Protein AF-A0A8J6HBB6-F1 (afdb_monomer_lite)

Structure (mmCIF, N/CA/C/O backbone):
data_AF-A0A8J6HBB6-F1
#
_entry.id   AF-A0A8J6HBB6-F1
#
loop_
_atom_site.group_PDB
_atom_site.id
_atom_site.type_symbol
_atom_site.label_atom_id
_atom_site.label_alt_id
_atom_site.label_comp_id
_atom_site.label_asym_id
_atom_site.label_entity_id
_atom_site.label_seq_id
_atom_site.pdbx_PDB_ins_code
_atom_site.Cartn_x
_atom_site.Cartn_y
_atom_site.Cartn_z
_atom_site.occupancy
_atom_site.B_iso_or_equiv
_atom_site.auth_seq_id
_atom_site.auth_comp_id
_atom_site.auth_asym_id
_atom_site.auth_atom_id
_atom_site.pdbx_PDB_model_num
ATOM 1 N N . MET A 1 1 ? -7.011 9.115 50.317 1.00 34.59 1 MET A N 1
ATOM 2 C CA . MET A 1 1 ? -7.140 10.116 51.394 1.00 34.59 1 MET A CA 1
ATOM 3 C C . MET A 1 1 ? -7.522 9.355 52.642 1.00 34.59 1 MET A C 1
ATOM 5 O O . MET A 1 1 ? -8.484 8.601 52.595 1.00 34.59 1 MET A O 1
ATOM 9 N N . ALA A 1 2 ? -6.651 9.428 53.643 1.00 30.03 2 ALA A N 1
ATOM 10 C CA . ALA A 1 2 ? -6.673 8.619 54.851 1.00 30.03 2 ALA A CA 1
ATOM 11 C C . ALA A 1 2 ? -7.912 8.902 55.711 1.00 30.03 2 ALA A C 1
ATOM 13 O O . ALA A 1 2 ? -8.358 10.045 55.805 1.00 30.03 2 ALA A O 1
ATOM 14 N N . GLN A 1 3 ? -8.441 7.841 56.317 1.00 32.66 3 GLN A N 1
ATOM 15 C CA . GLN A 1 3 ? -9.372 7.907 57.435 1.00 32.66 3 GLN A CA 1
ATOM 16 C C . GLN A 1 3 ? -8.611 8.474 58.640 1.00 32.66 3 GLN A C 1
ATOM 18 O O . GLN A 1 3 ? -7.593 7.916 59.039 1.00 32.66 3 GLN A O 1
ATOM 23 N N . ASN A 1 4 ? -9.079 9.604 59.169 1.00 30.78 4 ASN A N 1
ATOM 24 C CA . ASN A 1 4 ? -8.707 10.073 60.498 1.00 30.78 4 ASN A CA 1
ATOM 25 C C . ASN A 1 4 ? -9.771 9.558 61.466 1.00 30.78 4 ASN A C 1
ATOM 27 O O . ASN A 1 4 ? -10.884 10.081 61.498 1.00 30.78 4 ASN A O 1
ATOM 31 N N . ASP A 1 5 ? -9.403 8.530 62.221 1.00 34.56 5 ASP A N 1
ATOM 32 C CA . ASP A 1 5 ? -10.095 8.100 63.428 1.00 34.56 5 ASP A CA 1
ATOM 33 C C . ASP A 1 5 ? -9.860 9.139 64.536 1.00 34.56 5 ASP A C 1
ATOM 35 O O . ASP A 1 5 ? -8.722 9.404 64.926 1.00 34.56 5 ASP A O 1
ATOM 39 N N . THR A 1 6 ? -10.932 9.742 65.051 1.00 35.19 6 THR A N 1
ATOM 40 C CA . THR A 1 6 ? -10.924 10.517 66.300 1.00 35.19 6 THR A CA 1
ATOM 41 C C . THR A 1 6 ? -11.291 9.600 67.478 1.00 35.19 6 THR A C 1
ATOM 43 O O . THR A 1 6 ? -12.381 9.022 67.485 1.00 35.19 6 THR A O 1
ATOM 46 N N . PRO A 1 7 ? -10.429 9.456 68.504 1.00 45.03 7 PRO A N 1
ATOM 47 C CA . PRO A 1 7 ? -10.705 8.641 69.681 1.00 45.03 7 PRO A CA 1
ATOM 48 C C . PRO A 1 7 ? -11.327 9.513 70.782 1.00 45.03 7 PRO A C 1
ATOM 50 O O . PRO A 1 7 ? -10.633 9.952 71.689 1.00 45.03 7 PRO A O 1
ATOM 53 N N . GLU A 1 8 ? -12.628 9.809 70.699 1.00 43.47 8 GLU A N 1
ATOM 54 C CA . GLU A 1 8 ? -13.274 10.708 71.682 1.00 43.47 8 GLU A CA 1
ATOM 55 C C . GLU A 1 8 ? -14.720 10.318 72.060 1.00 43.47 8 GLU A C 1
ATOM 57 O O . GLU A 1 8 ? -15.507 11.140 72.513 1.00 43.47 8 GLU A O 1
ATOM 62 N N . LEU A 1 9 ? -15.103 9.045 71.891 1.00 49.78 9 LEU A N 1
ATOM 63 C CA . LEU A 1 9 ? -16.487 8.574 72.103 1.00 49.78 9 LEU A CA 1
ATOM 64 C C . LEU A 1 9 ? -16.657 7.477 73.172 1.00 49.78 9 LEU A C 1
ATOM 66 O O . LEU A 1 9 ? -17.772 7.005 73.377 1.00 49.78 9 LEU A O 1
ATOM 70 N N . SER A 1 10 ? -15.602 7.079 73.892 1.00 54.09 10 SER A N 1
ATOM 71 C CA . SER A 1 10 ? -15.672 5.982 74.880 1.00 54.09 10 SER A CA 1
ATOM 72 C C . SER A 1 10 ? -16.300 6.353 76.232 1.00 54.09 10 SER A C 1
ATOM 74 O O . SER A 1 10 ? -16.568 5.457 77.030 1.00 54.09 10 SER A O 1
ATOM 76 N N . HIS A 1 11 ? -16.556 7.639 76.500 1.00 61.94 11 HIS A N 1
ATOM 77 C CA . HIS A 1 11 ? -17.046 8.130 77.803 1.00 61.94 11 HIS A CA 1
ATOM 78 C C . HIS A 1 11 ? -18.513 8.601 77.792 1.00 61.94 11 HIS A C 1
ATOM 80 O O . HIS A 1 11 ? -19.048 9.002 78.830 1.00 61.94 11 HIS A O 1
ATOM 86 N N . LEU A 1 12 ? -19.178 8.511 76.633 1.00 75.19 12 LEU A N 1
ATOM 87 C CA . LEU A 1 12 ? -20.551 8.965 76.422 1.00 75.19 12 LEU A CA 1
ATOM 88 C C . LEU A 1 12 ? -21.532 7.785 76.453 1.00 75.19 12 LEU A C 1
ATOM 90 O O . LEU A 1 12 ? -21.525 6.943 75.554 1.00 75.19 12 LEU A O 1
ATOM 94 N N . ILE A 1 13 ? -22.414 7.732 77.453 1.00 79.69 13 ILE A N 1
ATOM 95 C CA . ILE A 1 13 ? -23.477 6.720 77.524 1.00 79.69 13 ILE A CA 1
ATOM 96 C C . ILE A 1 13 ? -24.770 7.335 76.982 1.00 79.69 13 ILE A C 1
ATOM 98 O O . ILE A 1 13 ? -25.287 8.308 77.528 1.00 79.69 13 ILE A O 1
ATOM 102 N N . LYS A 1 14 ? -25.291 6.770 75.889 1.00 87.25 14 LYS A N 1
ATOM 103 C CA . LYS A 1 14 ? -26.537 7.208 75.241 1.00 87.25 14 LYS A CA 1
ATOM 104 C C . LYS A 1 14 ? -27.744 6.438 75.778 1.00 87.25 14 LYS A C 1
ATOM 106 O O . LYS A 1 14 ? -27.612 5.275 76.159 1.00 87.25 14 LYS A O 1
ATOM 111 N N . CYS A 1 15 ? -28.916 7.073 75.770 1.00 88.56 15 CYS A N 1
ATOM 112 C CA . CYS A 1 15 ? -30.179 6.389 76.040 1.00 88.56 15 CYS A CA 1
ATOM 113 C C . CYS A 1 15 ? -30.419 5.276 75.002 1.00 88.56 15 CYS A C 1
ATOM 115 O O . CYS A 1 15 ? -30.192 5.467 73.810 1.00 88.56 15 CYS A O 1
ATOM 117 N N . THR A 1 16 ? -30.895 4.114 75.448 1.00 88.19 16 THR A N 1
ATOM 118 C CA . THR A 1 16 ? -31.148 2.933 74.606 1.00 88.19 16 THR A CA 1
ATOM 119 C C . THR A 1 16 ? -32.360 3.092 73.681 1.00 88.19 16 THR A C 1
ATOM 121 O O . THR A 1 16 ? -32.479 2.363 72.700 1.00 88.19 16 THR A O 1
ATOM 124 N N . VAL A 1 17 ? -33.255 4.041 73.955 1.00 86.00 17 VAL A N 1
ATOM 125 C CA . VAL A 1 17 ? -34.398 4.341 73.082 1.00 86.00 17 VAL A CA 1
ATOM 126 C C . VAL A 1 17 ? -33.886 4.969 71.781 1.00 86.00 17 VAL A C 1
ATOM 128 O O . VAL A 1 17 ? -33.277 6.035 71.817 1.00 86.00 17 VAL A O 1
ATOM 131 N N . ILE A 1 18 ? -34.151 4.325 70.634 1.00 79.56 18 ILE A N 1
ATOM 132 C CA . ILE A 1 18 ? -33.576 4.663 69.309 1.00 79.56 18 ILE A CA 1
ATOM 133 C C . ILE A 1 18 ? -33.719 6.147 68.942 1.00 79.56 18 ILE A C 1
ATOM 135 O O . ILE A 1 18 ? -32.833 6.733 68.324 1.00 79.56 18 ILE A O 1
ATOM 139 N N . SER A 1 19 ? -34.841 6.756 69.311 1.00 77.69 19 SER A N 1
ATOM 140 C CA . SER A 1 19 ? -35.195 8.136 68.976 1.00 77.69 19 SER A CA 1
ATOM 141 C C . SER A 1 19 ? -34.790 9.164 70.036 1.00 77.69 19 SER A C 1
ATOM 143 O O . SER A 1 19 ? -35.131 10.338 69.897 1.00 77.69 19 SER A O 1
ATOM 145 N N . CYS A 1 20 ? -34.147 8.748 71.128 1.00 82.62 20 CYS A N 1
ATOM 146 C CA . CYS A 1 20 ? -33.863 9.629 72.252 1.00 82.62 20 CYS A CA 1
ATOM 147 C C . CYS A 1 20 ? -32.511 10.347 72.073 1.00 82.62 20 CYS A C 1
ATOM 149 O O . CYS A 1 20 ? -31.484 9.682 71.929 1.00 82.62 20 CYS A O 1
ATOM 151 N N . PRO A 1 21 ? -32.471 11.694 72.112 1.00 81.12 21 PRO A N 1
ATOM 152 C CA . PRO A 1 21 ? -31.223 12.451 71.992 1.00 81.12 21 PRO A CA 1
ATOM 153 C C . PRO A 1 21 ? -30.397 12.479 73.293 1.00 81.12 21 PRO A C 1
ATOM 155 O O . PRO A 1 21 ? -29.236 12.903 73.277 1.00 81.12 21 PRO A O 1
ATOM 158 N N . ASN A 1 22 ? -30.975 12.032 74.414 1.00 84.75 22 ASN A N 1
ATOM 159 C CA . ASN A 1 22 ? -30.362 12.140 75.734 1.00 84.75 22 ASN A CA 1
ATOM 160 C C . ASN A 1 22 ? -29.144 11.215 75.870 1.00 84.75 22 ASN A C 1
ATOM 162 O O . ASN A 1 22 ? -29.182 10.018 75.565 1.00 84.75 22 ASN A O 1
ATOM 166 N N . HIS A 1 23 ? -28.062 11.778 76.391 1.00 83.38 23 HIS A N 1
ATOM 167 C CA . HIS A 1 23 ? -26.815 11.092 76.699 1.00 83.38 23 HIS A CA 1
ATOM 168 C C . HIS A 1 23 ? -26.184 11.724 77.940 1.00 83.38 23 HIS A C 1
ATOM 170 O O . HIS A 1 23 ? -26.462 12.881 78.240 1.00 83.38 23 HIS A O 1
ATOM 176 N N . PHE A 1 24 ? -25.332 10.988 78.651 1.00 79.69 24 PHE A N 1
ATOM 177 C CA . PHE A 1 24 ? -24.570 11.542 79.769 1.00 79.69 24 PHE A CA 1
ATOM 178 C C . PHE A 1 24 ? -23.100 11.147 79.698 1.00 79.69 24 PHE A C 1
ATOM 180 O O . PHE A 1 24 ? -22.730 10.113 79.131 1.00 79.69 24 PHE A O 1
ATOM 187 N N . HIS A 1 25 ? -22.262 12.001 80.278 1.00 74.56 25 HIS A N 1
ATOM 188 C CA . HIS A 1 25 ? -20.833 11.772 80.387 1.00 74.56 25 HIS A CA 1
ATOM 189 C C . HIS A 1 25 ? -20.537 11.072 81.712 1.00 74.56 25 HIS A C 1
ATOM 191 O O . HIS A 1 25 ? -20.949 11.545 82.768 1.00 74.56 25 HIS A O 1
ATOM 197 N N . LYS A 1 26 ? -19.819 9.947 81.673 1.00 68.12 26 LYS A N 1
ATOM 198 C CA . LYS A 1 26 ? -19.560 9.138 82.876 1.00 68.12 26 LYS A CA 1
ATOM 199 C C . LYS A 1 26 ? -18.722 9.872 83.937 1.00 68.12 26 LYS A C 1
ATOM 201 O O . LYS A 1 26 ? -18.864 9.586 85.121 1.00 68.12 26 LYS A O 1
ATOM 206 N N . ASP A 1 27 ? -17.882 10.811 83.498 1.00 68.56 27 ASP A N 1
ATOM 207 C CA . ASP A 1 27 ? -16.846 11.453 84.322 1.00 68.56 27 ASP A CA 1
ATOM 208 C C . ASP A 1 27 ? -17.179 12.892 84.775 1.00 68.56 27 ASP A C 1
ATOM 210 O O . ASP A 1 27 ? -16.340 13.549 85.389 1.00 68.56 27 ASP A O 1
ATOM 214 N N . LEU A 1 28 ? -18.383 13.402 84.481 1.00 68.19 28 LEU A N 1
ATOM 215 C CA . LEU A 1 28 ? -18.829 14.739 84.901 1.00 68.19 28 LEU A CA 1
ATOM 216 C C . LEU A 1 28 ? -19.934 14.629 85.967 1.00 68.19 28 LEU A C 1
ATOM 218 O O . LEU A 1 28 ? -20.807 13.768 85.845 1.00 68.19 28 LEU A O 1
ATOM 222 N N . PRO A 1 29 ? -19.924 15.474 87.017 1.00 61.47 29 PRO A N 1
ATOM 223 C CA . PRO A 1 29 ? -21.012 15.510 87.986 1.00 61.47 29 PRO A CA 1
ATOM 224 C C . PRO A 1 29 ? -22.315 15.953 87.296 1.00 61.47 29 PRO A C 1
ATOM 226 O O . PRO A 1 29 ? -22.272 16.884 86.489 1.00 61.47 29 PRO A O 1
ATOM 229 N N . PRO A 1 30 ? -23.460 15.318 87.606 1.00 60.75 30 PRO A N 1
ATOM 230 C CA . PRO A 1 30 ? -24.733 15.651 86.976 1.00 60.75 30 PRO A CA 1
ATOM 231 C C . PRO A 1 30 ? -25.123 17.103 87.283 1.00 60.75 30 PRO A C 1
ATOM 233 O O . PRO A 1 30 ? -25.118 17.533 88.441 1.00 60.75 30 PRO A O 1
ATOM 236 N N . SER A 1 31 ? -25.459 17.859 86.240 1.00 61.56 31 SER A N 1
ATOM 237 C CA . SER A 1 31 ? -26.084 19.174 86.350 1.00 61.56 31 SER A CA 1
ATOM 238 C C . SER A 1 31 ? -27.478 19.042 86.972 1.00 61.56 31 SER A C 1
ATOM 240 O O . SER A 1 31 ? -28.124 17.998 86.884 1.00 61.56 31 SER A O 1
ATOM 242 N N . LYS A 1 32 ? -27.978 20.114 87.600 1.00 54.28 32 LYS A N 1
ATOM 243 C CA . LYS A 1 32 ? -29.296 20.133 88.268 1.00 54.28 32 LYS A CA 1
ATOM 244 C C . LYS A 1 32 ? -30.478 19.836 87.330 1.00 54.28 32 LYS A C 1
ATOM 246 O O . LYS A 1 32 ? -31.532 19.453 87.831 1.00 54.28 32 LYS A O 1
ATOM 251 N N . ASP A 1 33 ? -30.276 19.980 86.021 1.00 59.03 33 ASP A N 1
ATOM 252 C CA . ASP A 1 33 ? -31.276 19.755 84.970 1.00 59.03 33 ASP A CA 1
ATOM 253 C C . ASP A 1 33 ? -31.006 18.487 84.128 1.00 59.03 33 ASP A C 1
ATOM 255 O O . ASP A 1 33 ? -31.676 18.261 83.120 1.00 59.03 33 ASP A O 1
ATOM 259 N N . ASP A 1 34 ? -30.047 17.639 84.523 1.00 70.31 34 ASP A N 1
ATOM 260 C CA . ASP A 1 34 ? -29.722 16.423 83.772 1.00 70.31 34 ASP A CA 1
ATOM 261 C C . ASP A 1 34 ? -30.754 15.307 84.005 1.00 70.31 34 ASP A C 1
ATOM 263 O O . ASP A 1 34 ? -31.189 15.026 85.126 1.00 70.31 34 ASP A O 1
ATOM 267 N N . CYS A 1 35 ? -31.126 14.621 82.923 1.00 78.38 35 CYS A N 1
ATOM 268 C CA . CYS A 1 35 ? -31.982 13.438 82.983 1.00 78.38 35 CYS A CA 1
ATOM 269 C C . CYS A 1 35 ? -31.270 12.290 83.710 1.00 78.38 35 CYS A C 1
ATOM 271 O O . CYS A 1 35 ? -30.091 12.024 83.475 1.00 78.38 35 CYS A O 1
ATOM 273 N N . LEU A 1 36 ? -31.999 11.551 84.547 1.00 84.06 36 LEU A N 1
ATOM 274 C CA . LEU A 1 36 ? -31.452 10.386 85.245 1.00 84.06 36 LEU A CA 1
ATOM 275 C C . LEU A 1 36 ? -31.468 9.165 84.325 1.00 84.06 36 LEU A C 1
ATOM 277 O O . LEU A 1 36 ? -32.397 8.991 83.544 1.00 84.06 36 LEU A O 1
ATOM 281 N N . PHE A 1 37 ? -30.453 8.308 84.411 1.00 86.31 37 PHE A N 1
ATOM 282 C CA . PHE A 1 37 ? -30.321 7.125 83.557 1.00 86.31 37 PHE A CA 1
ATOM 283 C C . PHE A 1 37 ? -30.451 5.839 84.372 1.00 86.31 37 PHE A C 1
ATOM 285 O O . PHE A 1 37 ? -29.635 5.552 85.249 1.00 86.31 37 PHE A O 1
ATOM 292 N N . PHE A 1 38 ? -31.445 5.024 84.033 1.00 88.62 38 PHE A N 1
ATOM 293 C CA . PHE A 1 38 ? -31.755 3.765 84.702 1.00 88.62 38 PHE A CA 1
ATOM 294 C C . PHE A 1 38 ? -31.173 2.572 83.948 1.00 88.62 38 PHE A C 1
ATOM 296 O O . PHE A 1 38 ? -31.221 2.513 82.719 1.00 88.62 38 PHE A O 1
ATOM 303 N N . SER A 1 39 ? -30.613 1.613 84.688 1.00 88.12 39 SER A N 1
ATOM 304 C CA . SER A 1 39 ? -30.253 0.298 84.143 1.00 88.12 39 SER A CA 1
ATOM 305 C C . SER A 1 39 ? -31.500 -0.502 83.797 1.00 88.12 39 SER A C 1
ATOM 307 O O . SER A 1 39 ? -32.549 -0.313 84.409 1.00 88.12 39 SER A O 1
ATOM 309 N N . PHE A 1 40 ? -31.348 -1.462 82.889 1.00 88.56 40 PHE A N 1
ATOM 310 C CA . PHE A 1 40 ? -32.362 -2.492 82.702 1.00 88.56 40 PHE A CA 1
ATOM 311 C C . PHE A 1 40 ? -32.598 -3.273 84.009 1.00 88.56 40 PHE A C 1
ATOM 313 O O . PHE A 1 40 ? -31.630 -3.537 84.735 1.00 88.56 40 PHE A O 1
ATOM 320 N N . PRO A 1 41 ? -33.853 -3.653 84.312 1.00 86.81 41 PRO A N 1
ATOM 321 C CA . PRO A 1 41 ? -34.168 -4.493 85.458 1.00 86.81 41 PRO A CA 1
ATOM 322 C C . PRO A 1 41 ? -33.420 -5.833 85.393 1.00 86.81 41 PRO A C 1
ATOM 324 O O . PRO A 1 41 ? -33.210 -6.360 84.299 1.00 86.81 41 PRO A O 1
ATOM 327 N N . PRO A 1 42 ? -33.034 -6.410 86.544 1.00 81.06 42 PRO A N 1
ATOM 328 C CA . PRO A 1 42 ? -32.409 -7.731 86.590 1.00 81.06 42 PRO A CA 1
ATOM 329 C C . PRO A 1 42 ? -33.386 -8.862 86.234 1.00 81.06 42 PRO A C 1
ATOM 331 O O . PRO A 1 42 ? -32.948 -9.946 85.861 1.00 81.06 42 PRO A O 1
ATOM 334 N N . ASP A 1 43 ? -34.694 -8.616 86.343 1.00 85.94 43 ASP A N 1
ATOM 335 C CA . ASP A 1 43 ? -35.733 -9.562 85.948 1.00 85.94 43 ASP A CA 1
ATOM 336 C C . ASP A 1 43 ? -35.823 -9.681 84.417 1.00 85.94 43 ASP A C 1
ATOM 338 O O . ASP A 1 43 ? -36.069 -8.700 83.711 1.00 85.94 43 ASP A O 1
ATOM 342 N N . GLU A 1 44 ? -35.640 -10.898 83.901 1.00 84.50 44 GLU A N 1
ATOM 343 C CA . GLU A 1 44 ? -35.572 -11.168 82.462 1.00 84.50 44 GLU A CA 1
ATOM 344 C C . GLU A 1 44 ? -36.902 -10.883 81.749 1.00 84.50 44 GLU A C 1
ATOM 346 O O . GLU A 1 44 ? -36.910 -10.402 80.610 1.00 84.50 44 GLU A O 1
ATOM 351 N N . SER A 1 45 ? -38.031 -11.103 82.429 1.00 84.38 45 SER A N 1
ATOM 352 C CA . SER A 1 45 ? -39.354 -10.845 81.858 1.00 84.38 45 SER A CA 1
ATOM 353 C C . SER A 1 45 ? -39.577 -9.345 81.639 1.00 84.38 45 SER A C 1
ATOM 355 O O . SER A 1 45 ? -39.924 -8.912 80.538 1.00 84.38 45 SER A O 1
ATOM 357 N N . THR A 1 46 ? -39.238 -8.530 82.636 1.00 84.00 46 THR A N 1
ATOM 358 C CA . THR A 1 46 ? -39.356 -7.070 82.584 1.00 84.00 46 THR A CA 1
ATOM 359 C C . THR A 1 46 ? -38.319 -6.464 81.638 1.00 84.00 46 THR A C 1
ATOM 361 O O . THR A 1 46 ? -38.641 -5.575 80.849 1.00 84.00 46 THR A O 1
ATOM 364 N N . ALA A 1 47 ? -37.088 -6.987 81.625 1.00 85.38 47 ALA A N 1
ATOM 365 C CA . ALA A 1 47 ? -36.050 -6.563 80.688 1.00 85.38 47 ALA A CA 1
ATOM 366 C C . ALA A 1 47 ? -36.432 -6.841 79.223 1.00 85.38 47 ALA A C 1
ATOM 368 O O . ALA A 1 47 ? -36.125 -6.032 78.345 1.00 85.38 47 ALA A O 1
ATOM 369 N N . THR A 1 48 ? -37.130 -7.948 78.948 1.00 85.00 48 THR A N 1
ATOM 370 C CA . THR A 1 48 ? -37.643 -8.265 77.606 1.00 85.00 48 THR A CA 1
ATOM 371 C C . THR A 1 48 ? -38.692 -7.247 77.165 1.00 85.00 48 THR A C 1
ATOM 373 O O . THR A 1 48 ? -38.611 -6.732 76.049 1.00 85.00 48 THR A O 1
ATOM 376 N N . VAL A 1 49 ? -39.604 -6.865 78.066 1.00 85.75 49 VAL A N 1
ATOM 377 C CA . VAL A 1 49 ? -40.587 -5.801 77.806 1.00 85.75 49 VAL A CA 1
ATOM 378 C C . VAL A 1 49 ? -39.891 -4.458 77.566 1.00 85.75 49 VAL A C 1
ATOM 380 O O . VAL A 1 49 ? -40.257 -3.734 76.644 1.00 85.75 49 VAL A O 1
ATOM 383 N N . TRP A 1 50 ? -38.844 -4.124 78.326 1.00 88.69 50 TRP A N 1
ATOM 384 C CA . TRP A 1 50 ? -38.065 -2.905 78.085 1.00 88.69 50 TRP A CA 1
ATOM 385 C C . TRP A 1 50 ? -37.380 -2.920 76.714 1.00 88.69 50 TRP A C 1
ATOM 387 O O . TRP A 1 50 ? -37.396 -1.900 76.028 1.00 88.69 50 TRP A O 1
ATOM 397 N N . LYS A 1 51 ? -36.814 -4.058 76.284 1.00 86.06 51 LYS A N 1
ATOM 398 C CA . LYS A 1 51 ? -36.191 -4.195 74.955 1.00 86.06 51 LYS A CA 1
ATOM 399 C C . LYS A 1 51 ? -37.204 -3.956 73.840 1.00 86.06 51 LYS A C 1
ATOM 401 O O . LYS A 1 51 ? -36.940 -3.167 72.934 1.00 86.06 51 LYS A O 1
ATOM 406 N N . GLU A 1 52 ? -38.372 -4.584 73.955 1.00 83.50 52 GLU A N 1
ATOM 407 C CA . GLU A 1 52 ? -39.481 -4.415 73.019 1.00 83.50 52 GLU A CA 1
ATOM 408 C C . GLU A 1 52 ? -39.926 -2.947 72.949 1.00 83.50 52 GLU A C 1
ATOM 410 O O . GLU A 1 52 ? -39.995 -2.370 71.864 1.00 83.50 52 GLU A O 1
ATOM 415 N N . LYS A 1 53 ? -40.161 -2.306 74.103 1.00 83.50 53 LYS A N 1
ATOM 416 C CA . LYS A 1 53 ? -40.618 -0.908 74.163 1.00 83.50 53 LYS A CA 1
ATOM 417 C C . LYS A 1 53 ? -39.570 0.093 73.688 1.00 83.50 53 LYS A C 1
ATOM 419 O O . LYS A 1 53 ? -39.934 1.085 73.068 1.00 83.50 53 LYS A O 1
ATOM 424 N N . CYS A 1 54 ? -38.286 -0.168 73.915 1.00 82.56 54 CYS A N 1
ATOM 425 C CA . CYS A 1 54 ? -37.202 0.685 73.421 1.00 82.56 54 CYS A CA 1
ATOM 426 C C . CYS A 1 54 ? -36.890 0.467 71.928 1.00 82.56 54 CYS A C 1
ATOM 428 O O . CYS A 1 54 ? -36.052 1.186 71.381 1.00 82.56 54 CYS A O 1
ATOM 430 N N . GLY A 1 55 ? -37.537 -0.507 71.272 1.00 77.75 55 GLY A N 1
ATOM 431 C CA . GLY A 1 55 ? -37.326 -0.832 69.860 1.00 77.75 55 GLY A CA 1
ATOM 432 C C . GLY A 1 55 ? -36.001 -1.542 69.572 1.00 77.75 55 GLY A C 1
ATOM 433 O O . GLY A 1 55 ? -35.532 -1.515 68.437 1.00 77.75 55 GLY A O 1
ATOM 434 N N . VAL A 1 56 ? -35.377 -2.169 70.574 1.00 80.00 56 VAL A N 1
ATOM 435 C CA . VAL A 1 56 ? -34.074 -2.839 70.433 1.00 80.00 56 VAL A CA 1
ATOM 436 C C . VAL A 1 56 ? -34.218 -4.356 70.283 1.00 80.00 56 VAL A C 1
ATOM 438 O O . VAL A 1 56 ? -35.133 -4.975 70.819 1.00 80.00 56 VAL A O 1
ATOM 441 N N . SER A 1 57 ? -33.293 -4.982 69.546 1.00 78.12 57 SER A N 1
ATOM 442 C CA . SER A 1 57 ? -33.328 -6.430 69.279 1.00 78.12 57 SER A CA 1
ATOM 443 C C . SER A 1 57 ? -33.249 -7.274 70.562 1.00 78.12 57 SER A C 1
ATOM 445 O O . SER A 1 57 ? -32.561 -6.892 71.511 1.00 78.12 57 SER A O 1
ATOM 447 N N . ALA A 1 58 ? -33.849 -8.470 70.562 1.00 75.94 58 ALA A N 1
ATOM 448 C CA . ALA A 1 58 ? -33.843 -9.385 71.712 1.00 75.94 58 ALA A CA 1
ATOM 449 C C . ALA A 1 58 ? -32.425 -9.723 72.230 1.00 75.94 58 ALA A C 1
ATOM 451 O O . ALA A 1 58 ? -32.224 -9.857 73.439 1.00 75.94 58 ALA A O 1
ATOM 452 N N . GLY A 1 59 ? -31.425 -9.773 71.340 1.00 77.62 59 GLY A N 1
ATOM 453 C CA . GLY A 1 59 ? -30.017 -10.031 71.671 1.00 77.62 59 GLY A CA 1
ATOM 454 C C . GLY A 1 59 ? -29.216 -8.826 72.188 1.00 77.62 59 GLY A C 1
ATOM 455 O O . GLY A 1 59 ? -28.011 -8.953 72.380 1.00 77.62 59 GLY A O 1
ATOM 456 N N . HIS A 1 60 ? -29.832 -7.655 72.398 1.00 78.69 60 HIS A N 1
ATOM 457 C CA . HIS A 1 60 ? -29.115 -6.460 72.863 1.00 78.69 60 HIS A CA 1
ATOM 458 C C . HIS A 1 60 ? -28.596 -6.632 74.311 1.00 78.69 60 HIS A C 1
ATOM 460 O O . HIS A 1 60 ? -29.364 -7.091 75.171 1.00 78.69 60 HIS A O 1
ATOM 466 N N . PRO A 1 61 ? -27.330 -6.266 74.610 1.00 82.00 61 PRO A N 1
ATOM 467 C CA . PRO A 1 61 ? -26.754 -6.409 75.945 1.00 82.00 61 PRO A CA 1
ATOM 468 C C . PRO A 1 61 ? -27.426 -5.454 76.939 1.00 82.00 61 PRO A C 1
ATOM 470 O O . PRO A 1 61 ? -27.400 -4.239 76.774 1.00 82.00 61 PRO A O 1
ATOM 473 N N . THR A 1 62 ? -28.017 -5.999 78.001 1.00 82.44 62 THR A N 1
ATOM 474 C CA . THR A 1 62 ? -28.722 -5.223 79.040 1.00 82.44 62 THR A CA 1
ATOM 475 C C . THR A 1 62 ? -27.783 -4.632 80.091 1.00 82.44 62 THR A C 1
ATOM 477 O O . THR A 1 62 ? -28.167 -3.715 80.809 1.00 82.44 62 THR A O 1
ATOM 480 N N . THR A 1 63 ? -26.546 -5.128 80.179 1.00 79.38 63 THR A N 1
ATOM 481 C CA . THR A 1 63 ? -25.567 -4.757 81.214 1.00 79.38 63 THR A CA 1
ATOM 482 C C . THR A 1 63 ? -25.015 -3.342 81.050 1.00 79.38 63 THR A C 1
ATOM 484 O O . THR A 1 63 ? -24.698 -2.684 82.039 1.00 79.38 63 THR A O 1
ATOM 487 N N . THR A 1 64 ? -24.911 -2.858 79.813 1.00 80.62 64 THR A N 1
ATOM 488 C CA . THR A 1 64 ? -24.398 -1.519 79.479 1.00 80.62 64 THR A CA 1
ATOM 489 C C . THR A 1 64 ? -25.487 -0.564 78.992 1.00 80.62 64 THR A C 1
ATOM 491 O O . THR A 1 64 ? -25.247 0.639 78.900 1.00 80.62 64 THR A O 1
ATOM 494 N N . ALA A 1 65 ? -26.684 -1.081 78.714 1.00 86.94 65 ALA A N 1
ATOM 495 C CA . ALA A 1 65 ? -27.826 -0.319 78.234 1.00 86.94 65 ALA A CA 1
ATOM 496 C C . ALA A 1 65 ? -28.476 0.505 79.361 1.00 86.94 65 ALA A C 1
ATOM 498 O O . ALA A 1 65 ? -28.631 0.036 80.494 1.00 86.94 65 ALA A O 1
ATOM 499 N N . LYS A 1 66 ? -28.863 1.745 79.047 1.00 90.00 66 LYS A N 1
ATOM 500 C CA . LYS A 1 66 ? -29.456 2.700 79.989 1.00 90.00 66 LYS A CA 1
ATOM 501 C C . LYS A 1 66 ? -30.634 3.423 79.352 1.00 90.00 66 LYS A C 1
ATOM 503 O O . LYS A 1 66 ? -30.539 3.864 78.213 1.00 90.00 66 LYS A O 1
ATOM 508 N N . VAL A 1 67 ? -31.715 3.616 80.098 1.00 89.69 67 VAL A N 1
ATOM 509 C CA . VAL A 1 67 ? -32.896 4.370 79.649 1.00 89.69 67 VAL A CA 1
ATOM 510 C C . VAL A 1 67 ? -33.039 5.623 80.503 1.00 89.69 67 VAL A C 1
ATOM 512 O O . VAL A 1 67 ? -32.961 5.544 81.727 1.00 89.69 67 VAL A O 1
ATOM 515 N N . CYS A 1 68 ? -33.213 6.787 79.877 1.00 89.56 68 CYS A N 1
ATOM 516 C CA . CYS A 1 68 ? -33.350 8.042 80.615 1.00 89.56 68 CYS A CA 1
ATOM 517 C C . CYS A 1 68 ? -34.741 8.205 81.260 1.00 89.56 68 CYS A C 1
ATOM 519 O O . CYS A 1 68 ? -35.725 7.607 80.819 1.00 89.56 68 CYS A O 1
ATOM 521 N N . SER A 1 69 ? -34.819 9.040 82.295 1.00 88.25 69 SER A N 1
ATOM 522 C CA . SER A 1 69 ? -36.011 9.301 83.109 1.00 88.25 69 SER A CA 1
ATOM 523 C C . SER A 1 69 ? -37.210 9.821 82.322 1.00 88.25 69 SER A C 1
ATOM 525 O O . SER A 1 69 ? -38.345 9.634 82.756 1.00 88.25 69 SER A O 1
ATOM 527 N N . ASP A 1 70 ? -36.978 10.435 81.161 1.00 86.75 70 ASP A N 1
ATOM 528 C CA . ASP A 1 70 ? -38.022 11.019 80.307 1.00 86.75 70 ASP A CA 1
ATOM 529 C C . ASP A 1 70 ? -38.941 9.978 79.661 1.00 86.75 70 ASP A C 1
ATOM 531 O O . ASP A 1 70 ? -39.964 10.338 79.075 1.00 86.75 70 ASP A O 1
ATOM 535 N N . HIS A 1 71 ? -38.585 8.694 79.763 1.00 89.12 71 HIS A N 1
ATOM 536 C CA . HIS A 1 71 ? -39.389 7.593 79.243 1.00 89.12 71 HIS A CA 1
ATOM 537 C C . HIS A 1 71 ? -40.330 6.959 80.275 1.00 89.12 71 HIS A C 1
ATOM 539 O O . HIS A 1 71 ? -41.102 6.059 79.928 1.00 89.12 71 HIS A O 1
ATOM 545 N N . PHE A 1 72 ? -40.297 7.430 81.523 1.00 87.81 72 PHE A N 1
ATOM 546 C CA . PHE A 1 72 ? -41.101 6.908 82.629 1.00 87.81 72 PHE A CA 1
ATOM 547 C C . PHE A 1 72 ? -42.038 7.983 83.179 1.00 87.81 72 PHE A C 1
ATOM 549 O O . PHE A 1 72 ? -41.673 9.157 83.281 1.00 87.81 72 PHE A O 1
ATOM 556 N N . LYS A 1 73 ? -43.243 7.581 83.590 1.00 85.88 73 LYS A N 1
ATOM 557 C CA . LYS A 1 73 ? -44.221 8.503 84.177 1.00 85.88 73 LYS A CA 1
ATOM 558 C C . LYS A 1 73 ? -43.855 8.812 85.623 1.00 85.88 73 LYS A C 1
ATOM 560 O O . LYS A 1 73 ? -43.329 7.942 86.309 1.00 85.88 73 LYS A O 1
ATOM 565 N N . PRO A 1 74 ? -44.240 9.981 86.166 1.00 81.94 74 PRO A N 1
ATOM 566 C CA . PRO A 1 74 ? -44.066 10.283 87.590 1.00 81.94 74 PRO A CA 1
ATOM 567 C C . PRO A 1 74 ? -44.659 9.219 88.537 1.00 81.94 74 PRO A C 1
ATOM 569 O O . PRO A 1 74 ? -44.162 9.032 89.641 1.00 81.94 74 PRO A O 1
ATOM 572 N N . ALA A 1 75 ? -45.691 8.488 88.096 1.00 83.75 75 ALA A N 1
ATOM 573 C CA . ALA A 1 75 ? -46.316 7.403 88.855 1.00 83.75 75 ALA A CA 1
ATOM 574 C C . ALA A 1 75 ? -45.490 6.101 88.907 1.00 83.75 75 ALA A C 1
ATOM 576 O O . ALA A 1 75 ? -45.769 5.245 89.750 1.00 83.75 75 ALA A O 1
ATOM 577 N N . ASP A 1 76 ? -44.496 5.947 88.027 1.00 84.62 76 ASP A N 1
ATOM 578 C CA . ASP A 1 76 ? -43.619 4.773 87.951 1.00 84.62 76 ASP A CA 1
ATOM 579 C C . ASP A 1 76 ? -42.460 4.848 88.971 1.00 84.62 76 ASP A C 1
ATOM 581 O O . ASP A 1 76 ? -41.689 3.899 89.101 1.00 84.62 76 ASP A O 1
ATOM 585 N N . TYR A 1 77 ? -42.355 5.947 89.730 1.00 85.31 77 TYR A N 1
ATOM 586 C CA . TYR A 1 77 ? -41.346 6.160 90.771 1.00 85.31 77 TYR A CA 1
ATOM 587 C C . TYR A 1 77 ? -41.897 5.832 92.170 1.00 85.31 77 TYR A C 1
ATOM 589 O O . TYR A 1 77 ? -43.090 5.998 92.438 1.00 85.31 77 TYR A O 1
ATOM 597 N N . THR A 1 78 ? -41.046 5.334 93.071 1.00 79.94 78 THR A N 1
ATOM 598 C CA . THR A 1 78 ? -41.468 4.803 94.385 1.00 79.94 78 THR A CA 1
ATOM 599 C C . THR A 1 78 ? -41.772 5.867 95.440 1.00 79.94 78 THR A C 1
ATOM 601 O O . THR A 1 78 ? -42.545 5.594 96.353 1.00 79.94 78 THR A O 1
ATOM 604 N N . ASP A 1 79 ? -41.195 7.065 95.335 1.00 68.94 79 ASP A N 1
ATOM 605 C CA . ASP A 1 79 ? -41.236 8.095 96.387 1.00 68.94 79 ASP A CA 1
ATOM 606 C C . ASP A 1 79 ? -41.619 9.497 95.870 1.00 68.94 79 ASP A C 1
ATOM 608 O O . ASP A 1 79 ? -41.488 10.491 96.582 1.00 68.94 79 ASP A O 1
ATOM 612 N N . GLY A 1 80 ? -42.098 9.600 94.624 1.00 62.03 80 GLY A N 1
ATOM 613 C CA . GLY A 1 80 ? -42.413 10.880 93.977 1.00 62.03 80 GLY A CA 1
ATOM 614 C C . GLY A 1 80 ? -41.180 11.734 93.644 1.00 62.03 80 GLY A C 1
ATOM 615 O O . GLY A 1 80 ? -41.307 12.742 92.947 1.00 62.03 80 GLY A O 1
ATOM 616 N N . SER A 1 81 ? -39.986 11.316 94.073 1.00 62.00 81 SER A N 1
ATOM 617 C CA . SER A 1 81 ? -38.713 11.821 93.585 1.00 62.00 81 SER A CA 1
ATOM 618 C C . SER A 1 81 ? -38.309 10.966 92.379 1.00 62.00 81 SER A C 1
ATOM 620 O O . SER A 1 81 ? -38.473 9.750 92.375 1.00 62.00 81 SER A O 1
ATOM 622 N N . LYS A 1 82 ? -37.799 11.564 91.301 1.00 72.25 82 LYS A N 1
ATOM 623 C CA . LYS A 1 82 ? -37.436 10.825 90.075 1.00 72.25 82 LYS A CA 1
ATOM 624 C C . LYS A 1 82 ? -36.213 9.896 90.254 1.00 72.25 82 LYS A C 1
ATOM 626 O O . LYS A 1 82 ? -35.531 9.614 89.281 1.00 72.25 82 LYS A O 1
ATOM 631 N N . THR A 1 83 ? -35.879 9.463 91.471 1.00 75.88 83 THR A N 1
ATOM 632 C CA . THR A 1 83 ? -34.604 8.806 91.802 1.00 75.88 83 THR A CA 1
ATOM 633 C C . THR A 1 83 ? -34.656 7.278 91.745 1.00 75.88 83 THR A C 1
ATOM 635 O O . THR A 1 83 ? -33.643 6.663 91.415 1.00 75.88 83 THR A O 1
ATOM 638 N N . LEU A 1 84 ? -35.815 6.656 92.001 1.00 82.88 84 LEU A N 1
ATOM 639 C CA . LEU A 1 84 ? -35.966 5.198 92.015 1.00 82.88 84 LEU A CA 1
ATOM 640 C C . LEU A 1 84 ? -37.266 4.749 91.329 1.00 82.88 84 LEU A C 1
ATOM 642 O O . LEU A 1 84 ? -38.354 5.232 91.648 1.00 82.88 84 LEU A O 1
ATOM 646 N N . LEU A 1 85 ? -37.143 3.812 90.384 1.00 85.81 85 LEU A N 1
ATOM 647 C CA . LEU A 1 85 ? -38.268 3.205 89.669 1.00 85.81 85 LEU A CA 1
ATOM 648 C C . LEU A 1 85 ? -38.863 2.035 90.461 1.00 85.81 85 LEU A C 1
ATOM 650 O O . LEU A 1 85 ? -38.146 1.284 91.125 1.00 85.81 85 LEU A O 1
ATOM 654 N N . LYS A 1 86 ? -40.179 1.848 90.347 1.00 86.12 86 LYS A N 1
ATOM 655 C CA . LYS A 1 86 ? -40.873 0.653 90.837 1.00 86.12 86 LYS A CA 1
ATOM 656 C C . LYS A 1 86 ? -40.395 -0.597 90.081 1.00 86.12 86 LYS A C 1
ATOM 658 O O . LYS A 1 86 ? -40.009 -0.491 88.917 1.00 86.12 86 LYS A O 1
ATOM 663 N N . PRO A 1 87 ? -40.439 -1.792 90.698 1.00 80.94 87 PRO A N 1
ATOM 664 C CA . PRO A 1 87 ? -39.979 -3.028 90.058 1.00 80.94 87 PRO A CA 1
ATOM 665 C C . PRO A 1 87 ? -40.778 -3.408 88.798 1.00 80.94 87 PRO A C 1
ATOM 667 O O . PRO A 1 87 ? -40.252 -4.109 87.942 1.00 80.94 87 PRO A O 1
ATOM 670 N N . ASP A 1 88 ? -42.014 -2.925 88.665 1.00 82.81 88 ASP A N 1
ATOM 671 C CA . ASP A 1 88 ? -42.906 -3.119 87.515 1.00 82.81 88 ASP A CA 1
ATOM 672 C C . ASP A 1 88 ? -42.918 -1.926 86.537 1.00 82.81 88 ASP A C 1
ATOM 674 O O . ASP A 1 88 ? -43.696 -1.904 85.578 1.00 82.81 88 ASP A O 1
ATOM 678 N N . ALA A 1 89 ? -42.064 -0.921 86.760 1.00 86.62 89 ALA A N 1
ATOM 679 C CA . ALA A 1 89 ? -41.957 0.231 85.879 1.00 86.62 89 ALA A CA 1
ATOM 680 C C . ALA A 1 89 ? -41.470 -0.205 84.493 1.00 86.62 89 ALA A C 1
ATOM 682 O O . ALA A 1 89 ? -40.457 -0.893 84.350 1.00 86.62 89 ALA A O 1
ATOM 683 N N . ILE A 1 90 ? -42.171 0.241 83.452 1.00 87.62 90 ILE A N 1
ATOM 684 C CA . ILE A 1 90 ? -41.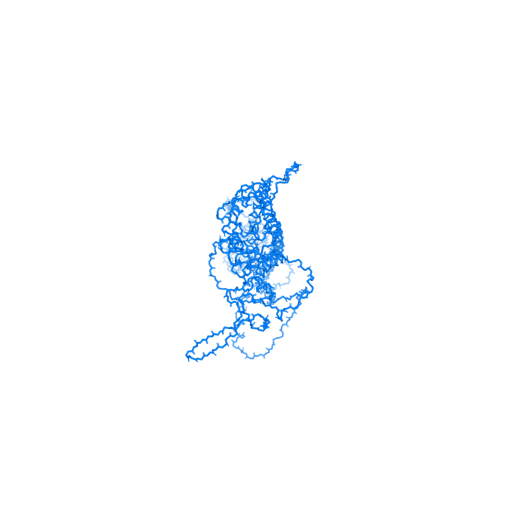783 0.012 82.059 1.00 87.62 90 ILE A CA 1
ATOM 685 C C . ILE A 1 90 ? -41.761 1.349 81.310 1.00 87.62 90 ILE A C 1
ATOM 687 O O . ILE A 1 90 ? -42.645 2.176 81.552 1.00 87.62 90 ILE A O 1
ATOM 691 N N . PRO A 1 91 ? -40.795 1.575 80.400 1.00 85.06 91 PRO A N 1
ATOM 692 C CA . PRO A 1 91 ? -40.758 2.769 79.568 1.00 85.06 91 PRO A CA 1
ATOM 693 C C . PRO A 1 91 ? -42.052 2.869 78.753 1.00 85.06 91 PRO A C 1
ATOM 695 O O . PRO A 1 91 ? -42.397 1.938 78.021 1.00 85.06 91 PRO A O 1
ATOM 698 N N . LYS A 1 92 ? -42.791 3.970 78.896 1.00 80.75 92 LYS A N 1
ATOM 699 C CA . LYS A 1 92 ? -44.081 4.193 78.210 1.00 80.75 92 LYS A CA 1
ATOM 700 C C . LYS A 1 92 ? -44.139 5.512 77.451 1.00 80.75 92 LYS A C 1
ATOM 702 O O . LYS A 1 92 ? -44.895 5.597 76.487 1.00 80.75 92 LYS A O 1
ATOM 707 N N . ASP A 1 93 ? -43.354 6.507 77.854 1.00 71.50 93 ASP A N 1
ATOM 708 C CA . ASP A 1 93 ? -43.443 7.859 77.306 1.00 71.50 93 ASP A CA 1
ATOM 709 C C . ASP A 1 93 ? -42.262 8.175 76.375 1.00 71.50 93 ASP A C 1
ATOM 711 O O . ASP A 1 93 ? -41.165 7.629 76.498 1.00 71.50 93 ASP A O 1
ATOM 715 N N . ASN A 1 94 ? -42.495 9.046 75.389 1.00 63.47 94 ASN A N 1
ATOM 716 C CA . ASN A 1 94 ? -41.468 9.561 74.472 1.00 63.47 94 ASN A CA 1
ATOM 717 C C . ASN A 1 94 ? -40.630 8.494 73.735 1.00 63.47 94 ASN A C 1
ATOM 719 O O . ASN A 1 94 ? -39.484 8.742 73.370 1.00 63.47 94 ASN A O 1
ATOM 723 N N . LEU A 1 95 ? -41.198 7.316 73.460 1.00 71.38 95 LEU A N 1
ATOM 724 C CA . LEU A 1 95 ? -40.532 6.227 72.722 1.00 71.38 95 LEU A CA 1
ATOM 725 C C . LEU A 1 95 ? -40.363 6.504 71.209 1.00 71.38 95 LEU A C 1
ATOM 727 O O . LEU A 1 95 ? -39.956 5.622 70.463 1.00 71.38 95 LEU A O 1
ATOM 731 N N . GLY A 1 96 ? -40.699 7.721 70.758 1.00 59.75 96 GLY A N 1
ATOM 732 C CA . GLY A 1 96 ? -40.415 8.302 69.437 1.00 59.75 96 GLY A CA 1
ATOM 733 C C . GLY A 1 96 ? -40.734 7.472 68.190 1.00 59.75 96 GLY A C 1
ATOM 734 O O . GLY A 1 96 ? -40.203 7.764 67.121 1.00 59.75 96 GLY A O 1
ATOM 735 N N . TRP A 1 97 ? -41.647 6.504 68.275 1.00 50.31 97 TRP A N 1
ATOM 736 C CA . TRP A 1 97 ? -42.140 5.752 67.124 1.00 50.31 97 TRP A CA 1
ATOM 737 C C . TRP A 1 97 ? -43.674 5.609 67.168 1.00 50.31 97 TRP A C 1
ATOM 739 O O . TRP A 1 97 ? -44.250 4.998 68.065 1.00 50.31 97 TRP A O 1
ATOM 749 N N . MET A 1 98 ? -44.309 6.246 66.180 1.00 42.72 98 MET A N 1
ATOM 750 C CA . MET A 1 98 ? -45.658 6.084 65.610 1.00 42.72 98 MET A CA 1
ATOM 751 C C . MET A 1 98 ? -46.652 5.129 66.309 1.00 42.72 98 MET A C 1
ATOM 753 O O . MET A 1 98 ? -46.780 3.957 65.952 1.00 42.72 98 MET A O 1
ATOM 757 N N . VAL A 1 99 ? -47.488 5.677 67.194 1.00 41.81 99 VAL A N 1
ATOM 758 C CA . VAL A 1 99 ? -48.750 5.043 67.614 1.00 41.81 99 VAL A CA 1
ATOM 759 C C . VAL A 1 99 ? -49.797 5.298 66.521 1.00 41.81 99 VAL A C 1
ATOM 761 O O . VAL A 1 99 ? -50.315 6.406 66.416 1.00 41.81 99 VAL A O 1
ATOM 764 N N . GLY A 1 100 ? -50.078 4.299 65.673 1.00 45.53 100 GLY A N 1
ATOM 765 C CA . GLY A 1 100 ? -51.166 4.383 64.684 1.00 45.53 100 GLY A CA 1
ATOM 766 C C . GLY A 1 100 ? -51.025 3.592 63.378 1.00 45.53 100 GLY A C 1
ATOM 767 O O . GLY A 1 100 ? -51.965 3.611 62.588 1.00 45.53 100 GLY A O 1
ATOM 768 N N . MET A 1 101 ? -49.921 2.882 63.112 1.00 39.16 101 MET A N 1
ATOM 769 C CA . MET A 1 101 ? -49.900 1.943 61.979 1.00 39.16 101 MET A CA 1
ATOM 770 C C . MET A 1 101 ? -50.416 0.565 62.410 1.00 39.16 101 MET A C 1
ATOM 772 O O . MET A 1 101 ? -49.917 0.025 63.400 1.00 39.16 101 MET A O 1
ATOM 776 N N . PRO A 1 102 ? -51.383 -0.027 61.682 1.00 40.38 102 PRO A N 1
ATOM 777 C CA . PRO A 1 102 ? -51.746 -1.418 61.886 1.00 40.38 102 PRO A CA 1
ATOM 778 C C . PRO A 1 102 ? -50.509 -2.259 61.594 1.00 40.38 102 PRO A C 1
ATOM 780 O O . PRO A 1 102 ? -49.864 -2.047 60.568 1.00 40.38 102 PRO A O 1
ATOM 783 N N . GLU A 1 103 ? -50.189 -3.147 62.534 1.00 39.56 103 GLU A N 1
ATOM 784 C CA . GLU A 1 103 ? -49.283 -4.289 62.430 1.00 39.56 103 GLU A CA 1
ATOM 785 C C . GLU A 1 103 ? -48.658 -4.427 61.030 1.00 39.56 103 GLU A C 1
ATOM 787 O O . GLU A 1 103 ? -49.175 -5.119 60.145 1.00 39.56 103 GLU A O 1
ATOM 792 N N . VAL A 1 104 ? -47.558 -3.698 60.793 1.00 41.00 104 VAL A N 1
ATOM 793 C CA . VAL A 1 104 ? -46.767 -3.895 59.583 1.00 41.00 104 VAL A CA 1
ATOM 794 C C . VAL A 1 104 ? -46.151 -5.263 59.763 1.00 41.00 104 VAL A C 1
ATOM 796 O O . VAL A 1 104 ? -45.110 -5.423 60.394 1.00 41.00 104 VAL A O 1
ATOM 799 N N . LYS A 1 105 ? -46.831 -6.265 59.204 1.00 43.94 105 LYS A N 1
ATOM 800 C CA . LYS A 1 105 ? -46.220 -7.515 58.794 1.00 43.94 105 LYS A CA 1
ATOM 801 C C . LYS A 1 105 ? -44.902 -7.126 58.138 1.00 43.94 105 LYS A C 1
ATOM 803 O O . LYS A 1 105 ? -44.897 -6.608 57.021 1.00 43.94 105 LYS A O 1
ATOM 808 N N . LEU A 1 106 ? -43.801 -7.378 58.838 1.00 44.31 106 LEU A N 1
ATOM 809 C CA . LEU A 1 106 ? -42.426 -7.398 58.344 1.00 44.31 106 LEU A CA 1
ATOM 810 C C . LEU A 1 106 ? -42.273 -8.543 57.325 1.00 44.31 106 LEU A C 1
ATOM 812 O O . LEU A 1 106 ? -41.369 -9.362 57.378 1.00 44.31 106 LEU A O 1
ATOM 816 N N . LEU A 1 107 ? -43.191 -8.622 56.366 1.00 45.91 107 LEU A N 1
ATOM 817 C CA . LEU A 1 107 ? -42.978 -9.263 55.092 1.00 45.91 107 LEU A CA 1
ATOM 818 C C . LEU A 1 107 ? -42.334 -8.185 54.232 1.00 45.91 107 LEU A C 1
ATOM 820 O O . LEU A 1 107 ? -42.987 -7.537 53.410 1.00 45.91 107 LEU A O 1
ATOM 824 N N . SER A 1 108 ? -41.028 -7.999 54.432 1.00 50.59 108 SER A N 1
ATOM 825 C CA . SER A 1 108 ? -40.149 -7.616 53.339 1.00 50.59 108 SER A CA 1
ATOM 826 C C . SER A 1 108 ? -40.417 -8.623 52.221 1.00 50.59 108 SER A C 1
ATOM 828 O O . SER A 1 108 ? -39.908 -9.741 52.210 1.00 50.59 108 SER A O 1
ATOM 830 N N . LYS A 1 109 ? -41.359 -8.291 51.329 1.00 62.97 109 LYS A N 1
ATOM 831 C CA . LYS A 1 109 ? -41.694 -9.149 50.197 1.00 62.97 109 LYS A CA 1
ATOM 832 C C . LYS A 1 109 ? -40.390 -9.344 49.442 1.00 62.97 109 LYS A C 1
ATOM 834 O O . LYS A 1 109 ? -39.873 -8.377 48.876 1.00 62.97 109 LYS A O 1
ATOM 839 N N . ARG A 1 110 ? -39.849 -10.566 49.488 1.00 67.88 110 ARG A N 1
ATOM 840 C CA . ARG A 1 110 ? -38.711 -10.952 48.658 1.00 67.88 110 ARG A CA 1
ATOM 841 C C . ARG A 1 110 ? -38.995 -10.461 47.236 1.00 67.88 110 ARG A C 1
ATOM 843 O O . ARG A 1 110 ? -40.136 -10.612 46.777 1.00 67.88 110 ARG A O 1
ATOM 850 N N . PRO A 1 111 ? -38.021 -9.821 46.571 1.00 75.94 111 PRO A N 1
ATOM 851 C CA . PRO A 1 111 ? -38.209 -9.397 45.197 1.00 75.94 111 PRO A CA 1
ATOM 852 C C . PRO A 1 111 ? -38.660 -10.589 44.347 1.00 75.94 111 PRO A C 1
ATOM 854 O O . PRO A 1 111 ? -38.268 -11.730 44.602 1.00 75.94 111 PRO A O 1
ATOM 857 N N . LYS A 1 112 ? -39.541 -10.332 43.372 1.00 87.00 112 LYS A N 1
ATOM 858 C CA . LYS A 1 112 ? -40.024 -11.387 42.475 1.00 87.00 112 LYS A CA 1
ATOM 859 C C . LYS A 1 112 ? -38.821 -12.033 41.793 1.00 87.00 112 LYS A C 1
ATOM 861 O O . LYS A 1 112 ? -37.959 -11.315 41.289 1.00 87.00 112 LYS A O 1
ATOM 866 N N . PHE A 1 113 ? -38.791 -13.363 41.770 1.00 86.94 113 PHE A N 1
ATOM 867 C CA . PHE A 1 113 ? -37.693 -14.132 41.185 1.00 86.94 113 PHE A CA 1
ATOM 868 C C . PHE A 1 113 ? -37.388 -13.699 39.745 1.00 86.94 113 PHE A C 1
ATOM 870 O O . PHE A 1 113 ? -36.224 -13.520 39.411 1.00 86.94 113 PHE A O 1
ATOM 877 N N . ASP A 1 114 ? -38.421 -13.417 38.946 1.00 88.06 114 ASP A N 1
ATOM 878 C CA . ASP A 1 114 ? -38.270 -12.967 37.556 1.00 88.06 114 ASP A CA 1
ATOM 879 C C . ASP A 1 114 ? -37.442 -11.677 37.440 1.00 88.06 114 ASP A C 1
ATOM 881 O O . ASP A 1 114 ? -36.558 -11.583 36.597 1.00 88.06 114 ASP A O 1
ATOM 885 N N . LEU A 1 115 ? -37.642 -10.714 38.349 1.00 90.06 115 LEU A N 1
ATOM 886 C CA . LEU A 1 115 ? -36.882 -9.457 38.355 1.00 90.06 115 LEU A CA 1
ATOM 887 C C . LEU A 1 115 ? -35.414 -9.680 38.735 1.00 90.06 115 LEU A C 1
ATOM 889 O O . LEU A 1 115 ? -34.522 -9.059 38.162 1.00 90.06 115 LEU A O 1
ATOM 893 N N . ILE A 1 116 ? -35.160 -10.579 39.692 1.00 90.12 116 ILE A N 1
ATOM 894 C CA . ILE A 1 116 ? -33.798 -10.963 40.088 1.00 90.12 116 ILE A CA 1
ATOM 895 C C . ILE A 1 116 ? -33.098 -11.640 38.910 1.00 90.12 116 ILE A C 1
ATOM 897 O O . ILE A 1 116 ? -31.972 -11.279 38.566 1.00 90.12 116 ILE A O 1
ATOM 901 N N . LYS A 1 117 ? -33.783 -12.595 38.274 1.00 92.06 117 LYS A N 1
ATOM 902 C CA . LYS A 1 117 ? -33.281 -13.337 37.124 1.00 92.06 117 LYS A CA 1
ATOM 903 C C . LYS A 1 117 ? -32.921 -12.400 35.973 1.00 92.06 117 LYS A C 1
ATOM 905 O O . LYS A 1 117 ? -31.788 -12.442 35.497 1.00 92.06 117 LYS A O 1
ATOM 910 N N . ASP A 1 118 ? -33.826 -11.500 35.601 1.00 92.38 118 ASP A N 1
ATOM 911 C CA . ASP A 1 118 ? -33.603 -10.533 34.525 1.00 92.38 118 ASP A CA 1
ATOM 912 C C . ASP A 1 118 ? -32.441 -9.579 34.831 1.00 92.38 118 ASP A C 1
ATOM 914 O O . ASP A 1 118 ? -31.624 -9.291 33.950 1.00 92.38 118 ASP A O 1
ATOM 918 N N . ALA A 1 119 ? -32.319 -9.103 36.076 1.00 93.06 119 ALA A N 1
ATOM 919 C CA . ALA A 1 119 ? -31.235 -8.213 36.481 1.00 93.06 119 ALA A CA 1
ATOM 920 C C . ALA A 1 119 ? -29.865 -8.912 36.446 1.00 93.06 119 ALA A C 1
ATOM 922 O O . ALA A 1 119 ? -28.898 -8.331 35.942 1.00 93.06 119 ALA A O 1
ATOM 923 N N . VAL A 1 120 ? -29.776 -10.150 36.940 1.00 93.50 120 VAL A N 1
ATOM 924 C CA . VAL A 1 120 ? -28.533 -10.940 36.945 1.00 93.50 120 VAL A CA 1
ATOM 925 C C . VAL A 1 120 ? -28.136 -11.341 35.522 1.00 93.50 120 VAL A C 1
ATOM 927 O O . VAL A 1 120 ? -26.994 -11.111 35.121 1.00 93.50 120 VAL A O 1
ATOM 930 N N . ASP A 1 121 ? -29.077 -11.843 34.716 1.00 93.12 121 ASP A N 1
ATOM 931 C CA . ASP A 1 121 ? -28.830 -12.199 33.312 1.00 93.12 121 ASP A CA 1
ATOM 932 C C . ASP A 1 121 ? -28.399 -10.963 32.496 1.00 93.12 121 ASP A C 1
ATOM 934 O O . ASP A 1 121 ? -27.485 -11.031 31.669 1.00 93.12 121 ASP A O 1
ATOM 938 N N . THR A 1 122 ? -29.002 -9.799 32.763 1.00 94.62 122 THR A N 1
ATOM 939 C CA . THR A 1 122 ? -28.594 -8.521 32.163 1.00 94.62 122 THR A CA 1
ATOM 940 C C . THR A 1 122 ? -27.173 -8.130 32.567 1.00 94.62 122 THR A C 1
ATOM 942 O O . THR A 1 122 ? -26.402 -7.697 31.708 1.00 94.62 122 THR A O 1
ATOM 945 N N . ASN A 1 123 ? -26.814 -8.262 33.847 1.00 95.19 123 ASN A N 1
ATOM 946 C CA . ASN A 1 123 ? -25.478 -7.920 34.336 1.00 95.19 123 ASN A CA 1
ATOM 947 C C . ASN A 1 123 ? -24.397 -8.742 33.638 1.00 95.19 123 ASN A C 1
ATOM 949 O O . ASN A 1 123 ? -23.396 -8.196 33.169 1.00 95.19 123 ASN A O 1
ATOM 953 N N . GLU A 1 124 ? -24.637 -10.045 33.517 1.00 95.62 124 GLU A N 1
ATOM 954 C CA . GLU A 1 124 ? -23.699 -10.956 32.883 1.00 95.62 124 GLU A CA 1
ATOM 955 C C . GLU A 1 124 ? -23.519 -10.625 31.399 1.00 95.62 124 GLU A C 1
ATOM 957 O O . GLU A 1 124 ? -22.387 -10.447 30.943 1.00 95.62 124 GLU A O 1
ATOM 962 N N . ARG A 1 125 ? -24.619 -10.426 30.657 1.00 96.25 125 ARG A N 1
ATOM 963 C CA . ARG A 1 125 ? -24.561 -10.017 29.241 1.00 96.25 125 ARG A CA 1
ATOM 964 C C . ARG A 1 125 ? -23.797 -8.706 29.054 1.00 96.25 125 ARG A C 1
ATOM 966 O O . ARG A 1 125 ? -22.997 -8.580 28.126 1.00 96.25 125 ARG A O 1
ATOM 973 N N . LEU A 1 126 ? -24.024 -7.724 29.928 1.00 95.94 126 LEU A N 1
ATOM 974 C CA . LEU A 1 126 ? -23.338 -6.433 29.872 1.00 95.94 126 LEU A CA 1
ATOM 975 C C . LEU A 1 126 ? -21.843 -6.557 30.165 1.00 95.94 126 LEU A C 1
ATOM 977 O O . LEU A 1 126 ? -21.041 -5.923 29.480 1.00 95.94 126 LEU A O 1
ATOM 981 N N . THR A 1 127 ? -21.469 -7.381 31.141 1.00 95.88 127 THR A N 1
ATOM 982 C CA . THR A 1 127 ? -20.070 -7.621 31.511 1.00 95.88 127 THR A CA 1
ATOM 983 C C . THR A 1 127 ? -19.328 -8.339 30.384 1.00 95.88 127 THR A C 1
ATOM 985 O O . THR A 1 127 ? -18.294 -7.856 29.927 1.00 95.88 127 THR A O 1
ATOM 988 N N . GLN A 1 128 ? -19.915 -9.401 29.821 1.00 97.19 128 GLN A N 1
ATOM 989 C CA . GLN A 1 128 ? -19.361 -10.097 28.654 1.00 97.19 128 GLN A CA 1
ATOM 990 C C . GLN A 1 128 ? -19.191 -9.153 27.451 1.00 97.19 128 GLN A C 1
ATOM 992 O O . GLN A 1 128 ? -18.159 -9.164 26.770 1.00 97.19 128 GLN A O 1
ATOM 997 N N . ARG A 1 129 ? -20.187 -8.293 27.187 1.00 97.12 129 ARG A N 1
ATOM 998 C CA . ARG A 1 129 ? -20.110 -7.285 26.119 1.00 97.12 129 ARG A CA 1
ATOM 999 C C . ARG A 1 129 ? -18.998 -6.274 26.384 1.00 97.12 129 ARG A C 1
ATOM 1001 O O . ARG A 1 129 ? -18.244 -5.961 25.466 1.00 97.12 129 ARG A O 1
ATOM 1008 N N . PHE A 1 130 ? -18.885 -5.776 27.611 1.00 96.25 130 PHE A N 1
ATOM 1009 C CA . PHE A 1 130 ? -17.849 -4.832 28.019 1.00 96.25 130 PHE A CA 1
ATOM 1010 C C . PHE A 1 130 ? -16.443 -5.409 27.804 1.00 96.25 130 PHE A C 1
ATOM 1012 O O . PHE A 1 130 ? -15.611 -4.768 27.158 1.00 96.25 130 PHE A O 1
ATOM 1019 N N . ASP A 1 131 ? -16.210 -6.651 28.230 1.00 96.06 131 ASP A N 1
ATOM 1020 C CA . ASP A 1 131 ? -14.926 -7.335 28.056 1.00 96.06 131 ASP A CA 1
ATOM 1021 C C . ASP A 1 131 ? -14.578 -7.553 26.582 1.00 96.06 131 ASP A C 1
ATOM 1023 O O . ASP A 1 131 ? -13.433 -7.342 26.167 1.00 96.06 131 ASP A O 1
ATOM 1027 N N . LYS A 1 132 ? -15.567 -7.920 25.756 1.00 96.75 132 LYS A N 1
ATOM 1028 C CA . LYS A 1 132 ? -15.383 -8.039 24.303 1.00 96.75 132 LYS A CA 1
ATOM 1029 C C . LYS A 1 132 ? -14.943 -6.707 23.685 1.00 96.75 132 LYS A C 1
ATOM 1031 O O . LYS A 1 132 ? -13.983 -6.678 22.917 1.00 96.75 132 LYS A O 1
ATOM 1036 N N . LEU A 1 133 ? -15.585 -5.597 24.056 1.00 96.38 133 LEU A N 1
ATOM 1037 C CA . LEU A 1 133 ? -15.244 -4.266 23.538 1.00 96.38 133 LEU A CA 1
ATOM 1038 C C . LEU A 1 133 ? -13.845 -3.810 23.978 1.00 96.38 133 LEU A C 1
ATOM 1040 O O . LEU A 1 133 ? -13.121 -3.201 23.189 1.00 96.38 133 LEU A O 1
ATOM 1044 N N . ILE A 1 134 ? -13.430 -4.131 25.207 1.00 95.44 134 ILE A N 1
ATOM 1045 C CA . ILE A 1 134 ? -12.061 -3.863 25.673 1.00 95.44 134 ILE A CA 1
ATOM 1046 C C . ILE A 1 134 ? -11.041 -4.637 24.833 1.00 95.44 134 ILE A C 1
ATOM 1048 O O . ILE A 1 134 ? -10.052 -4.051 24.380 1.00 95.44 134 ILE A O 1
ATOM 1052 N N . LYS A 1 135 ? -11.293 -5.928 24.577 1.00 95.62 135 LYS A N 1
ATOM 1053 C CA . LYS A 1 135 ? -10.419 -6.768 23.742 1.00 95.62 135 LYS A CA 1
ATOM 1054 C C . LYS A 1 135 ? -10.300 -6.236 22.310 1.00 95.62 135 LYS A C 1
ATOM 1056 O O . LYS A 1 135 ? -9.213 -6.284 21.746 1.00 95.62 135 LYS A O 1
ATOM 1061 N N . GLU A 1 136 ? -11.367 -5.669 21.745 1.00 95.12 136 GLU A N 1
ATOM 1062 C CA . GLU A 1 136 ? -11.348 -5.044 20.411 1.00 95.12 136 GLU A CA 1
ATOM 1063 C C . GLU A 1 136 ? -10.616 -3.688 20.374 1.00 95.12 136 GLU A C 1
ATOM 1065 O O . GLU A 1 136 ? -10.068 -3.299 19.339 1.00 95.12 136 GLU A O 1
ATOM 1070 N N . GLN A 1 137 ? -10.572 -2.948 21.486 1.00 95.75 137 GLN A N 1
ATOM 1071 C CA . GLN A 1 137 ? -10.011 -1.594 21.507 1.00 95.75 137 GLN A CA 1
ATOM 1072 C C . GLN A 1 137 ? -8.487 -1.573 21.332 1.00 95.75 137 GLN A C 1
ATOM 1074 O O . GLN A 1 137 ? -7.960 -0.716 20.616 1.00 95.75 137 GLN A O 1
ATOM 1079 N N . LYS A 1 138 ? -7.778 -2.494 21.992 1.00 94.38 138 LYS A N 1
ATOM 1080 C CA . LYS A 1 138 ? -6.311 -2.576 21.957 1.00 94.38 138 LYS A CA 1
ATOM 1081 C C . LYS A 1 138 ? -5.749 -2.745 20.532 1.00 94.38 138 LYS A C 1
ATOM 1083 O O . LYS A 1 138 ? -5.008 -1.860 20.106 1.00 94.38 138 LYS A O 1
ATOM 1088 N N . PRO A 1 139 ? -6.154 -3.761 19.740 1.00 96.19 139 PRO A N 1
ATOM 1089 C CA . PRO A 1 139 ? -5.597 -3.965 18.402 1.00 96.19 139 PRO A CA 1
ATOM 1090 C C . PRO A 1 139 ? -5.894 -2.806 17.442 1.00 96.19 139 PRO A C 1
ATOM 1092 O O . PRO A 1 139 ? -5.106 -2.545 16.537 1.00 96.19 139 PRO A O 1
ATOM 1095 N N . LEU A 1 140 ? -7.004 -2.080 17.620 1.00 96.00 140 LEU A N 1
ATOM 1096 C CA . LEU A 1 140 ? -7.296 -0.895 16.807 1.00 96.00 140 LEU A CA 1
ATOM 1097 C C . LEU A 1 140 ? -6.326 0.254 17.094 1.00 96.00 140 LEU A C 1
ATOM 1099 O O . LEU A 1 140 ? -5.859 0.897 16.155 1.00 96.00 140 LEU A O 1
ATOM 1103 N N . LYS A 1 141 ? -5.997 0.503 18.368 1.00 96.38 141 LYS A N 1
ATOM 1104 C CA . LYS A 1 141 ? -5.000 1.518 18.742 1.00 96.38 141 LYS A CA 1
ATOM 1105 C C . LYS A 1 141 ? -3.619 1.163 18.193 1.00 96.38 141 LYS A C 1
ATOM 1107 O O . LYS A 1 141 ? -2.977 2.025 17.596 1.00 96.38 141 LYS A O 1
ATOM 1112 N N . ASP A 1 142 ? -3.222 -0.102 18.312 1.00 96.31 142 ASP A N 1
ATOM 1113 C CA . ASP A 1 142 ? -1.936 -0.590 17.807 1.00 96.31 142 ASP A CA 1
ATOM 1114 C C . ASP A 1 142 ? -1.845 -0.442 16.277 1.00 96.31 142 ASP A C 1
ATOM 1116 O O . ASP A 1 142 ? -0.844 0.046 15.750 1.00 96.31 142 ASP A O 1
ATOM 1120 N N . LYS A 1 143 ? -2.926 -0.766 15.548 1.00 97.31 143 LYS A N 1
ATOM 1121 C CA . LYS A 1 143 ? -3.009 -0.548 14.093 1.00 97.31 143 LYS A CA 1
ATOM 1122 C C . LYS A 1 143 ? -2.898 0.930 13.717 1.00 97.31 143 LYS A C 1
ATOM 1124 O O . LYS A 1 143 ? -2.186 1.256 12.772 1.00 97.31 143 LYS A O 1
ATOM 1129 N N . ILE A 1 144 ? -3.576 1.828 14.433 1.00 97.31 144 ILE A N 1
ATOM 1130 C CA . ILE A 1 144 ? -3.481 3.275 14.174 1.00 97.31 144 ILE A CA 1
ATOM 1131 C C . ILE A 1 144 ? -2.037 3.754 14.335 1.00 97.31 144 ILE A C 1
ATOM 1133 O O . ILE A 1 144 ? -1.541 4.493 13.487 1.00 97.31 144 ILE A O 1
ATOM 1137 N N . GLU A 1 145 ? -1.358 3.324 15.397 1.00 97.50 145 GLU A N 1
ATOM 1138 C CA . GLU A 1 145 ? 0.027 3.711 15.659 1.00 97.50 145 GLU A CA 1
ATOM 1139 C C . GLU A 1 145 ? 0.990 3.167 14.595 1.00 97.50 145 GLU A C 1
ATOM 1141 O O . GLU A 1 145 ? 1.866 3.886 14.113 1.00 97.50 145 GLU A O 1
ATOM 1146 N N . LEU A 1 146 ? 0.771 1.931 14.140 1.00 97.38 146 LEU A N 1
ATOM 1147 C CA . LEU A 1 146 ? 1.511 1.354 13.021 1.00 97.38 146 LEU A CA 1
ATOM 1148 C C . LEU A 1 146 ? 1.367 2.194 11.741 1.00 97.38 146 LEU A C 1
ATOM 1150 O O . LEU A 1 146 ? 2.366 2.477 11.081 1.00 97.38 146 LEU A O 1
ATOM 1154 N N . TYR A 1 147 ? 0.146 2.605 11.382 1.00 96.75 147 TYR A N 1
ATOM 1155 C CA . TYR A 1 147 ? -0.072 3.412 10.176 1.00 96.75 147 TYR A CA 1
ATOM 1156 C C . TYR A 1 147 ? 0.533 4.813 10.281 1.00 96.75 147 TYR A C 1
ATOM 1158 O O . TYR A 1 147 ? 1.063 5.301 9.286 1.00 96.75 147 TYR A O 1
ATOM 1166 N N . LYS A 1 148 ? 0.544 5.433 11.467 1.00 97.44 148 LYS A N 1
ATOM 1167 C CA . LYS A 1 148 ? 1.258 6.704 11.671 1.00 97.44 148 LYS A CA 1
ATOM 1168 C C . LYS A 1 148 ? 2.751 6.572 11.372 1.00 97.44 148 LYS A C 1
ATOM 1170 O O . LYS A 1 148 ? 3.275 7.366 10.599 1.00 97.44 148 LYS A O 1
ATOM 1175 N N . LYS A 1 149 ? 3.407 5.533 11.905 1.00 97.12 149 LYS A N 1
ATOM 1176 C CA . LYS A 1 149 ? 4.828 5.257 11.625 1.00 97.12 149 LYS A CA 1
ATOM 1177 C C . LYS A 1 149 ? 5.083 4.997 10.140 1.00 97.12 149 LYS A C 1
ATOM 1179 O O . LYS A 1 149 ? 6.072 5.465 9.586 1.00 97.12 149 LYS A O 1
ATOM 1184 N N . LYS A 1 150 ? 4.181 4.272 9.466 1.00 96.19 150 LYS A N 1
ATOM 1185 C CA . LYS A 1 150 ? 4.273 4.056 8.012 1.00 96.19 150 LYS A CA 1
ATOM 1186 C C . LYS A 1 150 ? 4.189 5.366 7.229 1.00 96.19 150 LYS A C 1
ATOM 1188 O O . LYS A 1 150 ? 4.964 5.548 6.298 1.00 96.19 150 LYS A O 1
ATOM 1193 N N . ILE A 1 151 ? 3.275 6.261 7.600 1.00 96.75 151 ILE A N 1
ATOM 1194 C CA . ILE A 1 151 ? 3.130 7.573 6.954 1.00 96.75 151 ILE A CA 1
ATOM 1195 C C . ILE A 1 151 ? 4.391 8.415 7.153 1.00 96.75 151 ILE A C 1
ATOM 1197 O O . ILE A 1 151 ? 4.908 8.943 6.177 1.00 96.75 151 ILE A O 1
ATOM 1201 N N . GLU A 1 152 ? 4.929 8.468 8.372 1.00 97.62 152 GLU A N 1
ATOM 1202 C CA . GLU A 1 152 ? 6.171 9.192 8.675 1.00 97.62 152 GLU A CA 1
ATOM 1203 C C . GLU A 1 152 ? 7.354 8.694 7.829 1.00 97.62 152 GLU A C 1
ATOM 1205 O O . GLU A 1 152 ? 8.082 9.488 7.233 1.00 97.62 152 GLU A O 1
ATOM 1210 N N . ASN A 1 153 ? 7.513 7.374 7.704 1.00 95.25 153 ASN A N 1
ATOM 1211 C CA . ASN A 1 153 ? 8.553 6.789 6.858 1.00 95.25 153 ASN A CA 1
ATOM 1212 C C . ASN A 1 153 ? 8.391 7.176 5.381 1.00 95.25 153 ASN A C 1
ATOM 1214 O O . ASN A 1 153 ? 9.377 7.515 4.726 1.00 95.25 153 ASN A O 1
ATOM 1218 N N . VAL A 1 154 ? 7.160 7.147 4.859 1.00 94.88 154 VAL A N 1
ATOM 1219 C CA . VAL A 1 154 ? 6.881 7.560 3.476 1.00 94.88 154 VAL A CA 1
ATOM 1220 C C . VAL A 1 154 ? 7.150 9.052 3.284 1.00 94.88 154 VAL A C 1
ATOM 1222 O O . VAL A 1 154 ? 7.752 9.427 2.283 1.00 94.88 154 VAL A O 1
ATOM 1225 N N . ASP A 1 155 ? 6.778 9.906 4.238 1.00 96.06 155 ASP A N 1
ATOM 1226 C CA . ASP A 1 155 ? 7.046 11.347 4.172 1.00 96.06 155 ASP A CA 1
ATOM 1227 C C . ASP A 1 155 ? 8.550 11.657 4.145 1.00 96.06 155 ASP A C 1
ATOM 1229 O O . ASP A 1 155 ? 9.001 12.480 3.341 1.00 96.06 155 ASP A O 1
ATOM 1233 N N . ASN A 1 156 ? 9.343 10.954 4.958 1.00 95.44 156 ASN A N 1
ATOM 1234 C CA . ASN A 1 156 ? 10.803 11.070 4.949 1.00 95.44 156 ASN A CA 1
ATOM 1235 C C . ASN A 1 156 ? 11.399 10.677 3.588 1.00 95.44 156 ASN A C 1
ATOM 1237 O O . ASN A 1 156 ? 12.300 11.348 3.076 1.00 95.44 156 ASN A O 1
ATOM 1241 N N . GLU A 1 157 ? 10.873 9.622 2.968 1.00 91.88 157 GLU A N 1
ATOM 1242 C CA . GLU A 1 157 ? 11.335 9.161 1.660 1.00 91.88 157 GLU A CA 1
ATOM 1243 C C . GLU A 1 157 ? 10.916 10.107 0.526 1.00 91.88 157 GLU A C 1
ATOM 1245 O O . GLU A 1 157 ? 11.727 10.459 -0.334 1.00 91.88 157 GLU A O 1
ATOM 1250 N N . VAL A 1 158 ? 9.681 10.608 0.569 1.00 94.25 158 VAL A N 1
ATOM 1251 C CA . VAL A 1 158 ? 9.187 11.662 -0.327 1.00 94.25 158 VAL A CA 1
ATOM 1252 C C . VAL A 1 158 ? 10.094 12.892 -0.251 1.00 94.25 158 VAL A C 1
ATOM 1254 O O . VAL A 1 158 ? 10.495 13.434 -1.285 1.00 94.25 158 VAL A O 1
ATOM 1257 N N . PHE A 1 159 ? 10.466 13.322 0.957 1.00 95.94 159 PHE A N 1
ATOM 1258 C CA . PHE A 1 159 ? 11.390 14.437 1.158 1.00 95.94 159 PHE A CA 1
ATOM 1259 C C . PHE A 1 159 ? 12.778 14.148 0.566 1.00 95.94 159 PHE A C 1
ATOM 1261 O O . PHE A 1 159 ? 13.341 14.983 -0.151 1.00 95.94 159 PHE A O 1
ATOM 1268 N N . ARG A 1 160 ? 13.316 12.943 0.797 1.00 94.38 160 ARG A N 1
ATOM 1269 C CA . ARG A 1 160 ? 14.596 12.494 0.230 1.00 94.38 160 ARG A CA 1
ATOM 1270 C C . ARG A 1 160 ? 14.586 12.542 -1.298 1.00 94.38 160 ARG A C 1
ATOM 1272 O O . ARG A 1 160 ? 15.499 13.123 -1.889 1.00 94.38 160 ARG A O 1
ATOM 1279 N N . LEU A 1 161 ? 13.558 11.985 -1.941 1.00 90.75 161 LEU A N 1
ATOM 1280 C CA . LEU A 1 161 ? 13.434 11.963 -3.400 1.00 90.75 161 LEU A CA 1
ATOM 1281 C C . LEU A 1 161 ? 13.267 13.360 -3.987 1.00 90.75 161 LEU A C 1
ATOM 1283 O O . LEU A 1 161 ? 13.948 13.676 -4.960 1.00 90.75 161 LEU A O 1
ATOM 1287 N N . LYS A 1 162 ? 12.446 14.225 -3.379 1.00 92.62 162 LYS A N 1
ATOM 1288 C CA . LYS A 1 162 ? 12.316 15.630 -3.805 1.00 92.62 162 LYS A CA 1
ATOM 1289 C C . LYS A 1 162 ? 13.671 16.342 -3.794 1.00 92.62 162 LYS A C 1
ATOM 1291 O O . LYS A 1 162 ? 14.027 16.991 -4.776 1.00 92.62 162 LYS A O 1
ATOM 1296 N N . ASN A 1 163 ? 14.480 16.139 -2.751 1.00 90.75 163 ASN A N 1
ATOM 1297 C CA . ASN A 1 163 ? 15.838 16.686 -2.686 1.00 90.75 163 ASN A CA 1
ATOM 1298 C C . ASN A 1 163 ? 16.771 16.098 -3.755 1.00 90.75 163 ASN A C 1
ATOM 1300 O O . ASN A 1 163 ? 17.612 16.811 -4.300 1.00 90.75 163 ASN A O 1
ATOM 1304 N N . MET A 1 164 ? 16.645 14.808 -4.074 1.00 86.56 164 MET A N 1
ATOM 1305 C CA . MET A 1 164 ? 17.413 14.191 -5.160 1.00 86.56 164 MET A CA 1
ATOM 1306 C C . MET A 1 164 ? 16.996 14.720 -6.536 1.00 86.56 164 MET A C 1
ATOM 1308 O O . MET A 1 164 ? 17.865 14.947 -7.374 1.00 86.56 164 MET A O 1
ATOM 1312 N N . ILE A 1 165 ? 15.700 14.947 -6.762 1.00 85.75 165 ILE A N 1
ATOM 1313 C CA . ILE A 1 165 ? 15.169 15.530 -7.999 1.00 85.75 165 ILE A CA 1
ATOM 1314 C C . ILE A 1 165 ? 15.668 16.969 -8.164 1.00 85.75 165 ILE A C 1
ATOM 1316 O O . ILE A 1 165 ? 16.172 17.321 -9.226 1.00 85.75 165 ILE A O 1
ATOM 1320 N N . ALA A 1 166 ? 15.623 17.771 -7.097 1.00 85.94 166 ALA A N 1
ATOM 1321 C CA . ALA A 1 166 ? 16.076 19.162 -7.106 1.00 85.94 166 ALA A CA 1
ATOM 1322 C C . ALA A 1 166 ? 17.571 19.327 -7.445 1.00 85.94 166 ALA A C 1
ATOM 1324 O O . ALA A 1 166 ? 17.979 20.373 -7.949 1.00 85.94 166 ALA A O 1
ATOM 1325 N N . LYS A 1 167 ? 18.398 18.299 -7.199 1.00 82.81 167 LYS A N 1
ATOM 1326 C CA . LYS A 1 167 ? 19.819 18.297 -7.589 1.00 82.81 167 LYS A CA 1
ATOM 1327 C C . LYS A 1 167 ? 20.025 18.204 -9.100 1.00 82.81 167 LYS A C 1
ATOM 1329 O O . LYS A 1 167 ? 21.100 18.570 -9.573 1.00 82.81 167 LYS A O 1
ATOM 1334 N N . PHE A 1 168 ? 19.041 17.723 -9.860 1.00 74.44 168 PHE A N 1
ATOM 1335 C CA . PHE A 1 168 ? 19.122 17.762 -11.313 1.00 74.44 168 PHE A CA 1
ATOM 1336 C C . PHE A 1 168 ? 18.784 19.180 -11.786 1.00 74.44 168 PHE A C 1
ATOM 1338 O O . PHE A 1 168 ? 17.671 19.654 -11.552 1.00 74.44 168 PHE A O 1
ATOM 1345 N N . PRO A 1 169 ? 19.723 19.893 -12.430 1.00 65.12 169 PRO A N 1
ATOM 1346 C CA . PRO A 1 169 ? 19.493 21.274 -12.823 1.00 65.12 169 PRO A CA 1
ATOM 1347 C C . PRO A 1 169 ? 18.346 21.334 -13.832 1.00 65.12 169 PRO A C 1
ATOM 1349 O O . PRO A 1 169 ? 18.499 20.852 -14.951 1.00 65.12 169 PRO A O 1
ATOM 1352 N N . ALA A 1 170 ? 17.217 21.950 -13.466 1.00 57.12 170 ALA A N 1
ATOM 1353 C CA . ALA A 1 170 ? 16.139 22.255 -14.405 1.00 57.12 170 ALA A CA 1
ATOM 1354 C C . ALA A 1 170 ? 16.752 22.890 -15.661 1.00 57.12 170 ALA A C 1
ATOM 1356 O O . ALA A 1 170 ? 17.506 23.857 -15.537 1.00 57.12 170 ALA A O 1
ATOM 1357 N N . ARG A 1 171 ? 16.507 22.273 -16.833 1.00 54.34 171 ARG A N 1
ATOM 1358 C CA . ARG A 1 171 ? 17.051 22.633 -18.160 1.00 54.34 171 ARG A CA 1
ATOM 1359 C C . ARG A 1 171 ? 17.589 24.064 -18.185 1.00 54.34 171 ARG A C 1
ATOM 1361 O O . ARG A 1 171 ? 16.807 25.011 -18.089 1.00 54.34 171 ARG A O 1
ATOM 1368 N N . ARG A 1 172 ? 18.910 24.232 -18.340 1.00 48.72 172 ARG A N 1
ATOM 1369 C CA . ARG A 1 172 ? 19.487 25.564 -18.566 1.00 48.72 172 ARG A CA 1
ATOM 1370 C C . ARG A 1 172 ? 18.709 26.217 -19.714 1.00 48.72 172 ARG A C 1
ATOM 1372 O O . ARG A 1 172 ? 18.654 25.661 -20.806 1.00 48.72 172 ARG A O 1
ATOM 1379 N N . LYS A 1 173 ? 18.131 27.397 -19.463 1.00 44.72 173 LYS A N 1
ATOM 1380 C CA . LYS A 1 173 ? 17.451 28.253 -20.457 1.00 44.72 173 LYS A CA 1
ATOM 1381 C C . LYS A 1 173 ? 18.370 28.705 -21.607 1.00 44.72 173 LYS A C 1
ATOM 1383 O O . LYS A 1 173 ? 17.903 29.334 -22.548 1.00 44.72 173 LYS A O 1
ATOM 1388 N N . ASN A 1 174 ? 19.654 28.357 -21.568 1.00 42.06 174 ASN A N 1
ATOM 1389 C CA . ASN A 1 174 ? 20.597 28.623 -22.644 1.00 42.06 174 ASN A CA 1
ATOM 1390 C C . ASN A 1 174 ? 20.540 27.438 -23.614 1.00 42.06 174 ASN A C 1
ATOM 1392 O O . ASN A 1 174 ? 21.049 26.368 -23.290 1.00 42.06 174 ASN A O 1
ATOM 1396 N N . GLY A 1 175 ? 19.889 27.648 -24.762 1.00 45.47 175 GLY A N 1
ATOM 1397 C CA . GLY A 1 175 ? 19.424 26.687 -25.777 1.00 45.47 175 GLY A CA 1
ATOM 1398 C C . GLY A 1 175 ? 20.402 25.666 -26.383 1.00 45.47 175 GLY A C 1
ATOM 1399 O O . GLY A 1 175 ? 20.119 25.138 -27.455 1.00 45.47 175 GLY A O 1
ATOM 1400 N N . ALA A 1 176 ? 21.511 25.319 -25.735 1.00 44.59 176 ALA A N 1
ATOM 1401 C CA . ALA A 1 176 ? 22.244 24.104 -26.051 1.00 44.59 176 ALA A CA 1
ATOM 1402 C C . ALA A 1 176 ? 21.496 22.913 -25.439 1.00 44.59 176 ALA A C 1
ATOM 1404 O O . ALA A 1 176 ? 21.779 22.482 -24.321 1.00 44.59 176 ALA A O 1
ATOM 1405 N N . VAL A 1 177 ? 20.521 22.378 -26.178 1.00 46.22 177 VAL A N 1
ATOM 1406 C CA . VAL A 1 177 ? 20.039 21.014 -25.948 1.00 46.22 177 VAL A CA 1
ATOM 1407 C C . VAL A 1 177 ? 21.275 20.122 -26.014 1.00 46.22 177 VAL A C 1
ATOM 1409 O O . VAL A 1 177 ? 21.796 19.865 -27.097 1.00 46.22 177 VAL A O 1
ATOM 1412 N N . THR A 1 178 ? 21.797 19.694 -24.862 1.00 52.38 178 THR A N 1
ATOM 1413 C CA . THR A 1 178 ? 22.773 18.608 -24.809 1.00 52.38 178 THR A CA 1
ATOM 1414 C C . THR A 1 178 ? 22.102 17.427 -25.478 1.00 52.38 178 THR A C 1
ATOM 1416 O O . THR A 1 178 ? 21.176 16.837 -24.922 1.00 52.38 178 THR A O 1
ATOM 1419 N N . VAL A 1 179 ? 22.491 17.176 -26.724 1.00 56.19 179 VAL A N 1
ATOM 1420 C CA . VAL A 1 179 ? 21.930 16.123 -27.555 1.00 56.19 179 VAL A CA 1
ATOM 1421 C C . VAL A 1 179 ? 22.059 14.835 -26.758 1.00 56.19 179 VAL A C 1
ATOM 1423 O O . VAL A 1 179 ? 23.173 14.400 -26.478 1.00 56.19 179 VAL A O 1
ATOM 1426 N N . ASN A 1 180 ? 20.929 14.266 -26.344 1.00 72.38 180 ASN A N 1
ATOM 1427 C CA . ASN A 1 180 ? 20.916 12.963 -25.707 1.00 72.38 180 ASN A CA 1
ATOM 1428 C C . ASN A 1 180 ? 21.253 11.943 -26.803 1.00 72.38 180 ASN A C 1
ATOM 1430 O O . ASN A 1 180 ? 20.406 11.550 -27.603 1.00 72.38 180 ASN A O 1
ATOM 1434 N N . LEU A 1 181 ? 22.544 11.635 -26.920 1.00 77.75 181 LEU A N 1
ATOM 1435 C CA . LEU A 1 181 ? 23.108 10.801 -27.978 1.00 77.75 181 LEU A CA 1
ATOM 1436 C C . LEU A 1 181 ? 22.562 9.384 -27.886 1.00 77.75 181 LEU A C 1
ATOM 1438 O O . LEU A 1 181 ? 22.285 8.767 -28.909 1.00 77.75 181 LEU A O 1
ATOM 1442 N N . ILE A 1 182 ? 22.364 8.896 -26.661 1.00 81.31 182 ILE A N 1
ATOM 1443 C CA . ILE A 1 182 ? 21.877 7.542 -26.440 1.00 81.31 182 ILE A CA 1
ATOM 1444 C C . ILE A 1 182 ? 20.406 7.399 -26.847 1.00 81.31 182 ILE A C 1
ATOM 1446 O O . ILE A 1 182 ? 20.067 6.419 -27.500 1.00 81.31 182 ILE A O 1
ATOM 1450 N N . SER A 1 183 ? 19.557 8.405 -26.598 1.00 80.81 183 SER A N 1
ATOM 1451 C CA . SER A 1 183 ? 18.144 8.366 -27.014 1.00 80.81 183 SER A CA 1
ATOM 1452 C C . SER A 1 183 ? 17.917 8.573 -28.514 1.00 80.81 183 SER A C 1
ATOM 1454 O O . SER A 1 183 ? 16.786 8.463 -28.971 1.00 80.81 183 SER A O 1
ATOM 1456 N N . LYS A 1 184 ? 18.957 8.926 -29.282 1.00 81.69 184 LYS A N 1
ATOM 1457 C CA . LYS A 1 184 ? 18.888 8.955 -30.753 1.00 81.69 184 LYS A CA 1
ATOM 1458 C C . LYS A 1 184 ? 19.033 7.574 -31.380 1.00 81.69 184 LYS A C 1
ATOM 1460 O O . LYS A 1 184 ? 18.610 7.388 -32.513 1.00 81.69 184 LYS A O 1
ATOM 1465 N N . VAL A 1 185 ? 19.705 6.665 -30.681 1.00 83.12 185 VAL A N 1
ATOM 1466 C CA . VAL A 1 185 ? 20.097 5.355 -31.212 1.00 83.12 185 VAL A CA 1
ATOM 1467 C C . VAL A 1 185 ? 19.299 4.240 -30.558 1.00 83.12 185 VAL A C 1
ATOM 1469 O O . VAL A 1 185 ? 18.956 3.269 -31.219 1.00 83.12 185 VAL A O 1
ATOM 1472 N N . PHE A 1 186 ? 18.993 4.394 -29.271 1.00 86.81 186 PHE A N 1
ATOM 1473 C CA . PHE A 1 186 ? 18.299 3.393 -28.484 1.00 86.81 186 PHE A CA 1
ATOM 1474 C C . PHE A 1 186 ? 16.982 3.927 -27.940 1.00 86.81 186 PHE A C 1
ATOM 1476 O O . PHE A 1 186 ? 16.885 5.071 -27.484 1.00 86.81 186 PHE A O 1
ATOM 1483 N N . SER A 1 187 ? 15.980 3.056 -27.932 1.00 84.50 187 SER A N 1
ATOM 1484 C CA . SER A 1 187 ? 14.698 3.321 -27.298 1.00 84.50 187 SER A CA 1
ATOM 1485 C C . SER A 1 187 ? 14.815 3.380 -25.767 1.00 84.50 187 SER A C 1
ATOM 1487 O O . SER A 1 187 ? 15.811 2.940 -25.176 1.00 84.50 187 SER A O 1
ATOM 1489 N N . PRO A 1 188 ? 13.780 3.874 -25.064 1.00 80.88 188 PRO A N 1
ATOM 1490 C CA . PRO A 1 188 ? 13.756 3.866 -23.605 1.00 80.88 188 PRO A CA 1
ATOM 1491 C C . PRO A 1 188 ? 13.933 2.468 -22.991 1.00 80.88 188 PRO A C 1
ATOM 1493 O O . PRO A 1 188 ? 14.556 2.352 -21.932 1.00 80.88 188 PRO A O 1
ATOM 1496 N N . ALA A 1 189 ? 13.405 1.419 -23.633 1.00 80.69 189 ALA A N 1
ATOM 1497 C CA . ALA A 1 189 ? 13.530 0.040 -23.169 1.00 80.69 189 ALA A CA 1
ATOM 1498 C C . ALA A 1 189 ? 14.980 -0.456 -23.298 1.00 80.69 189 ALA A C 1
ATOM 1500 O O . ALA A 1 189 ? 15.576 -0.955 -22.340 1.00 80.69 189 ALA A O 1
ATOM 1501 N N . GLN A 1 190 ? 15.595 -0.188 -24.445 1.00 84.88 190 GLN A N 1
ATOM 1502 C CA . GLN A 1 190 ? 16.991 -0.516 -24.720 1.00 84.88 190 GLN A CA 1
ATOM 1503 C C . GLN A 1 190 ? 17.959 0.192 -23.765 1.00 84.88 190 GLN A C 1
ATOM 1505 O O . GLN A 1 190 ? 18.872 -0.425 -23.213 1.00 84.88 190 GLN A O 1
ATOM 1510 N N . ILE A 1 191 ? 17.717 1.475 -23.484 1.00 84.25 191 ILE A N 1
ATOM 1511 C CA . ILE A 1 191 ? 18.502 2.242 -22.508 1.00 84.25 191 ILE A CA 1
ATOM 1512 C C . ILE A 1 191 ? 18.399 1.615 -21.113 1.00 84.25 191 ILE A C 1
ATOM 1514 O O . ILE A 1 191 ? 19.397 1.540 -20.397 1.00 84.25 191 ILE A O 1
ATOM 1518 N N . ASN A 1 192 ? 17.219 1.132 -20.712 1.00 80.12 192 ASN A N 1
ATOM 1519 C CA . ASN A 1 192 ? 17.051 0.475 -19.415 1.00 80.12 192 ASN A CA 1
ATOM 1520 C C . ASN A 1 192 ? 17.869 -0.816 -19.301 1.00 80.12 192 ASN A C 1
ATOM 1522 O O . ASN A 1 192 ? 18.448 -1.058 -18.241 1.00 80.12 192 ASN A O 1
ATOM 1526 N N . MET A 1 193 ? 17.958 -1.606 -20.374 1.00 81.62 193 MET A N 1
ATOM 1527 C CA . MET A 1 193 ? 18.840 -2.776 -20.406 1.00 81.62 193 MET A CA 1
ATOM 1528 C C . MET A 1 193 ? 20.310 -2.378 -20.259 1.00 81.62 193 MET A C 1
ATOM 1530 O O . MET A 1 193 ? 21.027 -2.962 -19.449 1.00 81.62 193 MET A O 1
ATOM 1534 N N . LEU A 1 194 ? 20.755 -1.331 -20.963 1.00 83.69 194 LEU A N 1
ATOM 1535 C CA . LEU A 1 194 ? 22.136 -0.836 -20.863 1.00 83.69 194 LEU A CA 1
ATOM 1536 C C . LEU A 1 194 ? 22.479 -0.293 -19.467 1.00 83.69 194 LEU A C 1
ATOM 1538 O O . LEU A 1 194 ? 23.624 -0.416 -19.014 1.00 83.69 194 LEU A O 1
ATOM 1542 N N . LEU A 1 195 ? 21.483 0.264 -18.772 1.00 78.69 195 LEU A N 1
ATOM 1543 C CA . LEU A 1 195 ? 21.559 0.684 -17.369 1.00 78.69 195 LEU A CA 1
ATOM 1544 C C . LEU A 1 195 ? 21.522 -0.494 -16.374 1.00 78.69 195 LEU A C 1
ATOM 1546 O O . LEU A 1 195 ? 21.638 -0.261 -15.172 1.00 78.69 195 LEU A O 1
ATOM 1550 N N . GLY A 1 196 ? 21.395 -1.738 -16.848 1.00 76.25 196 GLY A N 1
ATOM 1551 C CA . GLY A 1 196 ? 21.492 -2.953 -16.036 1.00 76.25 196 GLY A CA 1
ATOM 1552 C C . GLY A 1 196 ? 20.159 -3.532 -15.556 1.00 76.25 196 GLY A C 1
ATOM 1553 O O . GLY A 1 196 ? 20.164 -4.405 -14.688 1.00 76.25 196 GLY A O 1
ATOM 1554 N N . LYS A 1 197 ? 19.010 -3.085 -16.086 1.00 73.88 197 LYS A N 1
ATOM 1555 C CA . LYS A 1 197 ? 17.730 -3.750 -15.793 1.00 73.88 197 LYS A CA 1
ATOM 1556 C C . LYS A 1 197 ? 17.686 -5.127 -16.466 1.00 73.88 197 LYS A C 1
ATOM 1558 O O . LYS A 1 197 ? 17.903 -5.226 -17.669 1.00 73.88 197 LYS A O 1
ATOM 1563 N N . LYS A 1 198 ? 17.376 -6.177 -15.691 1.00 68.69 198 LYS A N 1
ATOM 1564 C CA . LYS A 1 198 ? 17.304 -7.572 -16.176 1.00 68.69 198 LYS A CA 1
ATOM 1565 C C . LYS A 1 198 ? 16.055 -7.862 -17.012 1.00 68.69 198 LYS A C 1
ATOM 156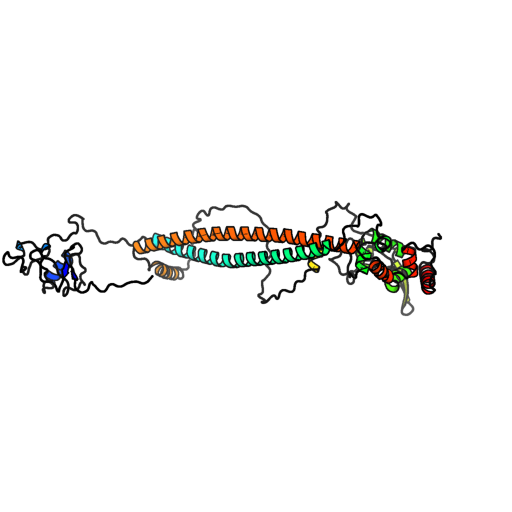7 O O . LYS A 1 198 ? 16.132 -8.622 -17.968 1.00 68.69 198 LYS A O 1
ATOM 1572 N N . LYS A 1 199 ? 14.921 -7.262 -16.642 1.00 71.94 199 LYS A N 1
ATOM 1573 C CA . LYS A 1 199 ? 13.644 -7.354 -17.358 1.00 71.94 199 LYS A CA 1
ATOM 1574 C C . LYS A 1 199 ? 13.213 -5.958 -17.785 1.00 71.94 199 LYS A C 1
ATOM 1576 O O . LYS A 1 199 ? 13.350 -5.003 -17.014 1.00 71.94 199 LYS A O 1
ATOM 1581 N N . VAL A 1 200 ? 12.735 -5.841 -19.017 1.00 75.75 200 VAL A N 1
ATOM 1582 C CA . VAL A 1 200 ? 12.221 -4.593 -19.576 1.00 75.75 200 VAL A CA 1
ATOM 1583 C C . VAL A 1 200 ? 11.035 -4.920 -20.474 1.00 75.75 200 VAL A C 1
ATOM 1585 O O . VAL A 1 200 ? 11.101 -5.878 -21.242 1.00 75.75 200 VAL A O 1
ATOM 1588 N N . VAL A 1 201 ? 9.976 -4.120 -20.377 1.00 74.31 201 VAL A N 1
ATOM 1589 C CA . VAL A 1 201 ? 8.845 -4.166 -21.306 1.00 74.31 201 VAL A CA 1
ATOM 1590 C C . VAL A 1 201 ? 9.269 -3.521 -22.623 1.00 74.31 201 VAL A C 1
ATOM 1592 O O . VAL A 1 201 ? 9.710 -2.367 -22.645 1.00 74.31 201 VAL A O 1
ATOM 1595 N N . TRP A 1 202 ? 9.173 -4.284 -23.706 1.00 75.75 202 TRP A N 1
ATOM 1596 C CA . TRP A 1 202 ? 9.503 -3.831 -25.053 1.00 75.75 202 TRP A CA 1
ATOM 1597 C C . TRP A 1 202 ? 8.322 -3.085 -25.658 1.00 75.75 202 TRP A C 1
ATOM 1599 O O . TRP A 1 202 ? 7.180 -3.518 -25.525 1.00 75.75 202 TRP A O 1
ATOM 1609 N N . SER A 1 203 ? 8.587 -1.956 -26.314 1.00 74.38 203 SER A N 1
ATOM 1610 C CA . SER A 1 203 ? 7.543 -1.287 -27.089 1.00 74.38 203 SER A CA 1
ATOM 1611 C C . SER A 1 203 ? 7.282 -2.033 -28.398 1.00 74.38 203 SER A C 1
ATOM 1613 O O . SER A 1 203 ? 8.144 -2.764 -28.889 1.00 74.38 203 SER A O 1
ATOM 1615 N N . TYR A 1 204 ? 6.117 -1.804 -29.002 1.00 67.94 204 TYR A N 1
ATOM 1616 C CA . TYR A 1 204 ? 5.802 -2.355 -30.321 1.00 67.94 204 TYR A CA 1
ATOM 1617 C C . TYR A 1 204 ? 6.853 -1.960 -31.375 1.00 67.94 204 TYR A C 1
ATOM 1619 O O . TYR A 1 204 ? 7.274 -2.793 -32.173 1.00 67.94 204 TYR A O 1
ATOM 1627 N N . ASP A 1 205 ? 7.358 -0.724 -31.314 1.00 70.50 205 ASP A N 1
ATOM 1628 C CA . ASP A 1 205 ? 8.414 -0.239 -32.210 1.00 70.50 205 ASP A CA 1
ATOM 1629 C C . ASP A 1 205 ? 9.742 -0.989 -31.998 1.00 70.50 205 ASP A C 1
ATOM 1631 O O . ASP A 1 205 ? 10.432 -1.318 -32.965 1.00 70.50 205 ASP A O 1
ATOM 1635 N N . ASP A 1 206 ? 10.087 -1.319 -30.746 1.00 78.69 206 ASP A N 1
ATOM 1636 C CA . ASP A 1 206 ? 11.272 -2.130 -30.433 1.00 78.69 206 ASP A CA 1
ATOM 1637 C C . ASP A 1 206 ? 11.159 -3.543 -31.006 1.00 78.69 206 ASP A C 1
ATOM 1639 O O . ASP A 1 206 ? 12.119 -4.072 -31.576 1.00 78.69 206 ASP A O 1
ATOM 1643 N N . MET A 1 207 ? 9.979 -4.148 -30.861 1.00 75.25 207 MET A N 1
ATOM 1644 C CA . MET A 1 207 ? 9.692 -5.481 -31.382 1.00 75.25 207 MET A CA 1
ATOM 1645 C C . MET A 1 207 ? 9.730 -5.476 -32.911 1.00 75.25 207 MET A C 1
ATOM 1647 O O . MET A 1 207 ? 10.427 -6.298 -33.507 1.00 75.25 207 MET A O 1
ATOM 1651 N N . ALA A 1 208 ? 9.085 -4.501 -33.556 1.00 70.75 208 ALA A N 1
ATOM 1652 C CA . ALA A 1 208 ? 9.090 -4.333 -35.007 1.00 70.75 208 ALA A CA 1
ATOM 1653 C C . ALA A 1 208 ? 10.506 -4.122 -35.572 1.00 70.75 208 ALA A C 1
ATOM 1655 O O . ALA A 1 208 ? 10.877 -4.735 -36.579 1.00 70.75 208 ALA A O 1
ATOM 1656 N N . MET A 1 209 ? 11.337 -3.313 -34.906 1.00 79.25 209 MET A N 1
ATOM 1657 C CA . MET A 1 209 ? 12.741 -3.130 -35.282 1.00 79.25 209 MET A CA 1
ATOM 1658 C C . MET A 1 209 ? 13.530 -4.437 -35.153 1.00 79.25 209 MET A C 1
ATOM 1660 O O . MET A 1 209 ? 14.298 -4.786 -36.053 1.00 79.25 209 MET A O 1
ATOM 1664 N N . ALA A 1 210 ? 13.327 -5.190 -34.071 1.00 81.75 210 ALA A N 1
ATOM 1665 C CA . ALA A 1 210 ? 13.982 -6.477 -33.872 1.00 81.75 210 ALA A CA 1
ATOM 1666 C C . ALA A 1 210 ? 13.574 -7.511 -34.936 1.00 81.75 210 ALA A C 1
ATOM 1668 O O . ALA A 1 210 ? 14.441 -8.204 -35.476 1.00 81.75 210 ALA A O 1
ATOM 1669 N N . PHE A 1 211 ? 12.287 -7.576 -35.291 1.00 72.06 211 PHE A N 1
ATOM 1670 C CA . PHE A 1 211 ? 11.796 -8.414 -36.388 1.00 72.06 211 PHE A CA 1
ATOM 1671 C C . PHE A 1 211 ? 12.421 -8.016 -37.723 1.00 72.06 211 PHE A C 1
ATOM 1673 O O . PHE A 1 211 ? 12.908 -8.876 -38.457 1.00 72.06 211 PHE A O 1
ATOM 1680 N N . THR A 1 212 ? 12.484 -6.715 -38.005 1.00 76.75 212 THR A N 1
ATOM 1681 C CA . THR A 1 212 ? 13.078 -6.181 -39.236 1.00 76.75 212 THR A CA 1
ATOM 1682 C C . THR A 1 212 ? 14.560 -6.546 -39.340 1.00 76.75 212 THR A C 1
ATOM 1684 O O . THR A 1 212 ? 14.994 -7.089 -40.356 1.00 76.75 212 THR A O 1
ATOM 1687 N N . LEU A 1 213 ? 15.338 -6.327 -38.274 1.00 79.88 213 LEU A N 1
ATOM 1688 C CA . LEU A 1 213 ? 16.761 -6.681 -38.226 1.00 79.88 213 LEU A CA 1
ATOM 1689 C C . LEU A 1 213 ? 16.986 -8.177 -38.453 1.00 79.88 213 LEU A C 1
ATOM 1691 O O . LEU A 1 213 ? 17.912 -8.564 -39.163 1.00 79.88 213 LEU A O 1
ATOM 1695 N N . ARG A 1 214 ? 16.125 -9.018 -37.880 1.00 76.06 214 ARG A N 1
ATOM 1696 C CA . ARG A 1 214 ? 16.209 -10.471 -38.022 1.00 76.06 214 ARG A CA 1
ATOM 1697 C C . ARG A 1 214 ? 15.854 -10.943 -39.430 1.00 76.06 214 ARG A C 1
ATOM 1699 O O . ARG A 1 214 ? 16.540 -11.807 -39.970 1.00 76.06 214 ARG A O 1
ATOM 1706 N N . HIS A 1 215 ? 14.817 -10.359 -40.024 1.00 73.12 215 HIS A N 1
ATOM 1707 C CA . HIS A 1 215 ? 14.359 -10.705 -41.366 1.00 73.12 215 HIS A CA 1
ATOM 1708 C C . HIS A 1 215 ? 15.370 -10.287 -42.443 1.00 73.12 215 HIS A C 1
ATOM 1710 O O . HIS A 1 215 ? 15.670 -11.057 -43.355 1.00 73.12 215 HIS A O 1
ATOM 1716 N N . ILE A 1 216 ? 15.938 -9.083 -42.324 1.00 74.56 216 ILE A N 1
ATOM 1717 C CA . ILE A 1 216 ? 16.913 -8.565 -43.293 1.00 74.56 216 ILE A CA 1
ATOM 1718 C C . ILE A 1 216 ? 18.292 -9.208 -43.080 1.00 74.56 216 ILE A C 1
ATOM 1720 O O . ILE A 1 216 ? 18.954 -9.581 -44.048 1.00 74.56 216 ILE A O 1
ATOM 1724 N N . GLY A 1 217 ? 18.724 -9.337 -41.822 1.00 69.44 217 GLY A N 1
ATOM 1725 C CA . GLY A 1 217 ? 20.077 -9.741 -41.453 1.00 69.44 217 GLY A CA 1
ATOM 1726 C C . GLY A 1 217 ? 20.306 -11.242 -41.317 1.00 69.44 217 GLY A C 1
ATOM 1727 O O . GLY A 1 217 ? 21.459 -11.626 -41.251 1.00 69.44 217 GLY A O 1
ATOM 1728 N N . ASN A 1 218 ? 19.269 -12.084 -41.313 1.00 75.56 218 ASN A N 1
ATOM 1729 C CA . ASN A 1 218 ? 19.320 -13.493 -40.894 1.00 75.56 218 ASN A CA 1
ATOM 1730 C C . ASN A 1 218 ? 19.609 -13.695 -39.384 1.00 75.56 218 ASN A C 1
ATOM 1732 O O . ASN A 1 218 ? 19.907 -12.754 -38.641 1.00 75.56 218 ASN A O 1
ATOM 1736 N N . ARG A 1 219 ? 19.492 -14.947 -38.906 1.00 76.88 219 ARG A N 1
ATOM 1737 C CA . ARG A 1 219 ? 19.723 -15.318 -37.493 1.00 76.88 219 ARG A CA 1
ATOM 1738 C C . ARG A 1 219 ? 21.071 -14.891 -36.965 1.00 76.88 219 ARG A C 1
ATOM 1740 O O . ARG A 1 219 ? 21.165 -14.423 -35.837 1.00 76.88 219 ARG A O 1
ATOM 1747 N N . GLU A 1 220 ? 22.103 -15.196 -37.735 1.00 78.69 220 GLU A N 1
ATOM 1748 C CA . GLU A 1 220 ? 23.478 -15.139 -37.283 1.00 78.69 220 GLU A CA 1
ATOM 1749 C C . GLU A 1 220 ? 23.863 -13.685 -37.113 1.00 78.69 220 GLU A C 1
ATOM 1751 O O . GLU A 1 220 ? 24.455 -13.341 -36.100 1.00 78.69 220 GLU A O 1
ATOM 1756 N N . CYS A 1 221 ? 23.400 -12.807 -38.008 1.00 82.81 221 CYS A N 1
ATOM 1757 C CA . CYS A 1 221 ? 23.524 -11.372 -37.808 1.00 82.81 221 CYS A CA 1
ATOM 1758 C C . CYS A 1 221 ? 22.772 -10.911 -36.555 1.00 82.81 221 CYS A C 1
ATOM 1760 O O . CYS A 1 221 ? 23.331 -10.156 -35.768 1.00 82.81 221 CYS A O 1
ATOM 1762 N N . TYR A 1 222 ? 21.533 -11.362 -36.325 1.00 85.00 222 TYR A N 1
ATOM 1763 C CA . TYR A 1 222 ? 20.771 -10.960 -35.136 1.00 85.00 222 TYR A CA 1
ATOM 1764 C C . TYR A 1 222 ? 21.455 -11.383 -33.826 1.00 85.00 222 TYR A C 1
ATOM 1766 O O . TYR A 1 222 ? 21.607 -10.571 -32.913 1.00 85.00 222 TYR A O 1
ATOM 1774 N N . LEU A 1 223 ? 21.893 -12.642 -33.737 1.00 83.75 223 LEU A N 1
ATOM 1775 C CA . LEU A 1 223 ? 22.600 -13.174 -32.569 1.00 83.75 223 LEU A CA 1
ATOM 1776 C C . LEU A 1 223 ? 23.982 -12.543 -32.413 1.00 83.75 223 LEU A C 1
ATOM 1778 O O . LEU A 1 223 ? 24.379 -12.229 -31.301 1.00 83.75 223 LEU A O 1
ATOM 1782 N N . TYR A 1 224 ? 24.690 -12.274 -33.508 1.00 86.38 224 TYR A N 1
ATOM 1783 C CA . TYR A 1 224 ? 25.961 -11.561 -33.461 1.00 86.38 224 TYR A CA 1
ATOM 1784 C C . TYR A 1 224 ? 25.786 -10.144 -32.898 1.00 86.38 224 TYR A C 1
ATOM 1786 O O . TYR A 1 224 ? 26.506 -9.748 -31.983 1.00 86.38 224 TYR A O 1
ATOM 1794 N N . LEU A 1 225 ? 24.779 -9.396 -33.366 1.00 87.19 225 LEU A N 1
ATOM 1795 C CA . LEU A 1 225 ? 24.456 -8.074 -32.821 1.00 87.19 225 LEU A CA 1
ATOM 1796 C C . LEU A 1 225 ? 24.105 -8.152 -31.327 1.00 87.19 225 LEU A C 1
ATOM 1798 O O . LEU A 1 225 ? 24.605 -7.357 -30.536 1.00 87.19 225 LEU A O 1
ATOM 1802 N N . LYS A 1 226 ? 23.267 -9.111 -30.928 1.00 87.44 226 LYS A N 1
ATOM 1803 C CA . LYS A 1 226 ? 22.792 -9.232 -29.547 1.00 87.44 226 LYS A CA 1
ATOM 1804 C C . LYS A 1 226 ? 23.859 -9.757 -28.584 1.00 87.44 226 LYS A C 1
ATOM 1806 O O . LYS A 1 226 ? 24.085 -9.149 -27.546 1.00 87.44 226 LYS A O 1
ATOM 1811 N N . ASP A 1 227 ? 24.484 -10.880 -28.912 1.00 86.12 227 ASP A N 1
ATOM 1812 C CA . ASP A 1 227 ? 25.318 -11.649 -27.986 1.00 86.12 227 ASP A CA 1
ATOM 1813 C C . ASP A 1 227 ? 26.802 -11.268 -28.104 1.00 86.12 227 ASP A C 1
ATOM 1815 O O . ASP A 1 227 ? 27.524 -11.310 -27.114 1.00 86.12 227 ASP A O 1
ATOM 1819 N N . THR A 1 228 ? 27.269 -10.873 -29.299 1.00 87.00 228 THR A N 1
ATOM 1820 C CA . THR A 1 228 ? 28.677 -10.477 -29.513 1.00 87.00 228 THR A CA 1
ATOM 1821 C C . THR A 1 228 ? 28.872 -8.968 -29.388 1.00 87.00 228 THR A C 1
ATOM 1823 O O . THR A 1 228 ? 29.783 -8.524 -28.694 1.00 87.00 228 THR A O 1
ATOM 1826 N N . LEU A 1 229 ? 28.006 -8.165 -30.017 1.00 86.81 229 LEU A N 1
ATOM 1827 C CA . LEU A 1 229 ? 28.066 -6.699 -29.920 1.00 86.81 229 LEU A CA 1
ATOM 1828 C C . LEU A 1 229 ? 27.237 -6.126 -28.761 1.00 86.81 229 LEU A C 1
ATOM 1830 O O . LEU A 1 229 ? 27.196 -4.912 -28.589 1.00 86.81 229 LEU A O 1
ATOM 1834 N N . ASN A 1 230 ? 26.586 -6.972 -27.954 1.00 87.12 230 ASN A N 1
ATOM 1835 C CA . ASN A 1 230 ? 25.786 -6.567 -26.792 1.00 87.12 230 ASN A CA 1
ATOM 1836 C C . ASN A 1 230 ? 24.681 -5.541 -27.109 1.00 87.12 230 ASN A C 1
ATOM 1838 O O . ASN A 1 230 ? 24.290 -4.752 -26.242 1.00 87.12 230 ASN A O 1
ATOM 1842 N N . VAL A 1 231 ? 24.162 -5.526 -28.342 1.00 88.00 231 VAL A N 1
ATOM 1843 C CA . VAL A 1 231 ? 23.042 -4.654 -28.711 1.00 88.00 231 VAL A CA 1
ATOM 1844 C C . VAL A 1 231 ? 21.809 -5.101 -27.911 1.00 88.00 231 VAL A C 1
ATOM 1846 O O . VAL A 1 231 ? 21.445 -6.279 -27.961 1.00 88.00 231 VAL A O 1
ATOM 1849 N N . PRO A 1 232 ? 21.132 -4.194 -27.181 1.00 85.81 232 PRO A N 1
ATOM 1850 C CA . PRO A 1 232 ? 19.960 -4.537 -26.381 1.00 85.81 232 PRO A CA 1
ATOM 1851 C C . PRO A 1 232 ? 18.772 -4.859 -27.298 1.00 85.81 232 PRO A C 1
ATOM 1853 O O . PRO A 1 232 ? 18.008 -3.980 -27.691 1.00 85.81 232 PRO A O 1
ATOM 1856 N N . LEU A 1 233 ? 18.634 -6.131 -27.665 1.00 86.12 233 LEU A N 1
ATOM 1857 C CA . LEU A 1 233 ? 17.568 -6.638 -28.525 1.00 86.12 233 LEU A CA 1
ATOM 1858 C C . LEU A 1 233 ? 16.709 -7.668 -27.773 1.00 86.12 233 LEU A C 1
ATOM 1860 O O . LEU A 1 233 ? 17.243 -8.436 -26.961 1.00 86.12 233 LEU A O 1
ATOM 1864 N N . PRO A 1 234 ? 15.393 -7.732 -28.049 1.00 83.62 234 PRO A N 1
ATOM 1865 C CA . PRO A 1 234 ? 14.503 -8.702 -27.424 1.00 83.62 234 PRO A CA 1
ATOM 1866 C C . PRO A 1 234 ? 14.927 -10.147 -27.724 1.00 83.62 234 PRO A C 1
ATOM 1868 O O . PRO A 1 234 ? 15.520 -10.472 -28.756 1.00 83.62 234 PRO A O 1
ATOM 1871 N N . ALA A 1 235 ? 14.642 -11.059 -26.798 1.00 75.94 235 ALA A N 1
ATOM 1872 C CA . ALA A 1 235 ? 14.836 -12.486 -27.034 1.00 75.94 235 ALA A CA 1
ATOM 1873 C C . ALA A 1 235 ? 13.714 -13.055 -27.921 1.00 75.94 235 ALA A C 1
ATOM 1875 O O . ALA A 1 235 ? 12.593 -12.556 -27.894 1.00 75.94 235 ALA A O 1
ATOM 1876 N N . LEU A 1 236 ? 13.991 -14.144 -28.647 1.00 68.25 236 LEU A N 1
ATOM 1877 C CA . LEU A 1 236 ? 12.988 -14.849 -29.458 1.00 68.25 236 LEU A CA 1
ATOM 1878 C C . LEU A 1 236 ? 11.761 -15.269 -28.634 1.00 68.25 236 LEU A C 1
ATOM 1880 O O . LEU A 1 236 ? 10.631 -15.124 -29.078 1.00 68.25 236 LEU A O 1
ATOM 1884 N N . ALA A 1 237 ? 11.976 -15.717 -27.400 1.00 63.28 237 ALA A N 1
ATOM 1885 C CA . ALA A 1 237 ? 10.881 -16.096 -26.517 1.00 63.28 237 ALA A CA 1
ATOM 1886 C C . ALA A 1 237 ? 9.977 -14.899 -26.150 1.00 63.28 237 ALA A C 1
ATOM 1888 O O . ALA A 1 237 ? 8.767 -15.057 -26.042 1.00 63.28 237 ALA A O 1
ATOM 1889 N N . ALA A 1 238 ? 10.534 -13.685 -26.049 1.00 66.56 238 ALA A N 1
ATOM 1890 C CA . ALA A 1 238 ? 9.739 -12.471 -25.850 1.00 66.56 238 ALA A CA 1
ATOM 1891 C C . ALA A 1 238 ? 8.904 -12.121 -27.098 1.00 66.56 238 ALA A C 1
ATOM 1893 O O . ALA A 1 238 ? 7.795 -11.620 -26.964 1.00 66.56 238 ALA A O 1
ATOM 1894 N N . GLN A 1 239 ? 9.401 -12.440 -28.301 1.00 68.06 239 GLN A N 1
ATOM 1895 C CA . GLN A 1 239 ? 8.649 -12.296 -29.559 1.00 68.06 239 GLN A CA 1
ATOM 1896 C C . GLN A 1 239 ? 7.459 -13.254 -29.635 1.00 68.06 239 GLN A C 1
ATOM 1898 O O . GLN A 1 239 ? 6.417 -12.900 -30.173 1.00 68.06 239 GLN A O 1
ATOM 1903 N N . TRP A 1 240 ? 7.600 -14.454 -29.078 1.00 72.88 240 TRP A N 1
ATOM 1904 C CA . TRP A 1 240 ? 6.521 -15.437 -29.028 1.00 72.88 240 TRP A CA 1
ATOM 1905 C C . TRP A 1 240 ? 5.438 -15.072 -28.007 1.00 72.88 240 TRP A C 1
ATOM 1907 O O . TRP A 1 240 ? 4.258 -15.228 -28.306 1.00 72.88 240 TRP A O 1
ATOM 1917 N N . ILE A 1 241 ? 5.828 -14.555 -26.836 1.00 71.69 241 ILE A N 1
ATOM 1918 C CA . ILE A 1 241 ? 4.898 -14.071 -25.800 1.00 71.69 241 ILE A CA 1
ATOM 1919 C C . ILE A 1 241 ? 4.011 -12.951 -26.350 1.00 71.69 241 ILE A C 1
ATOM 1921 O O . ILE A 1 241 ? 2.792 -13.016 -26.200 1.00 71.69 241 ILE A O 1
ATOM 1925 N N . ASP A 1 242 ? 4.625 -11.977 -27.026 1.00 69.12 242 ASP A N 1
ATOM 1926 C CA . ASP A 1 242 ? 3.929 -10.839 -27.629 1.00 69.12 242 ASP A CA 1
ATOM 1927 C C . ASP A 1 242 ? 2.981 -11.280 -28.754 1.00 69.12 242 ASP A C 1
ATOM 1929 O O . ASP A 1 242 ? 1.791 -10.975 -28.714 1.00 69.12 242 ASP A O 1
ATOM 1933 N N . ALA A 1 243 ? 3.466 -12.097 -29.700 1.00 69.44 243 ALA A N 1
ATOM 1934 C CA . ALA A 1 243 ? 2.642 -12.614 -30.795 1.00 69.44 243 ALA A CA 1
ATOM 1935 C C . ALA A 1 243 ? 1.425 -13.409 -30.292 1.00 69.44 243 ALA A C 1
ATOM 1937 O O . ALA A 1 243 ? 0.338 -13.317 -30.852 1.00 69.44 243 ALA A O 1
ATOM 1938 N N . CYS A 1 244 ? 1.589 -14.162 -29.206 1.00 72.75 244 CYS A N 1
ATOM 1939 C CA . CYS A 1 244 ? 0.519 -14.969 -28.628 1.00 72.75 244 CYS A CA 1
ATOM 1940 C C . CYS A 1 244 ? -0.382 -14.205 -27.640 1.00 72.75 244 CYS A C 1
ATOM 1942 O O . CYS A 1 244 ? -1.330 -14.794 -27.125 1.00 72.75 244 CYS A O 1
ATOM 1944 N N . GLY A 1 245 ? -0.119 -12.919 -27.376 1.00 69.31 245 GLY A N 1
ATOM 1945 C CA . GLY A 1 245 ? -0.952 -12.074 -26.515 1.00 69.31 245 GLY A CA 1
ATOM 1946 C C . GLY A 1 245 ? -0.920 -12.441 -25.027 1.00 69.31 245 GLY A C 1
ATOM 1947 O O . GLY A 1 245 ? -1.876 -12.149 -24.308 1.00 69.31 245 GLY A O 1
ATOM 1948 N N . TRP A 1 246 ? 0.145 -13.093 -24.550 1.00 71.31 246 TRP A N 1
ATOM 1949 C CA . TRP A 1 246 ? 0.256 -13.474 -23.139 1.00 71.31 246 TRP A CA 1
ATOM 1950 C C . TRP A 1 246 ? 0.715 -12.294 -22.267 1.00 71.31 246 TRP A C 1
ATOM 1952 O O . TRP A 1 246 ? 1.623 -11.560 -22.666 1.00 71.31 246 TRP A O 1
ATOM 1962 N N . PRO A 1 247 ? 0.171 -12.131 -21.043 1.00 65.81 247 PRO A N 1
ATOM 1963 C CA . PRO A 1 247 ? 0.707 -11.181 -20.074 1.00 65.81 247 PRO A CA 1
ATOM 1964 C C . PRO A 1 247 ? 2.159 -11.549 -19.704 1.00 65.81 247 PRO A C 1
ATOM 1966 O O . PRO A 1 247 ? 2.422 -12.720 -19.409 1.00 65.81 247 PRO A O 1
ATOM 1969 N N . PRO A 1 248 ? 3.100 -10.585 -19.669 1.00 56.84 248 PRO A N 1
ATOM 1970 C CA . PRO A 1 248 ? 4.534 -10.847 -19.482 1.00 56.84 248 PRO A CA 1
ATOM 1971 C C . PRO A 1 248 ? 4.899 -11.501 -18.137 1.00 56.84 248 PRO A C 1
ATOM 1973 O O . PRO A 1 248 ? 5.982 -12.075 -18.023 1.00 56.84 248 PRO A O 1
ATOM 1976 N N . ASP A 1 249 ? 3.997 -11.463 -17.151 1.00 64.81 249 ASP A N 1
ATOM 1977 C CA . ASP A 1 249 ? 4.248 -11.929 -15.782 1.00 64.81 249 ASP A CA 1
ATOM 1978 C C . ASP A 1 249 ? 3.617 -13.293 -15.452 1.00 64.81 249 ASP A C 1
ATOM 1980 O O . ASP A 1 249 ? 3.879 -13.852 -14.389 1.00 64.81 249 ASP A O 1
ATOM 1984 N N . GLN A 1 250 ? 2.810 -13.867 -16.354 1.00 65.12 250 GLN A N 1
ATOM 1985 C CA . GLN A 1 250 ? 2.111 -15.136 -16.095 1.00 65.12 250 GLN A CA 1
ATOM 1986 C C . GLN A 1 250 ? 2.840 -16.386 -16.602 1.00 65.12 250 GLN A C 1
ATOM 1988 O O . GLN A 1 250 ? 2.434 -17.493 -16.250 1.00 65.12 250 GLN A O 1
ATOM 1993 N N . MET A 1 251 ? 3.897 -16.252 -17.410 1.00 63.66 251 MET A N 1
ATOM 1994 C CA . MET A 1 251 ? 4.538 -17.396 -18.070 1.00 63.66 251 MET A CA 1
ATOM 1995 C C . MET A 1 251 ? 6.065 -17.328 -18.029 1.00 63.66 251 MET A C 1
ATOM 1997 O O . MET A 1 251 ? 6.662 -16.306 -18.357 1.00 63.66 251 MET A O 1
ATOM 2001 N N . ASP A 1 252 ? 6.704 -18.452 -17.683 1.00 62.31 252 ASP A N 1
ATOM 2002 C CA . ASP A 1 252 ? 8.150 -18.626 -17.847 1.00 62.31 252 ASP A CA 1
ATOM 2003 C C . ASP A 1 252 ? 8.462 -18.983 -19.315 1.00 62.31 252 ASP A C 1
ATOM 2005 O O . ASP A 1 252 ? 8.094 -20.075 -19.773 1.00 62.31 252 ASP A O 1
ATOM 2009 N N . PRO A 1 253 ? 9.178 -18.115 -20.059 1.00 63.66 253 PRO A N 1
ATOM 2010 C CA . PRO A 1 253 ? 9.502 -18.351 -21.462 1.00 63.66 253 PRO A CA 1
ATOM 2011 C C . PRO A 1 253 ? 10.368 -19.599 -21.701 1.00 63.66 253 PRO A C 1
ATOM 2013 O O . PRO A 1 253 ? 10.462 -20.060 -22.836 1.00 63.66 253 PRO A O 1
ATOM 2016 N N . ASN A 1 254 ? 11.024 -20.138 -20.666 1.00 54.53 254 ASN A N 1
ATOM 2017 C CA . ASN A 1 254 ? 11.893 -21.313 -20.788 1.00 54.53 254 ASN A CA 1
ATOM 2018 C C . ASN A 1 254 ? 11.132 -22.643 -20.677 1.00 54.53 254 ASN A C 1
ATOM 2020 O O . ASN A 1 254 ? 11.644 -23.678 -21.108 1.00 54.53 254 ASN A O 1
ATOM 2024 N N . ILE A 1 255 ? 9.928 -22.621 -20.099 1.00 63.53 255 ILE A N 1
ATOM 2025 C CA . ILE A 1 255 ? 9.094 -23.810 -19.866 1.00 63.53 255 ILE A CA 1
ATOM 2026 C C . ILE A 1 255 ? 7.911 -23.837 -20.843 1.00 63.53 255 ILE A C 1
ATOM 2028 O O . ILE A 1 255 ? 7.461 -24.913 -21.242 1.00 63.53 255 ILE A O 1
ATOM 2032 N N . ALA A 1 256 ? 7.438 -22.664 -21.271 1.00 67.94 256 ALA A N 1
ATOM 2033 C CA . ALA A 1 256 ? 6.326 -22.533 -22.200 1.00 67.94 256 ALA A CA 1
ATOM 2034 C C . ALA A 1 256 ? 6.587 -23.247 -23.543 1.00 67.94 256 ALA A C 1
ATOM 2036 O O . ALA A 1 256 ? 7.680 -23.203 -24.117 1.00 67.94 256 ALA A O 1
ATOM 2037 N N . ARG A 1 257 ? 5.549 -23.911 -24.060 1.00 71.31 257 ARG A N 1
ATOM 2038 C CA . ARG A 1 257 ? 5.539 -24.591 -25.363 1.00 71.31 257 ARG A CA 1
ATOM 2039 C C . ARG A 1 257 ? 4.384 -24.053 -26.199 1.00 71.31 257 ARG A C 1
ATOM 2041 O O . ARG A 1 257 ? 3.322 -23.769 -25.659 1.00 71.31 257 ARG A O 1
ATOM 2048 N N . ILE A 1 258 ? 4.595 -23.953 -27.508 1.00 75.81 258 ILE A N 1
ATOM 2049 C CA . ILE A 1 258 ? 3.578 -23.538 -28.482 1.00 75.81 258 ILE A CA 1
ATOM 2050 C C . ILE A 1 258 ? 3.342 -24.714 -29.425 1.00 75.81 258 ILE A C 1
ATOM 2052 O O . ILE A 1 258 ? 4.307 -25.325 -29.895 1.00 75.81 258 ILE A O 1
ATOM 2056 N N . CYS A 1 259 ? 2.079 -25.073 -29.657 1.00 76.81 259 CYS A N 1
ATOM 2057 C CA . CYS A 1 259 ? 1.742 -26.163 -30.567 1.00 76.81 259 CYS A CA 1
ATOM 2058 C C . CYS A 1 259 ? 2.009 -25.770 -32.029 1.00 76.81 259 CYS A C 1
ATOM 2060 O O . CYS A 1 259 ? 2.067 -24.593 -32.386 1.00 76.81 259 CYS A O 1
ATOM 2062 N N . SER A 1 260 ? 2.178 -26.776 -32.888 1.00 81.00 260 SER A N 1
ATOM 2063 C CA . SER A 1 260 ? 2.493 -26.593 -34.309 1.00 81.00 260 SER A CA 1
ATOM 2064 C C . SER A 1 260 ? 1.408 -25.866 -35.107 1.00 81.00 260 SER A C 1
ATOM 2066 O O . SER A 1 260 ? 1.694 -25.318 -36.161 1.00 81.00 260 SER A O 1
ATOM 2068 N N . GLU A 1 261 ? 0.172 -25.839 -34.614 1.00 79.94 261 GLU A N 1
ATOM 2069 C CA . GLU A 1 261 ? -0.972 -25.244 -35.318 1.00 79.94 261 GLU A CA 1
ATOM 2070 C C . GLU A 1 261 ? -0.877 -23.719 -35.435 1.00 79.94 261 GLU A C 1
ATOM 2072 O O . GLU A 1 261 ? -1.473 -23.132 -36.334 1.00 79.94 261 GLU A O 1
ATOM 2077 N N . HIS A 1 262 ? -0.085 -23.072 -34.577 1.00 81.56 262 HIS A N 1
ATOM 2078 C CA . HIS A 1 262 ? 0.117 -21.624 -34.623 1.00 81.56 262 HIS A CA 1
ATOM 2079 C C . HIS A 1 262 ? 1.140 -21.166 -35.669 1.00 81.56 262 HIS A C 1
ATOM 2081 O O . HIS A 1 262 ? 1.377 -19.965 -35.817 1.00 81.56 262 HIS A O 1
ATOM 2087 N N . PHE A 1 263 ? 1.748 -22.098 -36.398 1.00 81.62 263 PHE A N 1
ATOM 2088 C CA . PHE A 1 263 ? 2.772 -21.822 -37.394 1.00 81.62 263 PHE A CA 1
ATOM 2089 C C . PHE A 1 263 ? 2.298 -22.287 -38.769 1.00 81.62 263 PHE A C 1
ATOM 2091 O O . PHE A 1 263 ? 1.740 -23.373 -38.912 1.00 81.62 263 PHE A O 1
ATOM 2098 N N . ASP A 1 264 ? 2.518 -21.467 -39.793 1.00 81.56 264 ASP A N 1
ATOM 2099 C CA . ASP A 1 264 ? 2.190 -21.853 -41.164 1.00 81.56 264 ASP A CA 1
ATOM 2100 C C . ASP A 1 264 ? 3.163 -22.914 -41.714 1.00 81.56 264 ASP A C 1
ATOM 2102 O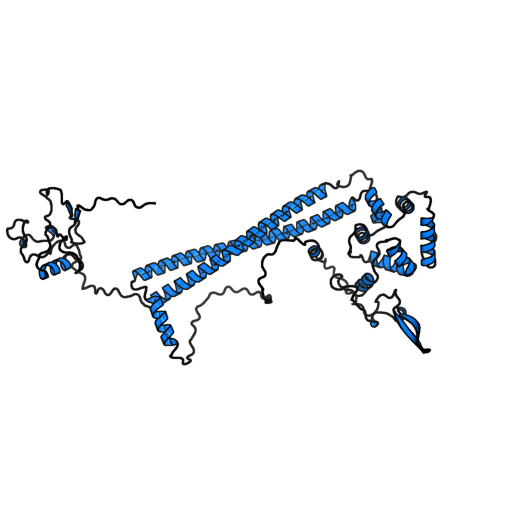 O . ASP A 1 264 ? 4.272 -23.098 -41.213 1.00 81.56 264 ASP A O 1
ATOM 2106 N N . ASP A 1 265 ? 2.779 -23.619 -42.784 1.00 78.19 265 ASP A N 1
ATOM 2107 C CA . ASP A 1 265 ? 3.650 -24.628 -43.410 1.00 78.19 265 ASP A CA 1
ATOM 2108 C C . ASP A 1 265 ? 4.975 -24.027 -43.920 1.00 78.19 265 ASP A C 1
ATOM 2110 O O . ASP A 1 265 ? 5.984 -24.728 -44.030 1.00 78.19 265 ASP A O 1
ATOM 2114 N N . THR A 1 266 ? 5.010 -22.715 -44.183 1.00 78.56 266 THR A N 1
ATOM 2115 C CA . THR A 1 266 ? 6.235 -22.010 -44.583 1.00 78.56 266 THR A CA 1
ATOM 2116 C C . THR A 1 266 ? 7.198 -21.793 -43.419 1.00 78.56 266 THR A C 1
ATOM 2118 O O . THR A 1 266 ? 8.379 -21.534 -43.649 1.00 78.56 266 THR A O 1
ATOM 2121 N N . SER A 1 267 ? 6.735 -21.961 -42.183 1.00 80.00 267 SER A N 1
ATOM 2122 C CA . SER A 1 267 ? 7.502 -21.844 -40.947 1.00 80.00 267 SER A CA 1
ATOM 2123 C C . SER A 1 267 ? 8.256 -23.125 -40.596 1.00 80.00 267 SER A C 1
ATOM 2125 O O . SER A 1 267 ? 8.959 -23.150 -39.592 1.00 80.00 267 SER A O 1
ATOM 2127 N N . TYR A 1 268 ? 8.168 -24.178 -41.413 1.00 81.12 268 TYR A N 1
ATOM 2128 C CA . TYR A 1 268 ? 8.880 -25.439 -41.208 1.00 81.12 268 TYR A CA 1
ATOM 2129 C C . TYR A 1 268 ? 10.020 -25.628 -42.216 1.00 81.12 268 TYR A C 1
ATOM 2131 O O . TYR A 1 268 ? 9.959 -25.205 -43.370 1.00 81.12 268 TYR A O 1
ATOM 2139 N N . THR A 1 269 ? 11.085 -26.280 -41.764 1.00 77.69 269 THR A N 1
ATOM 2140 C CA . THR A 1 269 ? 12.166 -26.837 -42.583 1.00 77.69 269 THR A CA 1
ATOM 2141 C C . THR A 1 269 ? 12.137 -28.351 -42.499 1.00 77.69 269 THR A C 1
ATOM 2143 O O . THR A 1 269 ? 11.894 -28.925 -41.438 1.00 77.69 269 THR A O 1
ATOM 2146 N N . THR A 1 270 ? 12.410 -29.011 -43.618 1.00 74.06 270 THR A N 1
ATOM 2147 C CA . THR A 1 270 ? 12.525 -30.467 -43.666 1.00 74.06 270 THR A CA 1
ATOM 2148 C C . THR A 1 270 ? 13.971 -30.851 -43.390 1.00 74.06 270 THR A C 1
ATOM 2150 O O . THR A 1 270 ? 14.845 -30.619 -44.223 1.00 74.06 270 THR A O 1
ATOM 2153 N N . GLU A 1 271 ? 14.238 -31.428 -42.221 1.00 65.81 271 GLU A N 1
ATOM 2154 C CA . GLU A 1 271 ? 15.539 -32.034 -41.936 1.00 65.81 271 GLU A CA 1
ATOM 2155 C C . GLU A 1 271 ? 15.518 -33.506 -42.350 1.00 65.81 271 GLU A C 1
ATOM 2157 O O . GLU A 1 271 ? 14.579 -34.240 -42.026 1.00 65.81 271 GLU A O 1
ATOM 2162 N N . ILE A 1 272 ? 16.563 -33.934 -43.060 1.00 62.84 272 ILE A N 1
ATOM 2163 C CA . ILE A 1 272 ? 16.780 -35.336 -43.418 1.00 62.84 272 ILE A CA 1
ATOM 2164 C C . ILE A 1 272 ? 17.670 -35.941 -42.339 1.00 62.84 272 ILE A C 1
ATOM 2166 O O . ILE A 1 272 ? 18.845 -35.590 -42.231 1.00 62.84 272 ILE A O 1
ATOM 2170 N N . LYS A 1 273 ? 17.121 -36.860 -41.547 1.00 56.47 273 LYS A N 1
ATOM 2171 C CA . LYS A 1 273 ? 17.901 -37.667 -40.607 1.00 56.47 273 LYS A CA 1
ATOM 2172 C C . LYS A 1 273 ? 18.022 -39.069 -41.176 1.00 56.47 273 LYS A C 1
ATOM 2174 O O . LYS A 1 273 ? 17.015 -39.731 -41.408 1.00 56.47 273 LYS A O 1
ATOM 2179 N N . VAL A 1 274 ? 19.254 -39.505 -41.420 1.00 48.97 274 VAL A N 1
ATOM 2180 C CA . VAL A 1 274 ? 19.541 -40.899 -41.767 1.00 48.97 274 VAL A CA 1
ATOM 2181 C C . VAL A 1 274 ? 19.824 -41.627 -40.463 1.00 48.97 274 VAL A C 1
ATOM 2183 O O . VAL A 1 274 ? 20.845 -41.376 -39.828 1.00 48.97 274 VAL A O 1
ATOM 2186 N N . ILE A 1 275 ? 18.896 -42.480 -40.042 1.00 54.66 275 ILE A N 1
ATOM 2187 C CA . ILE A 1 275 ? 19.059 -43.359 -38.881 1.00 54.66 275 ILE A CA 1
ATOM 2188 C C . ILE A 1 275 ? 18.944 -44.781 -39.423 1.00 54.66 275 ILE A C 1
ATOM 2190 O O . ILE A 1 275 ? 17.959 -45.097 -40.084 1.00 54.66 275 ILE A O 1
ATOM 2194 N N . ASP A 1 276 ? 19.975 -45.602 -39.217 1.00 47.59 276 ASP A N 1
ATOM 2195 C CA . ASP A 1 276 ? 20.011 -47.019 -39.611 1.00 47.59 276 ASP A CA 1
ATOM 2196 C C . ASP A 1 276 ? 19.564 -47.293 -41.058 1.00 47.59 276 ASP A C 1
ATOM 2198 O O . ASP A 1 276 ? 18.743 -48.166 -41.325 1.00 47.59 276 ASP A O 1
ATOM 2202 N N . TYR A 1 277 ? 20.115 -46.537 -42.016 1.00 53.09 277 TYR A N 1
ATOM 2203 C CA . TYR A 1 277 ? 19.821 -46.656 -43.455 1.00 53.09 277 TYR A CA 1
ATOM 2204 C C . TYR A 1 277 ? 18.382 -46.291 -43.869 1.00 53.09 277 TYR A C 1
ATOM 2206 O O . TYR A 1 277 ? 18.017 -46.468 -45.031 1.00 53.09 277 TYR A O 1
ATOM 2214 N N . ILE A 1 278 ? 17.591 -45.704 -42.966 1.00 49.75 278 ILE A N 1
ATOM 2215 C CA . ILE A 1 278 ? 16.266 -45.148 -43.254 1.00 49.75 278 ILE A CA 1
ATOM 2216 C C . ILE A 1 278 ? 16.371 -43.617 -43.292 1.00 49.75 278 ILE A C 1
ATOM 2218 O O . ILE A 1 278 ? 16.769 -42.975 -42.318 1.00 49.75 278 ILE A O 1
ATOM 2222 N N . THR A 1 279 ? 16.023 -43.013 -44.433 1.00 51.88 279 THR A N 1
ATOM 2223 C CA . THR A 1 279 ? 15.870 -41.558 -44.573 1.00 51.88 279 THR A CA 1
ATOM 2224 C C . THR A 1 279 ? 14.548 -41.114 -43.957 1.00 51.88 279 THR A C 1
ATOM 2226 O O . THR A 1 279 ? 13.483 -41.260 -44.555 1.00 51.88 279 THR A O 1
ATOM 2229 N N . CYS A 1 280 ? 14.617 -40.537 -42.761 1.00 49.81 280 CYS A N 1
ATOM 2230 C CA . CYS A 1 280 ? 13.478 -39.948 -42.070 1.00 49.81 280 CYS A CA 1
ATOM 2231 C C . CYS A 1 280 ? 13.422 -38.439 -42.343 1.00 49.81 280 CYS A C 1
ATOM 2233 O O . CYS A 1 280 ? 14.384 -37.714 -42.080 1.00 49.81 280 CYS A O 1
ATOM 2235 N N . TYR A 1 281 ? 12.279 -37.958 -42.838 1.00 55.25 281 TYR A N 1
ATOM 2236 C CA . TYR A 1 281 ? 12.005 -36.532 -43.013 1.00 55.25 281 TYR A CA 1
ATOM 2237 C C . TYR A 1 281 ? 11.263 -36.013 -41.786 1.00 55.25 281 TYR A C 1
ATOM 2239 O O . TYR A 1 281 ? 10.079 -36.296 -41.603 1.00 55.25 281 TYR A O 1
ATOM 2247 N N . THR A 1 282 ? 11.943 -35.252 -40.934 1.00 65.12 282 THR A N 1
ATOM 2248 C CA . THR A 1 282 ? 11.290 -34.597 -39.795 1.00 65.12 282 THR A CA 1
ATOM 2249 C C . THR A 1 282 ? 10.977 -33.149 -40.153 1.00 65.12 282 THR A C 1
ATOM 2251 O O . THR A 1 282 ? 11.888 -32.391 -40.493 1.00 65.12 282 THR A O 1
ATOM 2254 N N . LYS A 1 283 ? 9.695 -32.758 -40.070 1.00 71.88 283 LYS A N 1
ATOM 2255 C CA . LYS A 1 283 ? 9.291 -31.344 -40.089 1.00 71.88 283 LYS A CA 1
ATOM 2256 C C . LYS A 1 283 ? 9.811 -30.698 -38.803 1.00 71.88 283 LYS A C 1
ATOM 2258 O O . LYS A 1 283 ? 9.313 -30.990 -37.719 1.00 71.88 283 LYS A O 1
ATOM 2263 N N . VAL A 1 284 ? 10.821 -29.846 -38.924 1.00 75.56 284 VAL A N 1
ATOM 2264 C CA . VAL A 1 284 ? 11.387 -29.075 -37.814 1.00 75.56 284 VAL A CA 1
ATOM 2265 C C . VAL A 1 284 ? 10.976 -27.629 -38.002 1.00 75.56 284 VAL A C 1
ATOM 2267 O O . VAL A 1 284 ? 11.081 -27.088 -39.100 1.00 75.56 284 VAL A O 1
ATOM 2270 N N . LEU A 1 285 ? 10.462 -27.007 -36.946 1.00 76.50 285 LEU A N 1
ATOM 2271 C CA . LEU A 1 285 ? 10.095 -25.602 -36.999 1.00 76.50 285 LEU A CA 1
ATOM 2272 C C . LEU A 1 285 ? 11.349 -24.769 -37.297 1.00 76.50 285 LEU A C 1
ATOM 2274 O O . LEU A 1 285 ? 12.388 -24.951 -36.656 1.00 76.50 285 LEU A O 1
ATOM 2278 N N . LYS A 1 286 ? 11.255 -23.854 -38.262 1.00 74.94 286 LYS A N 1
ATOM 2279 C CA . LYS A 1 286 ? 12.322 -22.901 -38.536 1.00 74.94 286 LYS A CA 1
ATOM 2280 C C . LYS A 1 286 ? 12.623 -22.131 -37.265 1.00 74.94 286 LYS A C 1
ATOM 2282 O O . LYS A 1 286 ? 11.736 -21.739 -36.512 1.00 74.94 286 LYS A O 1
ATOM 2287 N N . TYR A 1 287 ? 13.896 -21.860 -37.040 1.00 62.06 287 TYR A N 1
ATOM 2288 C CA . TYR A 1 287 ? 14.319 -21.136 -35.848 1.00 62.06 287 TYR A CA 1
ATOM 2289 C C . TYR A 1 287 ? 13.753 -19.699 -35.807 1.00 62.06 287 TYR A C 1
ATOM 2291 O O . TYR A 1 287 ? 13.729 -19.087 -34.738 1.00 62.06 287 TYR A O 1
ATOM 2299 N N . ASP A 1 288 ? 13.375 -19.124 -36.957 1.00 58.88 288 ASP A N 1
ATOM 2300 C CA . ASP A 1 288 ? 12.757 -17.803 -37.109 1.00 58.88 288 ASP A CA 1
ATOM 2301 C C . ASP A 1 288 ? 11.238 -17.826 -37.176 1.00 58.88 288 ASP A C 1
ATOM 2303 O O . ASP A 1 288 ? 10.634 -16.759 -37.246 1.00 58.88 288 ASP A O 1
ATOM 2307 N N . ALA A 1 289 ? 10.633 -19.005 -37.062 1.00 73.94 289 ALA A N 1
ATOM 2308 C CA . ALA A 1 289 ? 9.199 -19.126 -36.970 1.00 73.94 289 ALA A CA 1
ATOM 2309 C C . ALA A 1 289 ? 8.682 -18.355 -35.752 1.00 73.94 289 ALA A C 1
ATOM 2311 O O . ALA A 1 289 ? 9.153 -18.514 -34.619 1.00 73.94 289 ALA A O 1
ATOM 2312 N N . VAL A 1 290 ? 7.707 -17.499 -36.010 1.00 75.06 290 VAL A N 1
ATOM 2313 C CA . VAL A 1 290 ? 6.923 -16.801 -34.999 1.00 75.06 290 VAL A CA 1
ATOM 2314 C C . VAL A 1 290 ? 5.497 -17.314 -35.162 1.00 75.06 290 VAL A C 1
ATOM 2316 O O . VAL A 1 290 ? 5.075 -17.515 -36.300 1.00 75.06 290 VAL A O 1
ATOM 2319 N N . PRO A 1 291 ? 4.768 -17.559 -34.067 1.00 78.94 291 PRO A N 1
ATOM 2320 C CA . PRO A 1 291 ? 3.354 -17.893 -34.143 1.00 78.94 291 PRO A CA 1
ATOM 2321 C C . PRO A 1 291 ? 2.613 -16.793 -34.911 1.00 78.94 291 PRO A C 1
ATOM 2323 O O . PRO A 1 291 ? 2.711 -15.625 -34.542 1.00 78.94 291 PRO A O 1
ATOM 2326 N N . THR A 1 292 ? 1.913 -17.141 -35.985 1.00 75.31 292 THR A N 1
ATOM 2327 C CA . THR A 1 292 ? 1.153 -16.194 -36.825 1.00 75.31 292 THR A CA 1
ATOM 2328 C C . THR A 1 292 ? -0.287 -16.636 -37.045 1.00 75.31 292 THR A C 1
ATOM 2330 O O . THR A 1 292 ? -1.137 -15.810 -37.377 1.00 75.31 292 THR A O 1
ATOM 2333 N N . LEU A 1 293 ? -0.583 -17.923 -36.847 1.00 74.50 293 LEU A N 1
ATOM 2334 C CA . LEU A 1 293 ? -1.895 -18.509 -37.088 1.00 74.50 293 LEU A CA 1
ATOM 2335 C C . LEU A 1 293 ? -2.678 -18.695 -35.785 1.00 74.50 293 LEU A C 1
ATOM 2337 O O . LEU A 1 293 ? -2.113 -19.009 -34.736 1.00 74.50 293 LEU A O 1
ATOM 2341 N N . PHE A 1 294 ? -3.999 -18.513 -35.867 1.00 74.38 294 PHE A N 1
ATOM 2342 C CA . PHE A 1 294 ? -4.946 -18.711 -34.758 1.00 74.38 294 PHE A CA 1
ATOM 2343 C C . PHE A 1 294 ? -4.577 -17.950 -33.474 1.00 74.38 294 PHE A C 1
ATOM 2345 O O . PHE A 1 294 ? -4.784 -18.433 -32.362 1.00 74.38 294 PHE A O 1
ATOM 2352 N N . LEU A 1 295 ? -4.007 -16.756 -33.636 1.00 73.62 295 LEU A N 1
ATOM 2353 C CA . LEU A 1 295 ? -3.724 -15.843 -32.535 1.00 73.62 295 LEU A CA 1
ATOM 2354 C C . LEU A 1 295 ? -5.029 -15.196 -32.048 1.00 73.62 295 LEU A C 1
ATOM 2356 O O . LEU A 1 295 ? -5.954 -15.034 -32.853 1.00 73.62 295 LEU A O 1
ATOM 2360 N N . PRO A 1 296 ? -5.130 -14.814 -30.760 1.00 66.94 296 PRO A N 1
ATOM 2361 C CA . PRO A 1 296 ? -6.299 -14.109 -30.249 1.00 66.94 296 PRO A CA 1
ATOM 2362 C C . PRO A 1 296 ? -6.552 -12.869 -31.112 1.00 66.94 296 PRO A C 1
ATOM 2364 O O . PRO A 1 296 ? -5.725 -11.961 -31.183 1.00 66.94 296 PRO A O 1
ATOM 2367 N N . SER A 1 297 ? -7.679 -12.869 -31.828 1.00 51.22 297 SER A N 1
ATOM 2368 C CA . SER A 1 297 ? -8.072 -11.799 -32.742 1.00 51.22 297 SER A CA 1
ATOM 2369 C C . SER A 1 297 ? -7.993 -10.459 -32.022 1.00 51.22 297 SER A C 1
ATOM 2371 O O . SER A 1 297 ? -8.611 -10.296 -30.970 1.00 51.22 297 SER A O 1
ATOM 2373 N N . THR A 1 298 ? -7.241 -9.523 -32.600 1.00 42.56 298 THR A N 1
ATOM 2374 C CA . THR A 1 298 ? -7.093 -8.137 -32.157 1.00 42.56 298 THR A CA 1
ATOM 2375 C C . THR A 1 298 ? -8.464 -7.500 -31.956 1.00 42.56 298 THR A C 1
ATOM 2377 O O . THR A 1 298 ? -9.054 -6.914 -32.862 1.00 42.56 298 THR A O 1
ATOM 2380 N N . THR A 1 299 ? -8.991 -7.580 -30.737 1.00 32.59 299 THR A N 1
ATOM 2381 C CA . THR A 1 299 ? -10.028 -6.656 -30.300 1.00 32.59 299 THR A CA 1
ATOM 2382 C C . THR A 1 299 ? -9.420 -5.258 -30.371 1.00 32.59 299 THR A C 1
ATOM 2384 O O . THR A 1 299 ? -8.324 -5.075 -29.829 1.00 32.59 299 THR A O 1
ATOM 2387 N N . PRO A 1 300 ? -10.068 -4.268 -31.014 1.00 31.67 300 PRO A N 1
ATOM 2388 C CA . PRO A 1 300 ? -9.620 -2.890 -30.918 1.00 31.67 300 PRO A CA 1
ATOM 2389 C C . PRO A 1 300 ? -9.547 -2.541 -29.434 1.00 31.67 300 PRO A C 1
ATOM 2391 O O . PRO A 1 300 ? -10.551 -2.570 -28.720 1.00 31.67 300 PRO A O 1
ATOM 2394 N N . ILE A 1 301 ? -8.326 -2.298 -28.965 1.00 31.05 301 ILE A N 1
ATOM 2395 C CA . ILE A 1 301 ? -8.038 -1.944 -27.585 1.00 31.05 301 ILE A CA 1
ATOM 2396 C C . ILE A 1 301 ? -8.732 -0.607 -27.340 1.00 31.05 301 ILE A C 1
ATOM 2398 O O . ILE A 1 301 ? -8.237 0.459 -27.704 1.00 31.05 301 ILE A O 1
ATOM 2402 N N . VAL A 1 302 ? -9.906 -0.664 -26.712 1.00 26.64 302 VAL A N 1
ATOM 2403 C CA . VAL A 1 302 ? -10.375 0.428 -25.870 1.00 26.64 302 VAL A CA 1
ATOM 2404 C C . VAL A 1 302 ? -9.244 0.660 -24.881 1.00 26.64 302 VAL A C 1
ATOM 2406 O O . VAL A 1 302 ? -8.918 -0.233 -24.101 1.00 26.64 302 VAL A O 1
ATOM 2409 N N . ILE A 1 303 ? -8.612 1.829 -24.973 1.00 31.03 303 ILE A N 1
ATOM 2410 C CA . ILE A 1 303 ? -7.547 2.280 -24.082 1.00 31.03 303 ILE A CA 1
ATOM 2411 C C . ILE A 1 303 ? -8.109 2.274 -22.657 1.00 31.03 303 ILE A C 1
ATOM 2413 O O . ILE A 1 303 ? -8.656 3.264 -22.178 1.00 31.03 303 ILE A O 1
ATOM 2417 N N . LYS A 1 304 ? -7.992 1.143 -21.965 1.00 29.83 304 LYS A N 1
ATOM 2418 C CA . LYS A 1 304 ? -7.955 1.118 -20.514 1.00 29.83 304 LYS A CA 1
ATOM 2419 C C . LYS A 1 304 ? -6.499 1.337 -20.162 1.00 29.83 304 LYS A C 1
ATOM 2421 O O . LYS A 1 304 ? -5.664 0.466 -20.376 1.00 29.83 304 LYS A O 1
ATOM 2426 N N . GLN A 1 305 ? -6.209 2.553 -19.713 1.00 31.69 305 GLN A N 1
ATOM 2427 C CA . GLN A 1 305 ? -4.955 2.889 -19.056 1.00 31.69 305 GLN A CA 1
ATOM 2428 C C . GLN A 1 305 ? -4.706 1.834 -17.972 1.00 31.69 305 GLN A C 1
ATOM 2430 O O . GLN A 1 305 ? -5.466 1.749 -17.009 1.00 31.69 305 GLN A O 1
ATOM 2435 N N . THR A 1 306 ? -3.711 0.980 -18.180 1.00 32.16 306 THR A N 1
ATOM 2436 C CA . THR A 1 306 ? -3.278 -0.011 -17.201 1.00 32.16 306 THR A CA 1
ATOM 2437 C C . THR A 1 306 ? -2.648 0.705 -16.009 1.00 32.16 306 THR A C 1
ATOM 2439 O O . THR A 1 306 ? -1.847 1.629 -16.169 1.00 32.16 306 THR A O 1
ATOM 2442 N N . ASP A 1 307 ? -3.081 0.307 -14.814 1.00 38.44 307 ASP A N 1
ATOM 2443 C CA . ASP A 1 307 ? -2.675 0.862 -13.526 1.00 38.44 307 ASP A CA 1
ATOM 2444 C C . ASP A 1 307 ? -1.199 0.507 -13.228 1.00 38.44 307 ASP A C 1
ATOM 2446 O O . ASP A 1 307 ? -0.862 -0.677 -13.175 1.00 38.44 307 ASP A O 1
ATOM 2450 N N . PRO A 1 308 ? -0.302 1.491 -13.012 1.00 40.91 308 PRO A N 1
ATOM 2451 C CA . PRO A 1 308 ? 1.114 1.272 -12.687 1.00 40.91 308 PRO A CA 1
ATOM 2452 C C . PRO A 1 308 ? 1.392 0.552 -11.352 1.00 40.91 308 PRO A C 1
ATOM 2454 O O . PRO A 1 308 ? 2.557 0.393 -10.983 1.00 40.91 308 PRO A O 1
ATOM 2457 N N . GLN A 1 309 ? 0.366 0.171 -10.583 1.00 43.19 309 GLN A N 1
ATOM 2458 C CA . GLN A 1 309 ? 0.527 -0.413 -9.248 1.00 43.19 309 GLN A CA 1
ATOM 2459 C C . GLN A 1 309 ? 1.058 -1.859 -9.219 1.00 43.19 309 GLN A C 1
ATOM 2461 O O . GLN A 1 309 ? 1.618 -2.256 -8.194 1.00 43.19 309 GLN A O 1
ATOM 2466 N N . GLU A 1 310 ? 0.920 -2.648 -10.291 1.00 39.19 310 GLU A N 1
ATOM 2467 C CA . GLU A 1 310 ? 1.299 -4.074 -10.269 1.00 39.19 310 GLU A CA 1
ATOM 2468 C C . GLU A 1 310 ? 2.816 -4.307 -10.409 1.00 39.19 310 GLU A C 1
ATOM 2470 O O . GLU A 1 310 ? 3.380 -5.107 -9.662 1.00 39.19 310 GLU A O 1
ATOM 2475 N N . GLU A 1 311 ? 3.518 -3.514 -11.230 1.00 41.00 311 GLU A N 1
ATOM 2476 C CA . GLU A 1 311 ? 4.983 -3.613 -11.401 1.00 41.00 311 GLU A CA 1
ATOM 2477 C C . GLU A 1 311 ? 5.786 -3.153 -10.162 1.00 41.00 311 GLU A C 1
ATOM 2479 O O . GLU A 1 311 ? 6.978 -3.443 -10.038 1.00 41.00 311 GLU A O 1
ATOM 2484 N N . LEU A 1 312 ? 5.167 -2.427 -9.219 1.00 42.28 312 LEU A N 1
ATOM 2485 C CA . LEU A 1 312 ? 5.871 -1.849 -8.065 1.00 42.28 312 LEU A CA 1
ATOM 2486 C C . LEU A 1 312 ? 6.052 -2.820 -6.888 1.00 42.28 312 LEU A C 1
ATOM 2488 O O . LEU A 1 312 ? 6.911 -2.585 -6.031 1.00 42.28 312 LEU A O 1
ATOM 2492 N N . ARG A 1 313 ? 5.276 -3.912 -6.828 1.00 38.19 313 ARG A N 1
ATOM 2493 C CA . ARG A 1 313 ? 5.337 -4.859 -5.699 1.00 38.19 313 ARG A CA 1
ATOM 2494 C C . ARG A 1 313 ? 6.621 -5.688 -5.673 1.00 38.19 313 ARG A C 1
ATOM 2496 O O . ARG A 1 313 ? 7.045 -6.080 -4.591 1.00 38.19 313 ARG A O 1
ATOM 2503 N N . GLU A 1 314 ? 7.294 -5.880 -6.809 1.00 33.78 314 GLU A N 1
ATOM 2504 C CA . GLU A 1 314 ? 8.562 -6.627 -6.860 1.00 33.78 314 GLU A CA 1
ATOM 2505 C C . GLU A 1 314 ? 9.78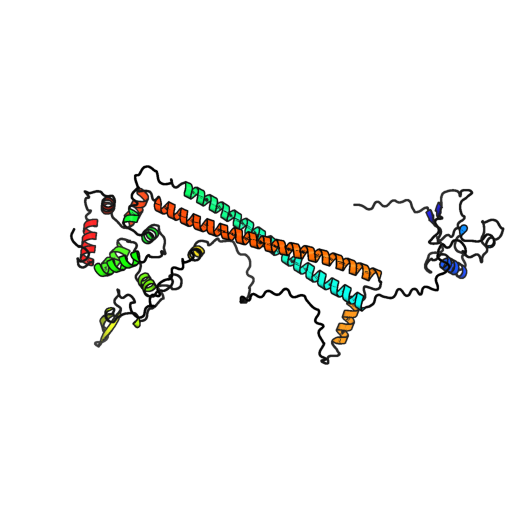1 -5.818 -6.377 1.00 33.78 314 GLU A C 1
ATOM 2507 O O . GLU A 1 314 ? 10.843 -6.388 -6.129 1.00 33.78 314 GLU A O 1
ATOM 2512 N N . MET A 1 315 ? 9.654 -4.497 -6.193 1.00 32.81 315 MET A N 1
ATOM 2513 C CA . MET A 1 315 ? 10.781 -3.630 -5.815 1.00 32.81 315 MET A CA 1
ATOM 2514 C C . MET A 1 315 ? 10.803 -3.244 -4.326 1.00 32.81 315 MET A C 1
ATOM 2516 O O . MET A 1 315 ? 11.737 -2.577 -3.881 1.00 32.81 315 MET A O 1
ATOM 2520 N N . ILE A 1 316 ? 9.813 -3.681 -3.540 1.00 33.31 316 ILE A N 1
ATOM 2521 C CA . ILE A 1 316 ? 9.706 -3.375 -2.108 1.00 33.31 316 ILE A CA 1
ATOM 2522 C C . ILE A 1 316 ? 9.658 -4.678 -1.299 1.00 33.31 316 ILE A C 1
ATOM 2524 O O . ILE A 1 316 ? 8.636 -5.057 -0.735 1.00 33.31 316 ILE A O 1
ATOM 2528 N N . VAL A 1 317 ? 10.802 -5.358 -1.200 1.00 25.98 317 VAL A N 1
ATOM 2529 C CA . VAL A 1 317 ? 11.042 -6.310 -0.107 1.00 25.98 317 VAL A CA 1
ATOM 2530 C C . VAL A 1 317 ? 11.726 -5.540 1.019 1.00 25.98 317 VAL A C 1
ATOM 2532 O O . VAL A 1 317 ? 12.949 -5.425 1.061 1.00 25.98 317 VAL A O 1
ATOM 2535 N N . PHE A 1 318 ? 10.936 -4.982 1.938 1.00 30.06 318 PHE A N 1
ATOM 2536 C CA . PHE A 1 318 ? 11.460 -4.634 3.256 1.00 30.06 318 PHE A CA 1
ATOM 2537 C C . PHE A 1 318 ? 11.460 -5.900 4.107 1.00 30.06 318 PHE A C 1
ATOM 2539 O O . PHE A 1 318 ? 10.403 -6.419 4.461 1.00 30.06 318 PHE A O 1
ATOM 2546 N N . ALA A 1 319 ? 12.653 -6.381 4.454 1.00 27.14 319 ALA A N 1
ATOM 2547 C CA . ALA A 1 319 ? 12.813 -7.315 5.553 1.00 27.14 319 ALA A CA 1
ATOM 2548 C C . ALA A 1 319 ? 12.421 -6.596 6.855 1.00 27.14 319 ALA A C 1
ATOM 2550 O O . ALA A 1 319 ? 13.164 -5.761 7.368 1.00 27.14 319 ALA A O 1
ATOM 2551 N N . VAL A 1 320 ? 11.234 -6.904 7.373 1.00 28.94 320 VAL A N 1
ATOM 2552 C CA . VAL A 1 320 ? 10.890 -6.712 8.785 1.00 28.94 320 VAL A CA 1
ATOM 2553 C C . VAL A 1 320 ? 10.873 -8.111 9.404 1.00 28.94 320 VAL A C 1
ATOM 2555 O O . VAL A 1 320 ? 10.271 -9.000 8.800 1.00 28.94 320 VAL A O 1
ATOM 2558 N N . PRO A 1 321 ? 11.516 -8.353 10.561 1.00 29.28 321 PRO A N 1
ATOM 2559 C CA . PRO A 1 321 ? 11.481 -9.664 11.195 1.00 29.28 321 PRO A CA 1
ATOM 2560 C C . PRO A 1 321 ? 10.040 -10.008 11.584 1.00 29.28 321 PRO A C 1
ATOM 2562 O O . PRO A 1 321 ? 9.441 -9.345 12.430 1.00 29.28 321 PRO A O 1
ATOM 2565 N N . THR A 1 322 ? 9.468 -11.029 10.954 1.00 30.69 322 THR A N 1
ATOM 2566 C CA . THR A 1 322 ? 8.246 -11.678 11.427 1.00 30.69 322 THR A CA 1
ATOM 2567 C C . THR A 1 322 ? 8.641 -12.751 12.427 1.00 30.69 322 THR A C 1
ATOM 2569 O O . THR A 1 322 ? 9.081 -13.831 12.035 1.00 30.69 322 THR A O 1
ATOM 2572 N N . GLU A 1 323 ? 8.490 -12.461 13.715 1.00 37.06 323 GLU A N 1
ATOM 2573 C CA . GLU A 1 323 ? 8.398 -13.519 14.713 1.00 37.06 323 GLU A CA 1
ATOM 2574 C C . GLU A 1 323 ? 6.969 -14.069 14.767 1.00 37.06 323 GLU A C 1
ATOM 2576 O O . GLU A 1 323 ? 5.987 -13.325 14.791 1.00 37.06 323 GLU A O 1
ATOM 2581 N N . ASN A 1 324 ? 6.929 -15.398 14.862 1.00 31.45 324 ASN A N 1
ATOM 2582 C CA . ASN A 1 324 ? 5.839 -16.277 15.275 1.00 31.45 324 ASN A CA 1
ATOM 2583 C C . ASN A 1 324 ? 4.822 -16.717 14.213 1.00 31.45 324 ASN A C 1
ATOM 2585 O O . ASN A 1 324 ? 3.759 -16.136 14.005 1.00 31.45 324 ASN A O 1
ATOM 2589 N N . ASN A 1 325 ? 5.158 -17.884 13.651 1.00 32.69 325 ASN A N 1
ATOM 2590 C CA . ASN A 1 325 ? 4.235 -18.924 13.214 1.00 32.69 325 ASN A CA 1
ATOM 2591 C C . ASN A 1 325 ? 3.093 -19.124 14.223 1.00 32.69 325 ASN A C 1
ATOM 2593 O O . ASN A 1 325 ? 3.302 -19.685 15.298 1.00 32.69 325 ASN A O 1
ATOM 2597 N N . VAL A 1 326 ? 1.875 -18.773 13.823 1.00 30.16 326 VAL A N 1
ATOM 2598 C CA . VAL A 1 326 ? 0.671 -19.500 14.232 1.00 30.16 326 VAL A CA 1
ATOM 2599 C C . VAL A 1 326 ? -0.142 -19.728 12.967 1.00 30.16 326 VAL A C 1
ATOM 2601 O O . VAL A 1 326 ? -0.463 -18.788 12.243 1.00 30.16 326 VAL A O 1
ATOM 2604 N N . ALA A 1 327 ? -0.406 -21.000 12.682 1.00 30.67 327 ALA A N 1
ATOM 2605 C CA . ALA A 1 327 ? -1.189 -21.451 11.546 1.00 30.67 327 ALA A CA 1
ATOM 2606 C C . ALA A 1 327 ? -2.571 -20.779 11.533 1.00 30.67 327 ALA A C 1
ATOM 2608 O O . ALA A 1 327 ? -3.306 -20.839 12.517 1.00 30.67 327 ALA A O 1
ATOM 2609 N N . VAL A 1 328 ? -2.930 -20.175 10.401 1.00 28.89 328 VAL A N 1
ATOM 2610 C CA . VAL A 1 328 ? -4.297 -19.734 10.115 1.00 28.89 328 VAL A CA 1
ATOM 2611 C C . VAL A 1 328 ? -4.735 -20.443 8.842 1.00 28.89 328 VAL A C 1
ATOM 2613 O O . VAL A 1 328 ? -4.166 -20.239 7.772 1.00 28.89 328 VAL A O 1
ATOM 2616 N N . GLN A 1 329 ? -5.724 -21.321 8.999 1.00 29.44 329 GLN A N 1
ATOM 2617 C CA . GLN A 1 329 ? -6.468 -21.923 7.903 1.00 29.44 329 GLN A CA 1
ATOM 2618 C C . GLN A 1 329 ? -7.185 -20.831 7.103 1.00 29.44 329 GLN A C 1
ATOM 2620 O O . GLN A 1 329 ? -7.810 -19.932 7.666 1.00 29.44 329 GLN A O 1
ATOM 2625 N N . HIS A 1 330 ? -7.088 -20.951 5.783 1.00 28.31 330 HIS A N 1
ATOM 2626 C CA . HIS A 1 330 ? -7.888 -20.223 4.809 1.00 28.31 330 HIS A CA 1
ATOM 2627 C C . HIS A 1 330 ? -9.386 -20.393 5.100 1.00 28.31 330 HIS A C 1
ATOM 2629 O O . HIS A 1 330 ? -9.889 -21.513 5.109 1.00 28.31 330 HIS A O 1
ATOM 2635 N N . VAL A 1 331 ? -10.097 -19.277 5.257 1.00 29.00 331 VAL A N 1
ATOM 2636 C CA . VAL A 1 331 ? -11.535 -19.197 4.983 1.00 29.00 331 VAL A CA 1
ATOM 2637 C C . VAL A 1 331 ? -11.737 -18.008 4.053 1.00 29.00 331 VAL A C 1
ATOM 2639 O O . VAL A 1 331 ? -11.374 -16.877 4.377 1.00 29.00 331 VAL A O 1
ATOM 2642 N N . GLU A 1 332 ? -12.248 -18.304 2.864 1.00 27.27 332 GLU A N 1
ATOM 2643 C CA . GLU A 1 332 ? -12.633 -17.343 1.836 1.00 27.27 332 GLU A CA 1
ATOM 2644 C C . GLU A 1 332 ? -13.772 -16.447 2.346 1.00 27.27 332 GLU A C 1
ATOM 2646 O O . GLU A 1 332 ? -14.740 -16.927 2.934 1.00 27.27 332 GLU A O 1
ATOM 2651 N N . MET A 1 333 ? -13.670 -15.138 2.109 1.00 30.36 333 MET A N 1
ATOM 2652 C CA . MET A 1 333 ? -14.780 -14.202 2.280 1.00 30.36 333 MET A CA 1
ATOM 2653 C C . MET A 1 333 ? -15.327 -13.830 0.904 1.00 30.36 333 MET A C 1
ATOM 2655 O O . MET A 1 333 ? -14.651 -13.158 0.128 1.00 30.36 333 MET A O 1
ATOM 2659 N N . GLN A 1 334 ? -16.561 -14.253 0.634 1.00 29.69 334 GLN A N 1
ATOM 2660 C CA . GLN A 1 334 ? -17.399 -13.690 -0.419 1.00 29.69 334 GLN A CA 1
ATOM 2661 C C . GLN A 1 334 ? -17.876 -12.289 -0.021 1.00 29.69 334 GLN A C 1
ATOM 2663 O O . GLN A 1 334 ? -18.256 -12.036 1.125 1.00 29.69 334 GLN A O 1
ATOM 2668 N N . GLU A 1 335 ? -17.862 -11.385 -0.997 1.00 32.94 335 GLU A N 1
ATOM 2669 C CA . GLU A 1 335 ? -18.495 -10.076 -0.926 1.00 32.94 335 GLU A CA 1
ATOM 2670 C C . GLU A 1 335 ? -20.019 -10.230 -0.976 1.00 32.94 335 GLU A C 1
ATOM 2672 O O . GLU A 1 335 ? -20.572 -10.846 -1.884 1.00 32.94 335 GLU A O 1
ATOM 2677 N N . GLY A 1 336 ? -20.701 -9.627 -0.008 1.00 27.89 336 GLY A N 1
ATOM 2678 C CA . GLY A 1 336 ? -22.148 -9.470 -0.004 1.00 27.89 336 GLY A CA 1
ATOM 2679 C C . GLY A 1 336 ? -22.491 -8.231 0.802 1.00 27.89 336 GLY A C 1
ATOM 2680 O O . GLY A 1 336 ? -22.439 -8.247 2.030 1.00 27.89 336 GLY A O 1
ATOM 2681 N N . GLY A 1 337 ? -22.762 -7.129 0.106 1.00 32.25 337 GLY A N 1
ATOM 2682 C CA . GLY A 1 337 ? -23.345 -5.950 0.724 1.00 32.25 337 GLY A CA 1
ATOM 2683 C C . GLY A 1 337 ? -24.805 -6.222 1.053 1.00 32.25 337 GLY A C 1
ATOM 2684 O O . GLY A 1 337 ? -25.545 -6.662 0.181 1.00 32.25 337 GLY A O 1
ATOM 2685 N N . ASP A 1 338 ? -25.222 -5.905 2.275 1.00 26.86 338 ASP A N 1
ATOM 2686 C CA . ASP A 1 338 ? -26.607 -5.530 2.510 1.00 26.86 338 ASP A CA 1
ATOM 2687 C C . ASP A 1 338 ? -26.723 -4.536 3.670 1.00 26.86 338 ASP A C 1
ATOM 2689 O O . ASP A 1 338 ? -26.115 -4.680 4.735 1.00 26.86 338 ASP A O 1
ATOM 2693 N N . ASN A 1 339 ? -27.484 -3.479 3.412 1.00 42.09 339 ASN A N 1
ATOM 2694 C CA . ASN A 1 339 ? -27.873 -2.474 4.382 1.00 42.09 339 ASN A CA 1
ATOM 2695 C C . ASN A 1 339 ? -29.087 -3.015 5.131 1.00 42.09 339 ASN A C 1
ATOM 2697 O O . ASN A 1 339 ? -30.183 -2.980 4.587 1.00 42.09 339 ASN A O 1
ATOM 2701 N N . ASN A 1 340 ? -28.943 -3.388 6.402 1.00 28.83 340 ASN A N 1
ATOM 2702 C CA . ASN A 1 340 ? -30.105 -3.458 7.282 1.00 28.83 340 ASN A CA 1
ATOM 2703 C C . ASN A 1 340 ? -29.779 -2.969 8.693 1.00 28.83 340 ASN A C 1
ATOM 2705 O O . ASN A 1 340 ? -28.973 -3.536 9.429 1.00 28.83 340 ASN A O 1
ATOM 2709 N N . LYS A 1 341 ? -30.430 -1.861 9.064 1.00 41.28 341 LYS A N 1
ATOM 2710 C CA . LYS A 1 341 ? -30.632 -1.465 10.456 1.00 41.28 341 LYS A CA 1
ATOM 2711 C C . LYS A 1 341 ? -31.717 -2.378 11.013 1.00 41.28 341 LYS A C 1
ATOM 2713 O O . LYS A 1 341 ? -32.895 -2.053 10.915 1.00 41.28 341 LYS A O 1
ATOM 2718 N N . GLU A 1 342 ? -31.319 -3.508 11.573 1.00 25.67 342 GLU A N 1
ATOM 2719 C CA . GLU A 1 342 ? -32.252 -4.402 12.244 1.00 25.67 342 GLU A CA 1
ATOM 2720 C C . GLU A 1 342 ? -32.403 -3.970 13.709 1.00 25.67 342 GLU A C 1
ATOM 2722 O O . GLU A 1 342 ? -31.476 -4.030 14.521 1.00 25.67 342 GLU A O 1
ATOM 2727 N N . TYR A 1 343 ? -33.586 -3.443 14.015 1.00 30.03 343 TYR A N 1
ATOM 2728 C CA . TYR A 1 343 ? -34.113 -3.367 15.370 1.00 30.03 343 TYR A CA 1
ATOM 2729 C C . TYR A 1 343 ? -34.288 -4.812 15.852 1.00 30.03 343 TYR A C 1
ATOM 2731 O O . TYR A 1 343 ? -35.027 -5.569 15.232 1.00 30.03 343 TYR A O 1
ATOM 2739 N N . ILE A 1 344 ? -33.615 -5.210 16.935 1.00 30.06 344 ILE A N 1
ATOM 2740 C CA . ILE A 1 344 ? -33.844 -6.528 17.537 1.00 30.06 344 ILE A CA 1
ATOM 2741 C C . ILE A 1 344 ? -35.176 -6.464 18.286 1.00 30.06 344 ILE A C 1
ATOM 2743 O O . ILE A 1 344 ? -35.248 -6.008 19.429 1.00 30.06 344 ILE A O 1
ATOM 2747 N N . GLU A 1 345 ? -36.232 -6.891 17.604 1.00 27.92 345 GLU A N 1
ATOM 2748 C CA . GLU A 1 345 ? -37.491 -7.298 18.210 1.00 27.92 345 GLU A CA 1
ATOM 2749 C C . GLU A 1 345 ? -37.301 -8.692 18.833 1.00 27.92 345 GLU A C 1
ATOM 2751 O O . GLU A 1 345 ? -36.685 -9.586 18.252 1.00 27.92 345 GLU A O 1
ATOM 2756 N N . LEU A 1 346 ? -37.763 -8.848 20.075 1.00 32.09 346 LEU A N 1
ATOM 2757 C CA . LEU A 1 346 ? -37.652 -10.073 20.864 1.00 32.09 346 LEU A CA 1
ATOM 2758 C C . LEU A 1 346 ? -38.415 -11.228 20.196 1.00 32.09 346 LEU A C 1
ATOM 2760 O O . LEU A 1 346 ? -39.630 -11.332 20.345 1.00 32.09 346 LEU A O 1
ATOM 2764 N N . GLN A 1 347 ? -37.703 -12.150 19.548 1.00 26.84 347 GLN A N 1
ATOM 2765 C CA . GLN A 1 347 ? -38.246 -13.476 19.263 1.00 26.84 347 GLN A CA 1
ATOM 2766 C C . GLN A 1 347 ? -38.053 -14.386 20.479 1.00 26.84 347 GLN A C 1
ATOM 2768 O O . GLN A 1 347 ? -36.951 -14.814 20.820 1.00 26.84 347 GLN A O 1
ATOM 2773 N N . VAL A 1 348 ? -39.171 -14.651 21.154 1.00 34.22 348 VAL A N 1
ATOM 2774 C CA . VAL A 1 348 ? -39.315 -15.690 22.173 1.00 34.22 348 VAL A CA 1
ATOM 2775 C C . VAL A 1 348 ? -39.305 -17.038 21.453 1.00 34.22 348 VAL A C 1
ATOM 2777 O O . VAL A 1 348 ? -40.224 -17.350 20.697 1.00 34.22 348 VAL A O 1
ATOM 2780 N N . HIS A 1 349 ? -38.264 -17.841 21.668 1.00 29.44 349 HIS A N 1
ATOM 2781 C CA . HIS A 1 349 ? -38.233 -19.214 21.175 1.00 29.44 349 HIS A CA 1
ATOM 2782 C C . HIS A 1 349 ? -39.298 -20.054 21.895 1.00 29.44 349 HIS A C 1
ATOM 2784 O O . HIS A 1 349 ? -39.239 -20.251 23.108 1.00 29.44 349 HIS A O 1
ATOM 2790 N N . HIS A 1 350 ? -40.254 -20.576 21.124 1.00 32.94 350 HIS A N 1
ATOM 2791 C CA . HIS A 1 350 ? -41.088 -21.704 21.524 1.00 32.94 350 HIS A CA 1
ATOM 2792 C C . HIS A 1 350 ? -40.205 -22.953 21.645 1.00 32.94 350 HIS A C 1
ATOM 2794 O O . HIS A 1 350 ? -39.601 -23.393 20.666 1.00 32.94 350 HIS A O 1
ATOM 2800 N N . LEU A 1 351 ? -40.127 -23.514 22.852 1.00 33.84 351 LEU A N 1
ATOM 2801 C CA . LEU A 1 351 ? -39.463 -24.787 23.121 1.00 33.84 351 LEU A CA 1
ATOM 2802 C C . LEU A 1 351 ? -40.316 -25.932 22.564 1.00 33.84 351 LEU A C 1
ATOM 2804 O O . LEU A 1 351 ? -41.461 -26.121 22.977 1.00 33.84 351 LEU A O 1
ATOM 2808 N N . SER A 1 352 ? -39.743 -26.688 21.628 1.00 36.91 352 SER A N 1
ATOM 2809 C CA . SER A 1 352 ? -40.273 -27.983 21.211 1.00 36.91 352 SER A CA 1
ATOM 2810 C C . SER A 1 352 ? -39.894 -29.027 22.258 1.00 36.91 352 SER A C 1
ATOM 2812 O O . SER A 1 352 ? -38.739 -29.121 22.670 1.00 36.91 352 SER A O 1
ATOM 2814 N N . SER A 1 353 ? -40.900 -29.768 22.709 1.00 41.44 353 SER A N 1
ATOM 2815 C CA . SER A 1 353 ? -40.829 -30.766 23.768 1.00 41.44 353 SER A CA 1
ATOM 2816 C C . SER A 1 353 ? -40.174 -32.049 23.246 1.00 41.44 353 SER A C 1
ATOM 2818 O O . SER A 1 353 ? -40.710 -32.710 22.358 1.00 41.44 353 SER A O 1
ATOM 2820 N N . GLY A 1 354 ? -39.002 -32.377 23.790 1.00 37.44 354 GLY A N 1
ATOM 2821 C CA . GLY A 1 354 ? -38.319 -33.659 23.637 1.00 37.44 354 GLY A CA 1
ATOM 2822 C C . GLY A 1 354 ? -37.857 -34.126 25.015 1.00 37.44 354 GLY A C 1
ATOM 2823 O O . GLY A 1 354 ? -37.214 -33.370 25.737 1.00 37.44 354 GLY A O 1
ATOM 2824 N N . ASN A 1 355 ? -38.280 -35.328 25.396 1.00 45.28 355 ASN A N 1
ATOM 2825 C CA . ASN A 1 355 ? -38.131 -35.911 26.727 1.00 45.28 355 ASN A CA 1
ATOM 2826 C C . ASN A 1 355 ? -36.661 -36.189 27.090 1.00 45.28 355 ASN A C 1
ATOM 2828 O O . ASN A 1 355 ? -36.091 -37.137 26.563 1.00 45.28 355 ASN A O 1
ATOM 2832 N N . ASP A 1 356 ? -36.109 -35.433 28.044 1.00 39.72 356 ASP A N 1
ATOM 2833 C CA . ASP A 1 356 ? -34.944 -35.830 28.851 1.00 39.72 356 ASP A CA 1
ATOM 2834 C C . ASP A 1 356 ? -35.071 -35.240 30.275 1.00 39.72 356 ASP A C 1
ATOM 2836 O O . ASP A 1 356 ? -34.683 -34.108 30.570 1.00 39.72 356 ASP A O 1
ATOM 2840 N N . GLU A 1 357 ? -35.680 -36.000 31.193 1.00 51.44 357 GLU A N 1
ATOM 2841 C CA . GLU A 1 357 ? -35.988 -35.553 32.567 1.00 51.44 357 GLU A CA 1
ATOM 2842 C C . GLU A 1 357 ? -34.741 -35.416 33.473 1.00 51.44 357 GLU A C 1
ATOM 2844 O O . GLU A 1 357 ? -34.806 -34.802 34.544 1.00 51.44 357 GLU A O 1
ATOM 2849 N N . SER A 1 358 ? -33.579 -35.929 33.051 1.00 53.44 358 SER A N 1
ATOM 2850 C CA . SER A 1 358 ? -32.334 -35.878 33.836 1.00 53.44 358 SER A CA 1
ATOM 2851 C C . SER A 1 358 ? -31.497 -34.606 33.652 1.00 53.44 358 SER A C 1
ATOM 2853 O O . SER A 1 358 ? -30.624 -34.331 34.476 1.00 53.44 358 SER A O 1
ATOM 2855 N N . GLU A 1 359 ? -31.739 -33.819 32.601 1.00 51.03 359 GLU A N 1
ATOM 2856 C CA . GLU A 1 359 ? -30.989 -32.580 32.331 1.00 51.03 359 GLU A CA 1
ATOM 2857 C C . GLU A 1 359 ? -31.698 -31.352 32.934 1.00 51.03 359 GLU A C 1
ATOM 2859 O O . GLU A 1 359 ? -31.064 -30.487 33.546 1.00 51.03 359 GLU A O 1
ATOM 2864 N N . ALA A 1 360 ? -33.036 -31.364 32.930 1.00 50.00 360 ALA A N 1
ATOM 2865 C CA . ALA A 1 360 ? -33.875 -30.328 33.535 1.00 50.00 360 ALA A CA 1
ATOM 2866 C C . ALA A 1 360 ? -33.681 -30.187 35.060 1.00 50.00 360 ALA A C 1
ATOM 2868 O O . ALA A 1 360 ? -33.787 -29.089 35.612 1.00 50.00 360 ALA A O 1
ATOM 2869 N N . THR A 1 361 ? -33.363 -31.277 35.764 1.00 52.16 361 THR A N 1
ATOM 2870 C CA . THR A 1 361 ? -33.109 -31.256 37.216 1.00 52.16 361 THR A CA 1
ATOM 2871 C C . THR A 1 361 ? -31.750 -30.637 37.565 1.00 52.16 361 THR A C 1
ATOM 2873 O O . THR A 1 361 ? -31.663 -29.884 38.536 1.00 52.16 361 THR A O 1
ATOM 2876 N N . ARG A 1 362 ? -30.713 -30.837 36.737 1.00 52.91 362 ARG A N 1
ATOM 2877 C CA . ARG A 1 362 ? -29.387 -30.211 36.922 1.00 52.91 362 ARG A CA 1
ATOM 2878 C C . ARG A 1 362 ? -29.375 -28.716 36.593 1.00 52.91 362 ARG A C 1
ATOM 2880 O O . ARG A 1 362 ? -28.778 -27.941 37.343 1.00 52.91 362 ARG A O 1
ATOM 2887 N N . GLU A 1 363 ? -30.060 -28.291 35.531 1.00 54.88 363 GLU A N 1
ATOM 2888 C CA . GLU A 1 363 ? -30.194 -26.864 35.201 1.00 54.88 363 GLU A CA 1
ATOM 2889 C C . GLU A 1 363 ? -31.034 -26.108 36.238 1.00 54.88 363 GLU A C 1
ATOM 2891 O O . GLU A 1 363 ? -30.727 -24.963 36.575 1.00 54.88 363 GLU A O 1
ATOM 2896 N N . SER A 1 364 ? -32.064 -26.748 36.799 1.00 55.09 364 SER A N 1
ATOM 2897 C CA . SER A 1 364 ? -32.897 -26.162 37.855 1.00 55.09 364 SER A CA 1
ATOM 2898 C C . SER A 1 364 ? -32.102 -25.883 39.143 1.00 55.09 364 SER A C 1
ATOM 2900 O O . SER A 1 364 ? -32.213 -24.801 39.731 1.00 55.09 364 SER A O 1
ATOM 2902 N N . GLU A 1 365 ? -31.217 -26.798 39.553 1.00 55.94 365 GLU A N 1
ATOM 2903 C CA . GLU A 1 365 ? -30.364 -26.616 40.736 1.00 55.94 365 GLU A CA 1
ATOM 2904 C C . GLU A 1 365 ? -29.241 -25.584 40.526 1.00 55.94 365 GLU A C 1
ATOM 2906 O O . GLU A 1 365 ? -28.996 -24.756 41.414 1.00 55.94 365 GLU A O 1
ATOM 2911 N N . GLN A 1 366 ? -28.597 -25.564 39.351 1.00 57.88 366 GLN A N 1
ATOM 2912 C CA . GLN A 1 366 ? -27.573 -24.562 39.018 1.00 57.88 366 GLN A CA 1
ATOM 2913 C C . GLN A 1 366 ? -28.158 -23.152 38.863 1.00 57.88 366 GLN A C 1
ATOM 2915 O O . GLN A 1 366 ? -27.591 -22.189 39.389 1.00 57.88 366 GLN A O 1
ATOM 2920 N N . ASN A 1 367 ? -29.327 -23.016 38.230 1.00 58.94 367 ASN A N 1
ATOM 2921 C CA . ASN A 1 367 ? -30.033 -21.738 38.145 1.00 58.94 367 ASN A CA 1
ATOM 2922 C C . ASN A 1 367 ? -30.462 -21.254 39.534 1.00 58.94 367 ASN A C 1
ATOM 2924 O O . ASN A 1 367 ? -30.297 -20.081 39.862 1.00 58.94 367 ASN A O 1
ATOM 2928 N N . SER A 1 368 ? -30.909 -22.157 40.411 1.00 62.59 368 SER A N 1
ATOM 2929 C CA . SER A 1 368 ? -31.223 -21.815 41.800 1.00 62.59 368 SER A CA 1
ATOM 2930 C C . SER A 1 368 ? -30.004 -21.251 42.547 1.00 62.59 368 SER A C 1
ATOM 2932 O O . SER A 1 368 ? -30.139 -20.288 43.298 1.00 62.59 368 SER A O 1
ATOM 2934 N N . ALA A 1 369 ? -28.796 -21.782 42.332 1.00 74.06 369 ALA A N 1
ATOM 2935 C CA . ALA A 1 369 ? -27.570 -21.254 42.943 1.00 74.06 369 ALA A CA 1
ATOM 2936 C C . ALA A 1 369 ? -27.182 -19.858 42.419 1.00 74.06 369 ALA A C 1
ATOM 2938 O O . ALA A 1 369 ? -26.780 -18.994 43.203 1.00 74.06 369 ALA A O 1
ATOM 2939 N N . ARG A 1 370 ? -27.361 -19.614 41.115 1.00 81.00 370 ARG A N 1
ATOM 2940 C CA . ARG A 1 370 ? -26.982 -18.361 40.449 1.00 81.00 370 ARG A CA 1
ATOM 2941 C C . ARG A 1 370 ? -27.803 -17.154 40.893 1.00 81.00 370 ARG A C 1
ATOM 2943 O O . ARG A 1 370 ? -27.277 -16.059 40.826 1.00 81.00 370 ARG A O 1
ATOM 2950 N N . TYR A 1 371 ? -29.027 -17.313 41.399 1.00 85.12 371 TYR A N 1
ATOM 2951 C CA . TYR A 1 371 ? -29.869 -16.177 41.828 1.00 85.12 371 TYR A CA 1
ATOM 2952 C C . TYR A 1 371 ? -30.030 -16.053 43.358 1.00 85.12 371 TYR A C 1
ATOM 2954 O O . TYR A 1 371 ? -30.593 -15.076 43.846 1.00 85.12 371 TYR A O 1
ATOM 2962 N N . LYS A 1 372 ? -29.510 -17.012 44.142 1.00 80.75 372 LYS A N 1
ATOM 2963 C CA . LYS A 1 372 ? -29.660 -17.080 45.616 1.00 80.75 372 LYS A CA 1
ATOM 2964 C C . LYS A 1 372 ? -29.003 -15.938 46.398 1.00 80.75 372 LYS A C 1
ATOM 2966 O O . LYS A 1 372 ? -29.324 -15.744 47.570 1.00 80.75 372 LYS A O 1
ATOM 2971 N N . HIS A 1 373 ? -28.068 -15.225 45.780 1.00 82.81 373 HIS A N 1
ATOM 2972 C CA . HIS A 1 373 ? -27.273 -14.190 46.437 1.00 82.81 373 HIS A CA 1
ATOM 2973 C C . HIS A 1 373 ? -27.992 -12.835 46.547 1.00 82.81 373 HIS A C 1
ATOM 2975 O O . HIS A 1 373 ? -27.480 -11.949 47.216 1.00 82.81 373 HIS A O 1
ATOM 2981 N N . ILE A 1 374 ? -29.174 -12.680 45.935 1.00 85.50 374 ILE A N 1
ATOM 2982 C CA . ILE A 1 374 ? -30.008 -11.477 46.053 1.00 85.50 374 ILE A CA 1
ATOM 2983 C C . ILE A 1 374 ? -31.258 -11.843 46.842 1.00 85.50 374 ILE A C 1
ATOM 2985 O O . ILE A 1 374 ? -32.168 -12.503 46.340 1.00 85.50 374 ILE A O 1
ATOM 2989 N N . GLN A 1 375 ? -31.288 -11.445 48.107 1.00 85.75 375 GLN A N 1
ATOM 2990 C CA . GLN A 1 375 ? -32.352 -11.783 49.050 1.00 85.75 375 GLN A CA 1
ATOM 2991 C C . GLN A 1 375 ? -33.215 -10.569 49.389 1.00 85.75 375 GLN A C 1
ATOM 2993 O O . GLN A 1 375 ? -34.391 -10.717 49.735 1.00 85.75 375 GLN A O 1
ATOM 2998 N N . THR A 1 376 ? -32.652 -9.369 49.256 1.00 89.56 376 THR A N 1
ATOM 2999 C CA . THR A 1 376 ? -33.303 -8.113 49.624 1.00 89.56 376 THR A CA 1
ATOM 3000 C C . THR A 1 376 ? -33.615 -7.247 48.404 1.00 89.56 376 THR A C 1
ATOM 3002 O O . THR A 1 376 ? -32.981 -7.323 47.351 1.00 89.56 376 THR A O 1
ATOM 3005 N N . LYS A 1 377 ? -34.624 -6.378 48.540 1.00 87.12 377 LYS A N 1
ATOM 3006 C CA . LYS A 1 377 ? -34.963 -5.378 47.514 1.00 87.12 377 LYS A CA 1
ATOM 3007 C C . LYS A 1 377 ? -33.838 -4.350 47.324 1.00 87.12 377 LYS A C 1
ATOM 3009 O O . LYS A 1 377 ? -33.687 -3.807 46.234 1.00 87.12 377 LYS A O 1
ATOM 3014 N N . GLU A 1 378 ? -33.060 -4.094 48.371 1.00 88.81 378 GLU A N 1
ATOM 3015 C CA . GLU A 1 378 ? -31.905 -3.197 48.327 1.00 88.81 378 GLU A CA 1
ATOM 3016 C C . GLU A 1 378 ? -30.780 -3.778 47.465 1.00 88.81 378 GLU A C 1
ATOM 3018 O O . GLU A 1 378 ? -30.293 -3.079 46.583 1.00 88.81 378 GLU A O 1
ATOM 3023 N N . GLU A 1 379 ? -30.442 -5.062 47.625 1.00 89.62 379 GLU A N 1
ATOM 3024 C CA . GLU A 1 379 ? -29.464 -5.760 46.771 1.00 89.62 379 GLU A CA 1
ATOM 3025 C C . GLU A 1 379 ? -29.885 -5.796 45.296 1.00 89.62 379 GLU A C 1
ATOM 3027 O O . GLU A 1 379 ? -29.059 -5.637 44.398 1.00 89.62 379 GLU A O 1
ATOM 3032 N N . LEU A 1 380 ? -31.183 -5.967 45.020 1.00 90.31 380 LEU A N 1
ATOM 3033 C CA . LEU A 1 380 ? -31.684 -5.886 43.647 1.00 90.31 380 LEU A CA 1
ATOM 3034 C C . LEU A 1 380 ? -31.499 -4.471 43.075 1.00 90.31 380 LEU A C 1
ATOM 3036 O O . LEU A 1 380 ? -31.017 -4.316 41.956 1.00 90.31 380 LEU A O 1
ATOM 3040 N N . SER A 1 381 ? -31.821 -3.439 43.859 1.00 91.19 381 SER A N 1
ATOM 3041 C CA . SER A 1 381 ? -31.639 -2.037 43.465 1.00 91.19 381 SER A CA 1
ATOM 3042 C C . SER A 1 381 ? -30.164 -1.689 43.231 1.00 91.19 381 SER A C 1
ATOM 3044 O O . SER A 1 381 ? -29.824 -1.001 42.266 1.00 91.19 381 SER A O 1
ATOM 3046 N N . THR A 1 382 ? -29.246 -2.185 44.068 1.00 93.62 382 THR A N 1
ATOM 3047 C CA . THR A 1 382 ? -27.807 -1.979 43.849 1.00 93.62 382 THR A CA 1
ATOM 3048 C C . THR A 1 382 ? -27.334 -2.675 42.574 1.00 93.62 382 THR A C 1
ATOM 3050 O O . THR A 1 382 ? -26.600 -2.055 41.802 1.00 93.62 382 THR A O 1
ATOM 3053 N N . LEU A 1 383 ? -27.802 -3.895 42.279 1.00 92.88 383 LEU A N 1
ATOM 3054 C CA . LEU A 1 383 ? -27.495 -4.578 41.019 1.00 92.88 383 LEU A CA 1
ATOM 3055 C C . LEU A 1 383 ? -28.045 -3.826 39.797 1.00 92.88 383 LEU A C 1
ATOM 3057 O O . LEU A 1 383 ? -27.335 -3.666 38.805 1.00 92.88 383 LEU A O 1
ATOM 3061 N N . GLU A 1 384 ? -29.280 -3.329 39.853 1.00 92.69 384 GLU A N 1
ATOM 3062 C CA . GLU A 1 384 ? -29.874 -2.522 38.779 1.00 92.69 384 GLU A CA 1
ATOM 3063 C C . GLU A 1 384 ? -29.077 -1.233 38.528 1.00 92.69 384 GLU A C 1
ATOM 3065 O O . GLU A 1 384 ? -28.804 -0.875 37.377 1.00 92.69 384 GLU A O 1
ATOM 3070 N N . ASN A 1 385 ? -28.620 -0.571 39.594 1.00 95.25 385 ASN A N 1
ATOM 3071 C CA . ASN A 1 385 ? -27.735 0.589 39.498 1.00 95.25 385 ASN A CA 1
ATOM 3072 C C . ASN A 1 385 ? -26.366 0.222 38.900 1.00 95.25 385 ASN A C 1
ATOM 3074 O O . ASN A 1 385 ? -25.858 0.945 38.038 1.00 95.25 385 ASN A O 1
ATOM 3078 N N . CYS A 1 386 ? -25.793 -0.925 39.278 1.00 95.62 386 CYS A N 1
ATOM 3079 C CA . CYS A 1 386 ? -24.582 -1.464 38.657 1.00 95.62 386 CYS A CA 1
ATOM 3080 C C . CYS A 1 386 ? -24.791 -1.741 37.160 1.00 95.62 386 CYS A C 1
ATOM 3082 O O . CYS A 1 386 ? -23.968 -1.334 36.340 1.00 95.62 386 CYS A O 1
ATOM 3084 N N . ASN A 1 387 ? -25.916 -2.349 36.774 1.00 95.94 387 ASN A N 1
ATOM 3085 C CA . ASN A 1 387 ? -26.279 -2.585 35.375 1.00 95.94 387 ASN A CA 1
ATOM 3086 C C . ASN A 1 387 ? -26.378 -1.282 34.590 1.00 95.94 387 ASN A C 1
ATOM 3088 O O . ASN A 1 387 ? -25.843 -1.184 33.485 1.00 95.94 387 ASN A O 1
ATOM 3092 N N . LYS A 1 388 ? -27.020 -0.261 35.163 1.00 96.88 388 LYS A N 1
ATOM 3093 C CA . LYS A 1 388 ? -27.091 1.074 34.566 1.00 96.88 388 LYS A CA 1
ATOM 3094 C C . LYS A 1 388 ? -25.693 1.661 34.353 1.00 96.88 388 LYS A C 1
ATOM 3096 O O . LYS A 1 388 ? -25.382 2.103 33.247 1.00 96.88 388 LYS A O 1
ATOM 3101 N N . ALA A 1 389 ? -24.823 1.586 35.359 1.00 97.31 389 ALA A N 1
ATOM 3102 C CA . ALA A 1 389 ? -23.449 2.068 35.255 1.00 97.31 389 ALA A CA 1
ATOM 3103 C C . ALA A 1 389 ? -22.632 1.312 34.186 1.00 97.31 389 ALA A C 1
ATOM 3105 O O . ALA A 1 389 ? -21.874 1.930 33.434 1.00 97.31 389 ALA A O 1
ATOM 3106 N N . ILE A 1 390 ? -22.787 -0.013 34.070 1.00 96.25 390 ILE A N 1
ATOM 3107 C CA . ILE A 1 390 ? -22.106 -0.803 33.032 1.00 96.25 390 ILE A CA 1
ATOM 3108 C C . ILE A 1 390 ? -22.658 -0.461 31.644 1.00 96.25 390 ILE A C 1
ATOM 3110 O O . ILE A 1 390 ? -21.865 -0.273 30.725 1.00 96.25 390 ILE A O 1
ATOM 3114 N N . ARG A 1 391 ? -23.979 -0.289 31.477 1.00 96.25 391 ARG A N 1
ATOM 3115 C CA . ARG A 1 391 ? -24.585 0.165 30.207 1.00 96.25 391 ARG A CA 1
ATOM 3116 C C . ARG A 1 391 ? -23.977 1.478 29.730 1.00 96.25 391 ARG A C 1
ATOM 3118 O O . ARG A 1 391 ? -23.585 1.588 28.572 1.00 96.25 391 ARG A O 1
ATOM 3125 N N . GLU A 1 392 ? -23.840 2.457 30.621 1.00 97.19 392 GLU A N 1
ATOM 3126 C CA . GLU A 1 392 ? -23.200 3.734 30.292 1.00 97.19 392 GLU A CA 1
ATOM 3127 C C . GLU A 1 392 ? -21.737 3.559 29.862 1.00 97.19 392 GLU A C 1
ATOM 3129 O O . GLU A 1 392 ? -21.288 4.191 28.901 1.00 97.19 392 GLU A O 1
ATOM 3134 N N . LYS A 1 393 ? -20.985 2.679 30.535 1.00 97.25 393 LYS A N 1
ATOM 3135 C CA . LYS A 1 393 ? -19.603 2.350 30.154 1.00 97.25 393 LYS A CA 1
ATOM 3136 C C . LYS A 1 393 ? -19.528 1.652 28.791 1.00 97.25 393 LYS A C 1
ATOM 3138 O O . LYS A 1 393 ? -18.670 2.015 27.987 1.00 97.25 393 LYS A O 1
ATOM 3143 N N . VAL A 1 394 ? -20.423 0.703 28.516 1.00 97.06 394 VAL A N 1
ATOM 3144 C CA . VAL A 1 394 ? -20.533 -0.001 27.227 1.00 97.06 394 VAL A CA 1
ATOM 3145 C C . VAL A 1 394 ? -20.821 0.993 26.105 1.00 97.06 394 VAL A C 1
ATOM 3147 O O . VAL A 1 394 ? -20.054 1.046 25.148 1.00 97.06 394 VAL A O 1
ATOM 3150 N N . MET A 1 395 ? -21.821 1.867 26.261 1.00 97.12 395 MET A N 1
ATOM 3151 C CA . MET A 1 395 ? -22.142 2.895 25.260 1.00 97.12 395 MET A CA 1
ATOM 3152 C C . MET A 1 395 ? -20.954 3.828 24.979 1.00 97.12 395 MET A C 1
ATOM 3154 O O . MET A 1 395 ? -20.650 4.139 23.824 1.00 97.12 395 MET A O 1
ATOM 3158 N N . LYS A 1 396 ? -20.230 4.253 26.025 1.00 97.19 396 LYS A N 1
ATOM 3159 C CA . LYS A 1 396 ? -19.010 5.065 25.871 1.00 97.19 396 LYS A CA 1
ATOM 3160 C C . LYS A 1 396 ? -17.916 4.310 25.107 1.00 97.19 396 LYS A C 1
ATOM 3162 O O . LYS A 1 396 ? -17.268 4.899 24.241 1.00 97.19 396 LYS A O 1
ATOM 3167 N N . LEU A 1 397 ? -17.699 3.026 25.400 1.00 96.19 397 LEU A N 1
ATOM 3168 C CA . LEU A 1 397 ? -16.718 2.201 24.688 1.00 96.19 397 LEU A CA 1
ATOM 3169 C C . LEU A 1 397 ? -17.100 1.961 23.226 1.00 96.19 397 LEU A C 1
ATOM 3171 O O . LEU A 1 397 ? -16.226 2.054 22.368 1.00 96.19 397 LEU A O 1
ATOM 3175 N N . GLU A 1 398 ? -18.372 1.712 22.926 1.00 96.81 398 GLU A N 1
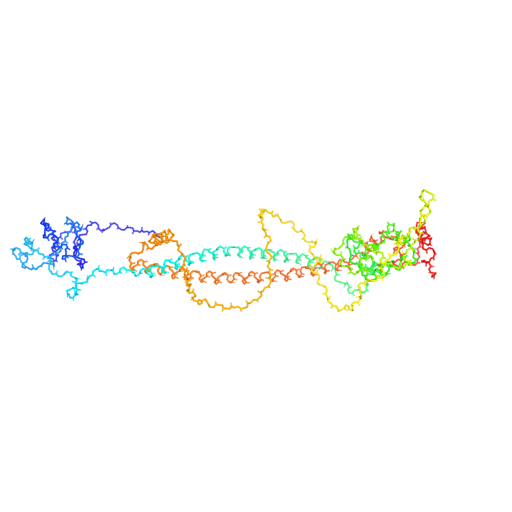ATOM 3176 C CA . GLU A 1 398 ? -18.855 1.528 21.552 1.00 96.81 398 GLU A CA 1
ATOM 3177 C C . GLU A 1 398 ? -18.662 2.796 20.714 1.00 96.81 398 GLU A C 1
ATOM 3179 O O . GLU A 1 398 ? -18.125 2.733 19.606 1.00 96.81 398 GLU A O 1
ATOM 3184 N N . SER A 1 399 ? -18.992 3.964 21.274 1.00 97.31 399 SER A N 1
ATOM 3185 C CA . SER A 1 399 ? -18.722 5.258 20.635 1.00 97.31 399 SER A CA 1
ATOM 3186 C C . SER A 1 399 ? -17.222 5.478 20.396 1.00 97.31 399 SER A C 1
ATOM 3188 O O . SER A 1 399 ? -16.802 5.865 19.302 1.00 97.31 399 SER A O 1
ATOM 3190 N N . ASN A 1 400 ? -16.379 5.150 21.380 1.00 96.75 400 ASN A N 1
ATOM 3191 C CA . ASN A 1 400 ? -14.926 5.233 21.230 1.00 96.75 400 ASN A CA 1
ATOM 3192 C C . ASN A 1 400 ? -14.387 4.267 20.164 1.00 96.75 400 ASN A C 1
ATOM 3194 O O . ASN A 1 400 ? -13.516 4.651 19.386 1.00 96.75 400 ASN A O 1
ATOM 3198 N N . LEU A 1 401 ? -14.897 3.036 20.090 1.00 96.88 401 LEU A N 1
ATOM 3199 C CA . LEU A 1 401 ? -14.520 2.065 19.061 1.00 96.88 401 LEU A CA 1
ATOM 3200 C C . LEU A 1 401 ? -14.918 2.537 17.668 1.00 96.88 401 LEU A C 1
ATOM 3202 O O . LEU A 1 401 ? -14.116 2.419 16.743 1.00 96.88 401 LEU A O 1
ATOM 3206 N N . LYS A 1 402 ? -16.111 3.118 17.518 1.00 97.81 402 LYS A N 1
ATOM 3207 C CA . LYS A 1 402 ? -16.543 3.733 16.261 1.00 97.81 402 LYS A CA 1
ATOM 3208 C C . LYS A 1 402 ? -15.561 4.823 15.820 1.00 97.81 402 LYS A C 1
ATOM 3210 O O . LYS A 1 402 ? -15.037 4.753 14.712 1.00 97.81 402 LYS A O 1
ATOM 3215 N N . ARG A 1 403 ? -15.210 5.747 16.722 1.00 97.94 403 ARG A N 1
ATOM 3216 C CA . ARG A 1 403 ? -14.215 6.803 16.455 1.00 97.94 403 ARG A CA 1
ATOM 3217 C C . ARG A 1 403 ? -12.834 6.245 16.099 1.00 97.94 403 ARG A C 1
ATOM 3219 O O . ARG A 1 403 ? -12.166 6.790 15.226 1.00 97.94 403 ARG A O 1
ATOM 3226 N N . LEU A 1 404 ? -12.388 5.171 16.755 1.00 97.31 404 LEU A N 1
ATOM 3227 C CA . LEU A 1 404 ? -11.112 4.518 16.439 1.00 97.31 404 LEU A CA 1
ATOM 3228 C C . LEU A 1 404 ? -11.139 3.853 15.058 1.00 97.31 404 LEU A C 1
ATOM 3230 O O . LEU A 1 404 ? -10.174 3.983 14.312 1.00 97.31 404 LEU A O 1
ATOM 3234 N N . LYS A 1 405 ? -12.237 3.184 14.688 1.00 97.44 405 LYS A N 1
ATOM 3235 C CA . LYS A 1 405 ? -12.406 2.597 13.349 1.00 97.44 405 LYS A CA 1
ATOM 3236 C C . LYS A 1 405 ? -12.386 3.677 12.262 1.00 97.44 405 LYS A C 1
ATOM 3238 O O . LYS A 1 405 ? -11.668 3.528 11.278 1.00 97.44 405 LYS A O 1
ATOM 3243 N N . GLU A 1 406 ? -13.088 4.790 12.474 1.00 97.94 406 GLU A N 1
ATOM 3244 C CA . GLU A 1 406 ? -13.064 5.954 11.574 1.00 97.94 406 GLU A CA 1
ATOM 3245 C C . GLU A 1 406 ? -11.657 6.568 11.465 1.00 97.94 406 GLU A C 1
ATOM 3247 O O . GLU A 1 406 ? -11.181 6.862 10.366 1.00 97.94 406 GLU A O 1
ATOM 3252 N N . ALA A 1 407 ? -10.949 6.715 12.590 1.00 97.19 407 ALA A N 1
ATOM 3253 C CA . ALA A 1 407 ? -9.576 7.213 12.605 1.00 97.19 407 ALA A CA 1
ATOM 3254 C C . ALA A 1 407 ? -8.615 6.278 11.856 1.00 97.19 407 ALA A C 1
ATOM 3256 O O . ALA A 1 407 ? -7.779 6.757 11.091 1.00 97.19 407 ALA A O 1
ATOM 3257 N N . LEU A 1 408 ? -8.749 4.960 12.034 1.00 97.56 408 LEU A N 1
ATOM 3258 C CA . LEU A 1 408 ? -7.959 3.965 11.310 1.00 97.56 408 LEU A CA 1
ATOM 3259 C C . LEU A 1 408 ? -8.209 4.049 9.801 1.00 97.56 408 LEU A C 1
ATOM 3261 O O . LEU A 1 408 ? -7.248 4.115 9.040 1.00 97.56 408 LEU A O 1
ATOM 3265 N N . ALA A 1 409 ? -9.472 4.124 9.370 1.00 97.44 409 ALA A N 1
ATOM 3266 C CA . ALA A 1 409 ? -9.819 4.271 7.957 1.00 97.44 409 ALA A CA 1
ATOM 3267 C C . ALA A 1 409 ? -9.197 5.541 7.347 1.00 97.44 409 ALA A C 1
ATOM 3269 O O . ALA A 1 409 ? -8.595 5.494 6.275 1.00 97.44 409 ALA A O 1
ATOM 3270 N N . LYS A 1 410 ? -9.249 6.669 8.070 1.00 97.75 410 LYS A N 1
ATOM 3271 C CA . LYS A 1 410 ? -8.616 7.927 7.645 1.00 97.75 410 LYS A CA 1
ATOM 3272 C C . LYS A 1 410 ? -7.092 7.809 7.522 1.00 97.75 410 LYS A C 1
ATOM 3274 O O . LYS A 1 410 ? -6.514 8.356 6.583 1.00 97.75 410 LYS A O 1
ATOM 3279 N N . GLN A 1 411 ? -6.436 7.112 8.451 1.00 97.00 411 GLN A N 1
ATOM 3280 C CA . GLN A 1 411 ? -4.991 6.862 8.389 1.00 97.00 411 GLN A CA 1
ATOM 3281 C C . GLN A 1 411 ? -4.621 5.961 7.205 1.00 97.00 411 GLN A C 1
ATOM 3283 O O . GLN A 1 411 ? -3.691 6.277 6.469 1.00 97.00 411 GLN A O 1
ATOM 3288 N N . MET A 1 412 ? -5.379 4.889 6.963 1.00 96.25 412 MET A N 1
ATOM 3289 C CA . MET A 1 412 ? -5.172 4.007 5.810 1.00 96.25 412 MET A CA 1
ATOM 3290 C C . MET A 1 412 ? -5.300 4.759 4.482 1.00 96.25 412 MET A C 1
ATOM 3292 O O . MET A 1 412 ? -4.447 4.608 3.610 1.00 96.25 412 MET A O 1
ATOM 3296 N N . GLU A 1 413 ? -6.314 5.614 4.347 1.00 97.56 413 GLU A N 1
ATOM 3297 C CA . GLU A 1 413 ? -6.510 6.427 3.144 1.00 97.56 413 GLU A CA 1
ATOM 3298 C C . GLU A 1 413 ? -5.387 7.459 2.956 1.00 97.56 413 GLU A C 1
ATOM 3300 O O . GLU A 1 413 ? -4.902 7.678 1.847 1.00 97.56 413 GLU A O 1
ATOM 3305 N N . THR A 1 414 ? -4.919 8.070 4.049 1.00 96.88 414 THR A N 1
ATOM 3306 C CA . THR A 1 414 ? -3.788 9.010 4.011 1.00 96.88 414 THR A CA 1
ATOM 3307 C C . THR A 1 414 ? -2.509 8.305 3.564 1.00 96.88 414 THR A C 1
ATOM 3309 O O . THR A 1 414 ? -1.804 8.806 2.689 1.00 96.88 414 THR A O 1
ATOM 3312 N N . TYR A 1 415 ? -2.242 7.115 4.109 1.00 96.56 415 TYR A N 1
ATOM 3313 C CA . TYR A 1 415 ? -1.120 6.278 3.696 1.00 96.56 415 TYR A CA 1
ATOM 3314 C C . TYR A 1 415 ? -1.206 5.902 2.213 1.00 96.56 415 TYR A C 1
ATOM 3316 O O . TYR A 1 415 ? -0.231 6.081 1.494 1.00 96.56 415 TYR A O 1
ATOM 3324 N N . LYS A 1 416 ? -2.379 5.475 1.724 1.00 95.62 416 LYS A N 1
ATOM 3325 C CA . LYS A 1 416 ? -2.586 5.138 0.306 1.00 95.62 416 LYS A CA 1
ATOM 3326 C C . LYS A 1 416 ? -2.257 6.313 -0.621 1.00 95.62 416 LYS A C 1
ATOM 3328 O O . LYS A 1 416 ? -1.564 6.136 -1.617 1.00 95.62 416 LYS A O 1
ATOM 3333 N N . LYS A 1 417 ? -2.700 7.528 -0.282 1.00 96.94 417 LYS A N 1
ATOM 3334 C CA . LYS A 1 417 ? -2.376 8.739 -1.060 1.00 96.94 417 LYS A CA 1
ATOM 3335 C C . LYS A 1 417 ? -0.877 9.035 -1.077 1.00 96.94 417 LYS A C 1
ATOM 3337 O O . LYS A 1 417 ? -0.339 9.405 -2.118 1.00 96.94 417 LYS A O 1
ATOM 3342 N N . LYS A 1 418 ? -0.209 8.863 0.064 1.00 94.06 418 LYS A N 1
ATOM 3343 C CA . LYS A 1 418 ? 1.235 9.079 0.212 1.00 94.06 418 LYS A CA 1
ATOM 3344 C C . LYS A 1 418 ? 2.068 8.045 -0.538 1.00 94.06 418 LYS A C 1
ATOM 3346 O O . LYS A 1 418 ? 3.068 8.402 -1.148 1.00 94.06 418 LYS A O 1
ATOM 3351 N N . ASP A 1 419 ? 1.627 6.797 -0.552 1.00 91.12 419 ASP A N 1
ATOM 3352 C CA . ASP A 1 419 ? 2.264 5.714 -1.302 1.00 91.12 419 ASP A CA 1
ATOM 3353 C C . ASP A 1 419 ? 2.207 5.961 -2.823 1.00 91.12 419 ASP A C 1
ATOM 3355 O O . ASP A 1 419 ? 3.200 5.814 -3.541 1.00 91.12 419 ASP A O 1
ATOM 3359 N N . VAL A 1 420 ? 1.071 6.471 -3.314 1.00 92.88 420 VAL A N 1
ATOM 3360 C CA . VAL A 1 420 ? 0.931 6.926 -4.707 1.00 92.88 420 VAL A CA 1
ATOM 3361 C C . VAL A 1 420 ? 1.822 8.144 -4.996 1.00 92.88 420 VAL A C 1
ATOM 3363 O O . VAL A 1 420 ? 2.480 8.182 -6.037 1.00 92.88 420 VAL A O 1
ATOM 3366 N N . GLU A 1 421 ? 1.897 9.129 -4.088 1.00 95.38 421 GLU A N 1
ATOM 3367 C CA . GLU A 1 421 ? 2.819 10.277 -4.215 1.00 95.38 421 GLU A CA 1
ATOM 3368 C C . GLU A 1 421 ? 4.277 9.804 -4.335 1.00 95.38 421 GLU A C 1
ATOM 3370 O O . GLU A 1 421 ? 4.998 10.235 -5.238 1.00 95.38 421 GLU A O 1
ATOM 3375 N N . LEU A 1 422 ? 4.693 8.882 -3.463 1.00 92.50 422 LEU A N 1
ATOM 3376 C CA . LEU A 1 422 ? 6.030 8.299 -3.458 1.00 92.50 422 LEU A CA 1
ATOM 3377 C C . LEU A 1 422 ? 6.344 7.579 -4.779 1.00 92.50 422 LEU A C 1
ATOM 3379 O O . LEU A 1 422 ? 7.406 7.793 -5.368 1.00 92.50 422 LEU A O 1
ATOM 3383 N N . SER A 1 423 ? 5.402 6.780 -5.278 1.00 84.38 423 SER A N 1
ATOM 3384 C CA . SER A 1 423 ? 5.531 6.059 -6.550 1.00 84.38 423 SER A CA 1
ATOM 3385 C C . SER A 1 423 ? 5.718 7.017 -7.734 1.00 84.38 423 SER A C 1
ATOM 3387 O O . SER A 1 423 ? 6.619 6.840 -8.560 1.00 84.38 423 SER A O 1
ATOM 3389 N N . ASN A 1 424 ? 4.925 8.091 -7.781 1.00 89.06 424 ASN A N 1
ATOM 3390 C CA . ASN A 1 424 ? 5.030 9.121 -8.816 1.00 89.06 424 ASN A CA 1
ATOM 3391 C C . ASN A 1 424 ? 6.374 9.864 -8.762 1.00 89.06 424 ASN A C 1
ATOM 3393 O O . ASN A 1 424 ? 7.000 10.081 -9.802 1.00 89.06 424 ASN A O 1
ATOM 3397 N N . LEU A 1 425 ? 6.859 10.201 -7.563 1.00 90.19 425 LEU A N 1
ATOM 3398 C CA . LEU A 1 425 ? 8.169 10.834 -7.381 1.00 90.19 425 LEU A CA 1
ATOM 3399 C C . LEU A 1 425 ? 9.318 9.914 -7.782 1.00 90.19 425 LEU A C 1
ATOM 3401 O O . LEU A 1 425 ? 10.292 10.376 -8.372 1.00 90.19 425 LEU A O 1
ATOM 3405 N N . HIS A 1 426 ? 9.218 8.611 -7.520 1.00 84.12 426 HIS A N 1
ATOM 3406 C CA . HIS A 1 426 ? 10.197 7.646 -8.013 1.00 84.12 426 HIS A CA 1
ATOM 3407 C C . HIS A 1 426 ? 10.262 7.637 -9.542 1.00 84.12 426 HIS A C 1
ATOM 3409 O O . HIS A 1 426 ? 11.356 7.658 -10.117 1.00 84.12 426 HIS A O 1
ATOM 3415 N N . LEU A 1 427 ? 9.107 7.647 -10.210 1.00 79.75 427 LEU A N 1
ATOM 3416 C CA . LEU A 1 427 ? 9.042 7.713 -11.667 1.00 79.75 427 LEU A CA 1
ATOM 3417 C C . LEU A 1 427 ? 9.648 9.020 -12.197 1.00 79.75 427 LEU A C 1
ATOM 3419 O O . LEU A 1 427 ? 10.421 9.002 -13.159 1.00 79.75 427 LEU A O 1
ATOM 3423 N N . GLU A 1 428 ? 9.342 10.145 -11.553 1.00 84.62 428 GLU A N 1
ATOM 3424 C CA . GLU A 1 428 ? 9.901 11.454 -11.890 1.00 84.62 428 GLU A CA 1
ATOM 3425 C C . GLU A 1 428 ? 11.418 11.504 -11.676 1.00 84.62 428 GLU A C 1
ATOM 3427 O O . GLU A 1 428 ? 12.151 11.993 -12.540 1.00 84.62 428 GLU A O 1
ATOM 3432 N N . TYR A 1 429 ? 11.911 10.935 -10.577 1.00 84.19 429 TYR A N 1
ATOM 3433 C CA . TYR A 1 429 ? 13.335 10.804 -10.297 1.00 84.19 429 TYR A CA 1
ATOM 3434 C C . TYR A 1 429 ? 14.040 9.983 -11.379 1.00 84.19 429 TYR A C 1
ATOM 3436 O O . TYR A 1 429 ? 15.065 10.415 -11.908 1.00 84.19 429 TYR A O 1
ATOM 3444 N N . LEU A 1 430 ? 13.480 8.836 -11.775 1.00 76.38 430 LEU A N 1
ATOM 3445 C CA . LEU A 1 430 ? 14.041 8.012 -12.848 1.00 76.38 430 LEU A CA 1
ATOM 3446 C C . LEU A 1 430 ? 14.010 8.733 -14.199 1.00 76.38 430 LEU A C 1
ATOM 3448 O O . LEU A 1 430 ? 14.991 8.681 -14.943 1.00 76.38 430 LEU A O 1
ATOM 3452 N N . ARG A 1 431 ? 12.915 9.431 -14.517 1.00 74.06 431 ARG A N 1
ATOM 3453 C CA . ARG A 1 431 ? 12.792 10.241 -15.736 1.00 74.06 431 ARG A CA 1
ATOM 3454 C C . ARG A 1 431 ? 13.839 11.354 -15.764 1.00 74.06 431 ARG A C 1
ATOM 3456 O O . ARG A 1 431 ? 14.532 11.507 -16.770 1.00 74.06 431 ARG A O 1
ATOM 3463 N N . SER A 1 432 ? 14.002 12.064 -14.651 1.00 76.06 432 SER A N 1
ATOM 3464 C CA . SER A 1 432 ? 15.012 13.110 -14.485 1.00 76.06 432 SER A CA 1
ATOM 3465 C C . SER A 1 432 ? 16.409 12.520 -14.656 1.00 76.06 432 SER A C 1
ATOM 3467 O O . SER A 1 432 ? 17.140 12.935 -15.551 1.00 76.06 432 SER A O 1
ATOM 3469 N N . LYS A 1 433 ? 16.742 11.450 -13.929 1.00 73.62 433 LYS A N 1
ATOM 3470 C CA . LYS A 1 433 ? 18.032 10.758 -14.041 1.00 73.62 433 LYS A CA 1
ATOM 3471 C C . LYS A 1 433 ? 18.344 10.311 -15.476 1.00 73.62 433 LYS A C 1
ATOM 3473 O O . LYS A 1 433 ? 19.459 10.521 -15.939 1.00 73.62 433 LYS A O 1
ATOM 3478 N N . ARG A 1 434 ? 17.368 9.759 -16.211 1.00 66.00 434 ARG A N 1
ATOM 3479 C CA . ARG A 1 434 ? 17.525 9.392 -17.636 1.00 66.00 434 ARG A CA 1
ATOM 3480 C C . ARG A 1 434 ? 17.813 10.604 -18.521 1.00 66.00 434 ARG A C 1
ATOM 3482 O O . ARG A 1 434 ? 18.637 10.523 -19.426 1.00 66.00 434 ARG A O 1
ATOM 3489 N N . SER A 1 435 ? 17.126 11.718 -18.276 1.00 65.06 435 SER A N 1
ATOM 3490 C CA . SER A 1 435 ? 17.300 12.948 -19.055 1.00 65.06 435 SER A CA 1
ATOM 3491 C C . SER A 1 435 ? 18.621 13.676 -18.770 1.00 65.06 435 SER A C 1
ATOM 3493 O O . SER A 1 435 ? 19.080 14.439 -19.616 1.00 65.06 435 SER A O 1
ATOM 3495 N N . PHE A 1 436 ? 19.247 13.401 -17.621 1.00 67.00 436 PHE A N 1
ATOM 3496 C CA . PHE A 1 436 ? 20.461 14.061 -17.135 1.00 67.00 436 PHE A CA 1
ATOM 3497 C C . PHE A 1 436 ? 21.702 13.162 -17.115 1.00 67.00 436 PHE A C 1
ATOM 3499 O O . PHE A 1 436 ? 22.653 13.470 -16.399 1.00 67.00 436 PHE A O 1
ATOM 3506 N N . LEU A 1 437 ? 21.742 12.089 -17.913 1.00 69.94 437 LEU A N 1
ATOM 3507 C CA . LEU A 1 437 ? 23.004 11.378 -18.131 1.00 69.94 437 LEU A CA 1
ATOM 3508 C C . LEU A 1 437 ? 24.035 12.371 -18.677 1.00 69.94 437 LEU A C 1
ATOM 3510 O O . LEU A 1 437 ? 23.820 12.994 -19.722 1.00 69.94 437 LEU A O 1
ATOM 3514 N N . SER A 1 438 ? 25.153 12.528 -17.975 1.00 74.19 438 SER A N 1
ATOM 3515 C CA . SER A 1 438 ? 26.270 13.344 -18.436 1.00 74.19 438 SER A CA 1
ATOM 3516 C C . SER A 1 438 ? 26.786 12.819 -19.775 1.00 74.19 438 SER A C 1
ATOM 3518 O O . SER A 1 438 ? 26.635 11.643 -20.109 1.00 74.19 438 SER A O 1
ATOM 3520 N N . LEU A 1 439 ? 27.443 13.673 -20.563 1.00 77.19 439 LEU A N 1
ATOM 3521 C CA . LEU A 1 439 ? 28.026 13.243 -21.838 1.00 77.19 439 LEU A CA 1
ATOM 3522 C C . LEU A 1 439 ? 29.010 12.072 -21.652 1.00 77.19 439 LEU A C 1
ATOM 3524 O O . LEU A 1 439 ? 29.117 11.216 -22.525 1.00 77.19 439 LEU A O 1
ATOM 3528 N N . HIS A 1 440 ? 29.716 12.027 -20.520 1.00 80.94 440 HIS A N 1
ATOM 3529 C CA . HIS A 1 440 ? 30.599 10.918 -20.177 1.00 80.94 440 HIS A CA 1
ATOM 3530 C C . HIS A 1 440 ? 29.813 9.628 -19.910 1.00 80.94 440 HIS A C 1
ATOM 3532 O O . HIS A 1 440 ? 30.133 8.605 -20.503 1.00 80.94 440 HIS A O 1
ATOM 3538 N N . GLU A 1 441 ? 28.744 9.676 -19.112 1.00 80.56 441 GLU A N 1
ATOM 3539 C CA . GLU A 1 441 ? 27.884 8.509 -18.860 1.00 80.56 441 GLU A CA 1
ATOM 3540 C C . GLU A 1 441 ? 27.199 8.012 -20.138 1.00 80.56 441 GLU A C 1
ATOM 3542 O O . GLU A 1 441 ? 27.140 6.810 -20.379 1.00 80.56 441 GLU A O 1
ATOM 3547 N N . GLN A 1 442 ? 26.739 8.923 -21.001 1.00 84.06 442 GLN A N 1
ATOM 3548 C CA . GLN A 1 442 ? 26.197 8.557 -22.311 1.00 84.06 442 GLN A CA 1
ATOM 3549 C C . GLN A 1 442 ? 27.248 7.830 -23.159 1.00 84.06 442 GLN A C 1
ATOM 3551 O O . GLN A 1 442 ? 26.946 6.796 -23.745 1.00 84.06 442 GLN A O 1
ATOM 3556 N N . LYS A 1 443 ? 28.494 8.325 -23.193 1.00 84.31 443 LYS A N 1
ATOM 3557 C CA . LYS A 1 443 ? 29.600 7.663 -23.904 1.00 84.31 443 LYS A CA 1
ATOM 3558 C C . LYS A 1 443 ? 29.953 6.303 -23.302 1.00 84.31 443 LYS A C 1
ATOM 3560 O O . LYS A 1 443 ? 30.165 5.376 -24.069 1.00 84.31 443 LYS A O 1
ATOM 3565 N N . MET A 1 444 ? 29.964 6.178 -21.975 1.00 85.81 444 MET A N 1
ATOM 3566 C CA . MET A 1 444 ? 30.216 4.916 -21.265 1.00 85.81 444 MET A CA 1
ATOM 3567 C C . MET A 1 444 ? 29.132 3.862 -21.528 1.00 85.81 444 MET A C 1
ATOM 3569 O O . MET A 1 444 ? 29.418 2.670 -21.583 1.00 85.81 444 MET A O 1
ATOM 3573 N N . LEU A 1 445 ? 27.873 4.278 -21.684 1.00 85.06 445 LEU A N 1
ATOM 3574 C CA . LEU A 1 445 ? 26.796 3.364 -22.065 1.00 85.06 445 LEU A CA 1
ATOM 3575 C C . LEU A 1 445 ? 26.891 2.973 -23.539 1.00 85.06 445 LEU A C 1
ATOM 3577 O O . LEU A 1 445 ? 26.762 1.796 -23.860 1.00 85.06 445 LEU A O 1
ATOM 3581 N N . LEU A 1 446 ? 27.152 3.940 -24.424 1.00 87.00 446 LEU A N 1
ATOM 3582 C CA . LEU A 1 446 ? 27.343 3.669 -25.848 1.00 87.00 446 LEU A CA 1
ATOM 3583 C C . LEU A 1 446 ? 28.560 2.770 -26.094 1.00 87.00 446 LEU A C 1
ATOM 3585 O O . LEU A 1 446 ? 28.489 1.918 -26.969 1.00 87.00 446 LEU A O 1
ATOM 3589 N N . SER A 1 447 ? 29.630 2.888 -25.299 1.00 88.56 447 SER A N 1
ATOM 3590 C CA . SER A 1 447 ? 30.836 2.060 -25.438 1.00 88.56 447 SER A CA 1
ATOM 3591 C C . SER A 1 447 ? 30.633 0.590 -25.088 1.00 88.56 447 SER A C 1
ATOM 3593 O O . SER A 1 447 ? 31.518 -0.216 -25.347 1.00 88.56 447 SER A O 1
ATOM 3595 N N . LYS A 1 448 ? 29.485 0.220 -24.506 1.00 87.38 448 LYS A N 1
ATOM 3596 C CA . LYS A 1 448 ? 29.117 -1.192 -24.332 1.00 87.38 448 LYS A CA 1
ATOM 3597 C C . LYS A 1 448 ? 28.723 -1.864 -25.649 1.00 87.38 448 LYS A C 1
ATOM 3599 O O . LYS A 1 448 ? 28.776 -3.084 -25.724 1.00 87.38 448 LYS A O 1
ATOM 3604 N N . VAL A 1 449 ? 28.296 -1.073 -26.636 1.00 87.19 449 VAL A N 1
ATOM 3605 C CA . VAL A 1 449 ? 27.737 -1.560 -27.908 1.00 87.19 449 VAL A CA 1
ATOM 3606 C C . VAL A 1 449 ? 28.552 -1.090 -29.111 1.00 87.19 449 VAL A C 1
ATOM 3608 O O . VAL A 1 449 ? 28.680 -1.800 -30.102 1.00 87.19 449 VAL A O 1
ATOM 3611 N N . PHE A 1 450 ? 29.109 0.115 -29.030 1.00 89.50 450 PHE A N 1
ATOM 3612 C CA . PHE A 1 450 ? 29.796 0.779 -30.125 1.00 89.50 450 PHE A CA 1
ATOM 3613 C C . PHE A 1 450 ? 31.263 1.034 -29.797 1.00 89.50 450 PHE A C 1
ATOM 3615 O O . PHE A 1 450 ? 31.622 1.346 -28.661 1.00 89.50 450 PHE A O 1
ATOM 3622 N N . SER A 1 451 ? 32.108 0.997 -30.820 1.00 89.75 451 SER A N 1
ATOM 3623 C CA . SER A 1 451 ? 33.497 1.426 -30.711 1.00 89.75 451 SER A CA 1
ATOM 3624 C C . SER A 1 451 ? 33.623 2.939 -30.516 1.00 89.75 451 SER A C 1
ATOM 3626 O O . SER A 1 451 ? 32.706 3.724 -30.785 1.00 89.75 451 SER A O 1
ATOM 3628 N N . GLU A 1 452 ? 34.809 3.395 -30.108 1.00 90.00 452 GLU A N 1
ATOM 3629 C CA . GLU A 1 452 ? 35.080 4.825 -29.939 1.00 90.00 452 GLU A CA 1
ATOM 3630 C C . GLU A 1 452 ? 34.896 5.617 -31.250 1.00 90.00 452 GLU A C 1
ATOM 3632 O O . GLU A 1 452 ? 34.423 6.759 -31.240 1.00 90.00 452 GLU A O 1
ATOM 3637 N N . SER A 1 453 ? 35.234 5.011 -32.391 1.00 88.25 453 SER A N 1
ATOM 3638 C CA . SER A 1 453 ? 35.062 5.595 -33.725 1.00 88.25 453 SER A CA 1
ATOM 3639 C C . SER A 1 453 ? 33.584 5.755 -34.077 1.00 88.25 453 SER A C 1
ATOM 3641 O O . SER A 1 453 ? 33.164 6.835 -34.495 1.00 88.25 453 SER A O 1
ATOM 3643 N N . GLN A 1 454 ? 32.764 4.736 -33.814 1.00 87.31 454 GLN A N 1
ATOM 3644 C CA . GLN A 1 454 ? 31.314 4.793 -34.016 1.00 87.31 454 GLN A CA 1
ATOM 3645 C C . GLN A 1 454 ? 30.654 5.851 -33.114 1.00 87.31 454 GLN A C 1
ATOM 3647 O O . GLN A 1 454 ? 29.840 6.652 -33.577 1.00 87.31 454 GLN A O 1
ATOM 3652 N N . ILE A 1 455 ? 31.072 5.961 -31.849 1.00 87.56 455 ILE A N 1
ATOM 3653 C CA . ILE A 1 455 ? 30.580 7.000 -30.925 1.00 87.56 455 ILE A CA 1
ATOM 3654 C C . ILE A 1 455 ? 30.936 8.408 -31.423 1.00 87.56 455 ILE A C 1
ATOM 3656 O O . ILE A 1 455 ? 30.139 9.346 -31.293 1.00 87.56 455 ILE A O 1
ATOM 3660 N N . LYS A 1 456 ? 32.122 8.583 -32.022 1.00 87.19 456 LYS A N 1
ATOM 3661 C CA . LYS A 1 456 ? 32.531 9.848 -32.653 1.00 87.19 456 LYS A CA 1
ATOM 3662 C C . LYS A 1 456 ? 31.621 10.205 -33.840 1.00 87.19 456 LYS A C 1
ATOM 3664 O O . LYS A 1 456 ? 31.292 11.387 -33.966 1.00 87.19 456 LYS A O 1
ATOM 3669 N N . ILE A 1 457 ? 31.174 9.227 -34.644 1.00 86.69 457 ILE A N 1
ATOM 3670 C CA . ILE A 1 457 ? 30.218 9.438 -35.755 1.00 86.69 457 ILE A CA 1
ATOM 3671 C C . ILE A 1 457 ? 28.885 9.924 -35.196 1.00 86.69 457 ILE A C 1
ATOM 3673 O O . ILE A 1 457 ? 28.382 10.964 -35.614 1.00 86.69 457 ILE A O 1
ATOM 3677 N N . LEU A 1 458 ? 28.351 9.213 -34.199 1.00 84.44 458 LEU A N 1
ATOM 3678 C CA . LEU A 1 458 ? 27.086 9.560 -33.542 1.00 84.44 458 LEU A CA 1
ATOM 3679 C C . LEU A 1 458 ? 27.126 10.965 -32.922 1.00 84.44 458 LEU A C 1
ATOM 3681 O O . LEU A 1 458 ? 26.127 11.682 -32.912 1.00 84.44 458 LEU A O 1
ATOM 3685 N N . SER A 1 459 ? 28.310 11.388 -32.471 1.00 82.62 459 SER A N 1
ATOM 3686 C CA . SER A 1 459 ? 28.580 12.737 -31.960 1.00 82.62 459 SER A CA 1
ATOM 3687 C C . SER A 1 459 ? 28.686 13.819 -33.049 1.00 82.62 459 SER A C 1
ATOM 3689 O O . SER A 1 459 ? 28.947 14.975 -32.723 1.00 82.62 459 SER A O 1
ATOM 3691 N N . GLY A 1 460 ? 28.504 13.478 -34.329 1.00 82.81 460 GLY A N 1
ATOM 3692 C CA . GLY A 1 460 ? 28.498 14.412 -35.458 1.00 82.81 460 GLY A CA 1
ATOM 3693 C C . GLY A 1 460 ? 29.876 14.757 -36.031 1.00 82.81 460 GLY A C 1
ATOM 3694 O O . GLY A 1 460 ? 29.994 15.711 -36.805 1.00 82.81 460 GLY A O 1
ATOM 3695 N N . LYS A 1 461 ? 30.943 14.023 -35.678 1.00 86.00 461 LYS A N 1
ATOM 3696 C CA . LYS A 1 461 ? 32.264 14.249 -36.287 1.00 86.00 461 LYS A CA 1
ATOM 3697 C C . LYS A 1 461 ? 32.275 13.718 -37.725 1.00 86.00 461 LYS A C 1
ATOM 3699 O O . LYS A 1 461 ? 32.034 12.542 -37.957 1.00 86.00 461 LYS A O 1
ATOM 3704 N N . LYS A 1 462 ? 32.607 14.589 -38.684 1.00 81.50 462 LYS A N 1
ATOM 3705 C CA . LYS A 1 462 ? 32.568 14.283 -40.129 1.00 81.50 462 LYS A CA 1
ATOM 3706 C C . LYS A 1 462 ? 33.769 13.485 -40.656 1.00 81.50 462 LYS A C 1
ATOM 3708 O O . LYS A 1 462 ? 33.664 12.872 -41.708 1.00 81.50 462 LYS A O 1
ATOM 3713 N N . LYS A 1 463 ? 34.916 13.526 -39.970 1.00 86.25 463 LYS A N 1
ATOM 3714 C CA . LYS A 1 463 ? 36.152 12.830 -40.375 1.00 86.25 463 LYS A CA 1
ATOM 3715 C C . LYS A 1 463 ? 36.602 11.908 -39.254 1.00 86.25 463 LYS A C 1
ATOM 3717 O O . LYS A 1 463 ? 36.946 12.393 -38.174 1.00 86.25 463 LYS A O 1
ATOM 3722 N N . ILE A 1 464 ? 36.552 10.604 -39.497 1.00 87.19 464 ILE A N 1
ATOM 3723 C CA . ILE A 1 464 ? 36.873 9.567 -38.516 1.00 87.19 464 ILE A CA 1
ATOM 3724 C C . ILE A 1 464 ? 37.664 8.473 -39.220 1.00 87.19 464 ILE A C 1
ATOM 3726 O O . ILE A 1 464 ? 37.348 8.103 -40.348 1.00 87.19 464 ILE A O 1
ATOM 3730 N N . TYR A 1 465 ? 38.697 7.986 -38.542 1.00 88.94 465 TYR A N 1
ATOM 3731 C CA . TYR A 1 465 ? 39.450 6.819 -38.969 1.00 88.94 465 TYR A CA 1
ATOM 3732 C C . TYR A 1 465 ? 38.792 5.584 -38.367 1.00 88.94 465 TYR A C 1
ATOM 3734 O O . TYR A 1 465 ? 38.622 5.508 -37.150 1.00 88.94 465 TYR A O 1
ATOM 3742 N N . TRP A 1 466 ? 38.393 4.652 -39.223 1.00 86.00 466 TRP A N 1
ATOM 3743 C CA . TRP A 1 466 ? 37.879 3.359 -38.795 1.00 86.00 466 TRP A CA 1
ATOM 3744 C C . TRP A 1 466 ? 39.042 2.490 -38.329 1.00 86.00 466 TRP A C 1
ATOM 3746 O O . TRP A 1 466 ? 40.068 2.422 -39.006 1.00 86.00 466 TRP A O 1
ATOM 3756 N N . SER A 1 467 ? 38.897 1.856 -37.166 1.00 89.75 467 SER A N 1
ATOM 3757 C CA . SER A 1 467 ? 39.873 0.859 -36.731 1.00 89.75 467 SER A CA 1
ATOM 3758 C C . SER A 1 467 ? 39.753 -0.405 -37.586 1.00 89.75 467 SER A C 1
ATOM 3760 O O . SER A 1 467 ? 38.727 -0.642 -38.231 1.00 89.75 467 SER A O 1
ATOM 3762 N N . ASN A 1 468 ? 40.794 -1.239 -37.586 1.00 89.19 468 ASN A N 1
ATOM 3763 C CA . ASN A 1 468 ? 40.737 -2.536 -38.265 1.00 89.19 468 ASN A CA 1
ATOM 3764 C C . ASN A 1 468 ? 39.597 -3.404 -37.710 1.00 89.19 468 ASN A C 1
ATOM 3766 O O . ASN A 1 468 ? 38.914 -4.070 -38.486 1.00 89.19 468 ASN A O 1
ATOM 3770 N N . ASP A 1 469 ? 39.336 -3.318 -36.404 1.00 87.06 469 ASP A N 1
ATOM 3771 C CA . ASP A 1 469 ? 38.244 -4.035 -35.746 1.00 87.06 469 ASP A CA 1
ATOM 3772 C C . ASP A 1 469 ? 36.878 -3.524 -36.213 1.00 87.06 469 ASP A C 1
ATOM 3774 O O . ASP A 1 469 ? 36.002 -4.323 -36.534 1.00 87.06 469 ASP A O 1
ATOM 3778 N N . ASP A 1 470 ? 36.706 -2.205 -36.353 1.00 87.38 470 ASP A N 1
ATOM 3779 C CA . ASP A 1 470 ? 35.465 -1.633 -36.890 1.00 87.38 470 ASP A CA 1
ATOM 3780 C C . ASP A 1 470 ? 35.173 -2.132 -38.308 1.00 87.38 470 ASP A C 1
ATOM 3782 O O . ASP A 1 470 ? 34.036 -2.471 -38.646 1.00 87.38 470 ASP A O 1
ATOM 3786 N N . MET A 1 471 ? 36.213 -2.179 -39.144 1.00 89.31 471 MET A N 1
ATOM 3787 C CA . MET A 1 471 ? 36.107 -2.673 -40.513 1.00 89.31 471 MET A CA 1
ATOM 3788 C C . MET A 1 471 ? 35.788 -4.169 -40.526 1.00 89.31 471 MET A C 1
ATOM 3790 O O . MET A 1 471 ? 34.917 -4.597 -41.283 1.00 89.31 471 MET A O 1
ATOM 3794 N N . ALA A 1 472 ? 36.440 -4.960 -39.670 1.00 88.25 472 ALA A N 1
ATOM 3795 C CA . ALA A 1 472 ? 36.191 -6.392 -39.536 1.00 88.25 472 ALA A CA 1
ATOM 3796 C C . ALA A 1 472 ? 34.753 -6.685 -39.076 1.00 88.25 472 ALA A C 1
ATOM 3798 O O . ALA A 1 472 ? 34.085 -7.542 -39.661 1.00 88.25 472 ALA A O 1
ATOM 3799 N N . VAL A 1 473 ? 34.237 -5.936 -38.096 1.00 86.31 473 VAL A N 1
ATOM 3800 C CA . VAL A 1 473 ? 32.835 -6.017 -37.653 1.00 86.31 473 VAL A CA 1
ATOM 3801 C C . VAL A 1 473 ? 31.892 -5.668 -38.805 1.00 86.31 473 VAL A C 1
ATOM 3803 O O . VAL A 1 473 ? 30.951 -6.415 -39.070 1.00 86.31 473 VAL A O 1
ATOM 3806 N N . GLY A 1 474 ? 32.166 -4.592 -39.550 1.00 85.06 474 GLY A N 1
ATOM 3807 C CA . GLY A 1 474 ? 31.380 -4.212 -40.728 1.00 85.06 474 GLY A CA 1
ATOM 3808 C C . GLY A 1 474 ? 31.339 -5.306 -41.801 1.00 85.06 474 GLY A C 1
ATOM 3809 O O . GLY A 1 474 ? 30.265 -5.648 -42.301 1.00 85.06 474 GLY A O 1
ATOM 3810 N N . TYR A 1 475 ? 32.486 -5.917 -42.118 1.00 87.19 475 TYR A N 1
ATOM 3811 C CA . TYR A 1 475 ? 32.552 -7.045 -43.051 1.00 87.19 475 TYR A CA 1
ATOM 3812 C C . TYR A 1 475 ? 31.812 -8.278 -42.536 1.00 87.19 475 TYR A C 1
ATOM 3814 O O . TYR A 1 475 ? 31.125 -8.935 -43.318 1.00 87.19 475 TYR A O 1
ATOM 3822 N N . THR A 1 476 ? 31.903 -8.560 -41.237 1.00 85.19 476 THR A N 1
ATOM 3823 C CA . THR A 1 476 ? 31.205 -9.683 -40.601 1.00 85.19 476 THR A CA 1
ATOM 3824 C C . THR A 1 476 ? 29.696 -9.486 -40.692 1.00 85.19 476 THR A C 1
ATOM 3826 O O . THR A 1 476 ? 29.004 -10.346 -41.226 1.00 85.19 476 THR A O 1
ATOM 3829 N N . ILE A 1 477 ? 29.178 -8.316 -40.303 1.00 83.81 477 ILE A N 1
ATOM 3830 C CA . ILE A 1 477 ? 27.752 -7.980 -40.441 1.00 83.81 477 ILE A CA 1
ATOM 3831 C C . ILE A 1 477 ? 27.315 -8.063 -41.907 1.00 83.81 477 ILE A C 1
ATOM 3833 O O . ILE A 1 477 ? 26.254 -8.605 -42.217 1.00 83.81 477 ILE A O 1
ATOM 3837 N N . ARG A 1 478 ? 28.127 -7.563 -42.845 1.00 83.06 478 ARG A N 1
ATOM 3838 C CA . ARG A 1 478 ? 27.830 -7.643 -44.282 1.00 83.06 478 ARG A CA 1
ATOM 3839 C C . ARG A 1 478 ? 27.745 -9.083 -44.781 1.00 83.06 478 ARG A C 1
ATOM 3841 O O . ARG A 1 478 ? 26.885 -9.388 -45.606 1.00 83.06 478 ARG A O 1
ATOM 3848 N N . HIS A 1 479 ? 28.654 -9.937 -44.327 1.00 84.12 479 HIS A N 1
ATOM 3849 C CA . HIS A 1 479 ? 28.686 -11.345 -44.693 1.00 84.12 479 HIS A CA 1
ATOM 3850 C C . HIS A 1 479 ? 27.475 -12.079 -44.117 1.00 84.12 479 HIS A C 1
ATOM 3852 O O . HIS A 1 479 ? 26.713 -12.670 -44.878 1.00 84.12 479 HIS A O 1
ATOM 3858 N N . LEU A 1 480 ? 27.247 -11.940 -42.807 1.00 80.50 480 LEU A N 1
ATOM 3859 C CA . LEU A 1 480 ? 26.129 -12.566 -42.106 1.00 80.50 480 LEU A CA 1
ATOM 3860 C C . LEU A 1 480 ? 24.787 -12.096 -42.671 1.00 80.50 480 LEU A C 1
ATOM 3862 O O . LEU A 1 480 ? 23.918 -12.910 -42.922 1.00 80.50 480 LEU A O 1
ATOM 3866 N N . SER A 1 481 ? 24.633 -10.819 -43.015 1.00 78.62 481 SER A N 1
ATOM 3867 C CA . SER A 1 481 ? 23.392 -10.304 -43.614 1.00 78.62 481 SER A CA 1
ATOM 3868 C C . SER A 1 481 ? 23.137 -10.700 -45.070 1.00 78.62 481 SER A C 1
ATOM 3870 O O . SER A 1 481 ? 22.253 -10.129 -45.710 1.00 78.62 481 SER A O 1
ATOM 3872 N N . ASN A 1 482 ? 23.909 -11.624 -45.654 1.00 79.06 482 ASN A N 1
ATOM 3873 C CA . ASN A 1 482 ? 23.842 -11.948 -47.084 1.00 79.06 482 ASN A CA 1
ATOM 3874 C C . ASN A 1 482 ? 23.936 -10.695 -47.976 1.00 79.06 482 ASN A C 1
ATOM 3876 O O . ASN A 1 482 ? 23.310 -10.618 -49.034 1.00 79.06 482 ASN A O 1
ATOM 3880 N N . LYS A 1 483 ? 24.699 -9.683 -47.535 1.00 73.50 483 LYS A N 1
ATOM 3881 C CA . LYS A 1 483 ? 24.835 -8.356 -48.161 1.00 73.50 483 LYS A CA 1
ATOM 3882 C C . LYS A 1 483 ? 23.544 -7.517 -48.213 1.00 73.50 483 L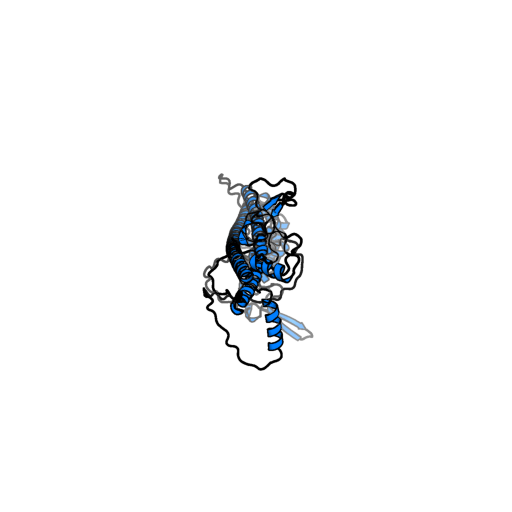YS A C 1
ATOM 3884 O O . LYS A 1 483 ? 23.570 -6.449 -48.816 1.00 73.50 483 LYS A O 1
ATOM 3889 N N . ARG A 1 484 ? 22.444 -7.942 -47.580 1.00 65.31 484 ARG A N 1
ATOM 3890 C CA . ARG A 1 484 ? 21.144 -7.242 -47.613 1.00 65.31 484 ARG A CA 1
ATOM 3891 C C . ARG A 1 484 ? 21.079 -6.025 -46.692 1.00 65.31 484 ARG A C 1
ATOM 3893 O O . ARG A 1 484 ? 20.351 -5.088 -46.991 1.00 65.31 484 ARG A O 1
ATOM 3900 N N . CYS A 1 485 ? 21.867 -5.999 -45.614 1.00 61.16 485 CYS A N 1
ATOM 3901 C CA . CYS A 1 485 ? 21.918 -4.857 -44.690 1.00 61.16 485 CYS A CA 1
ATOM 3902 C C . CYS A 1 485 ? 22.787 -3.685 -45.190 1.00 61.16 485 CYS A C 1
ATOM 3904 O O . CYS A 1 485 ? 22.913 -2.684 -44.492 1.00 61.16 485 CYS A O 1
ATOM 3906 N N . TYR A 1 486 ? 23.393 -3.790 -46.378 1.00 56.88 486 TYR A N 1
ATOM 3907 C CA . TYR A 1 486 ? 24.139 -2.706 -47.020 1.00 56.88 486 TYR A CA 1
ATOM 3908 C C . TYR A 1 486 ? 23.336 -2.170 -48.209 1.00 56.88 486 TYR A C 1
ATOM 3910 O O . TYR A 1 486 ? 23.527 -2.602 -49.344 1.00 56.88 486 TYR A O 1
ATOM 3918 N N . ILE A 1 487 ? 22.440 -1.218 -47.952 1.00 43.44 487 ILE A N 1
ATOM 3919 C CA . ILE A 1 487 ? 21.907 -0.354 -49.009 1.00 43.44 487 ILE A CA 1
ATOM 3920 C C . ILE A 1 487 ? 22.850 0.846 -49.085 1.00 43.44 487 ILE A C 1
ATOM 3922 O O . ILE A 1 487 ? 23.069 1.528 -48.086 1.00 43.44 487 ILE A O 1
ATOM 3926 N N . GLY A 1 488 ? 23.486 1.022 -50.244 1.00 43.69 488 GLY A N 1
ATOM 3927 C CA . GLY A 1 488 ? 24.473 2.072 -50.478 1.00 43.69 488 GLY A CA 1
ATOM 3928 C C . GLY A 1 488 ? 23.900 3.463 -50.219 1.00 43.69 488 GLY A C 1
ATOM 3929 O O . GLY A 1 488 ? 22.830 3.797 -50.726 1.00 43.69 488 GLY A O 1
ATOM 3930 N N . GLY A 1 489 ? 24.638 4.242 -49.431 1.00 32.97 489 GLY A N 1
ATOM 3931 C CA . GLY A 1 489 ? 24.555 5.697 -49.357 1.00 32.97 489 GLY A CA 1
ATOM 3932 C C . GLY A 1 489 ? 25.860 6.288 -49.850 1.00 32.97 489 GLY A C 1
ATOM 3933 O O . GLY A 1 489 ? 26.915 5.740 -49.448 1.00 32.97 489 GLY A O 1
#

pLDDT: mean 72.74, std 20.87, range [25.67, 97.94]

Organism: Tenebrio molitor (NCBI:txid7067)

Sequence (489 aa):
MAQNDTPELSHLIKCTVISCPNHFHKDLPPSKDDCLFFSFPPDESTATVWKEKCGVSAGHPTTTAKVCSDHFKPADYTDGSKTLLKPDAIPKDNLGWMVGMPEVKLLSKRPKFDLIKDAVDTNERLTQRFDKLIKEQKPLKDKIELYKKKIENVDNEVFRLKNMIAKFPARRKNGAVTVNLISKVFSPAQINMLLGKKKVVWSYDDMAMAFTLRHIGNRECYLYLKDTLNVPLPALAAQWIDACGWPPDQMDPNIARICSEHFDDTSYTTEIKVIDYITCYTKVLKYDAVPTLFLPSTTPIVIKQTDPQEELREMIVFAVPTENNVAVQHVEMQEGGDNNKEYIELQVHHLSSGNDESEATRESEQNSARYKHIQTKEELSTLENCNKAIREKVMKLESNLKRLKEALAKQMETYKKKDVELSNLHLEYLRSKRSFLSLHEQKMLLSKVFSESQIKILSGKKKIYWSNDDMAVGYTIRHLSNKRCYIGG

InterPro domains:
  IPR006612 THAP-type zinc finger [PF05485] (15-91)
  IPR006612 THAP-type zinc finger [PF05485] (234-294)
  IPR006612 THAP-type zinc finger [PS50950] (9-94)
  IPR006612 THAP-type zinc finger [SM00692] (37-99)
  IPR006612 THAP-type zinc finger [SM00692] (228-299)
  IPR006612 THAP-type zinc finger [SM00980] (13-95)
  IPR006612 THAP-type zinc finger [SM00980] (219-300)
  IPR026516 THAP domain-containing protein 1/10 [PTHR46600] (234-486)
  IPR038441 THAP-type zinc finger superfamily [G3DSA:6.20.210.20] (27-86)

Radius of gyration: 51.3 Å; chains: 1; bounding box: 92×76×147 Å

Secondary structure (DSSP, 8-state):
---------TTEEEBSSTT---EEETTSPPPTTPPPEEEPPSSHHHHHHHHHHTT--TT--TTT-EEEGGGS-GGGBSSSSTT-B-TT----S---S-TT------------HHHHHHHHHHHHHHHHHHHHHHHHHHHHHHHHHHHHHHHHHHHHHHHHHHHHHHTS----SSS-----SHHHHS-HHHHHHHTT-S--PPPHHHHHHHHHHHHHHHHHHHHIIIIIS------HHHHHHHHTT--TTS--TTT----GGGS-GGGEEEEEEEETTEEEEEEEE-TT----SS-------------TTSTTGGG---------------------------------PPPP----HHHHHHHHHHHHHHHTT--SHHHHHHHHHHHHHHHHHHHHHHHHHHHHHHHHHHHHHHHHHHHHHHHHHHHHHHHHHHHT--HHHHHHHHTTTS-HHHHHHHTT-S--PPPHHHHHHHHHHHHHTTTTT----

Foldseek 3Di:
DDDDDDPDPPQKQDALQPPDPAIDGNPDDDDPPHWDKDAQQPDLVQSQLQCVLSVHDPPDDRPRHIHTLQQWDLVQADPSPSPHGDNNTHRHPPSPDDDPDPPPPPCLPWPDLVLLLVLLVLLVVLVVLLVVLVVLVVVLVVLLVVLVVLLVVLVVLLVVLVVLLVVQPDPDPPPPLVPLLLVVPDPPQQVVVLVPDPDGDDDPVLLVVLLVCCVQQPDVLSCCLCVVLVRSHDDPLVLQCVQQVHDPPPDDSVPDDDDPQQFDPVQWDWDFDQDPNDTDTDTDGHPSTHRHPPHDPDDPDPPPPDDPPPVCVVVDDDDDDDDDDDDDDDDDDDDDDDDDPDDDDDDDDDDDDDDDPVVVVVVVVVSCVSSVVRGHPVSSVVSNVVSVVSVVVSVVSVVVSVVSVVSSVVSVVSSVVSVVSSVVSVVSSVVSVSSPQDPVNSVVSVVSRDDPQVVCVSVVDPDGDQDPVNVVVVVVSCVSSVNSVDDDD